Protein AF-0000000076748828 (afdb_homodimer)

Secondary structure (DSSP, 8-state):
-TTSHHHHHHHHHS-----HHHHHHHTTS----THHHHHHHHHHHH----B----TT--TT-TT-HHHHHHHH--B------PPEEHHHHHHHHHHHHTTT-S--GGG----EEEEEESSEETS-SEEEE--SSTTPPPEEEEE--TT--SS-TTS--TTGGGSSEEEEEEEEHHHHHHHHTTHHHHHHHHHHHHHHHHHHHHHHHTT-EEEEE-SS-HHHHHHHHT--TTTEEEEEEEEEE-/-TTSTTHHHHHHHS-----HHHHHHHTTS----THHHHHHHHHHHH----B----TT-----TT-HHHHHHHH--B------PPEEHHHHHHHHHHHHTTT-S--GGG----EEEEEESSEETS-SEEEE--SSTTPPPEEEEE--TT--SS-TTS--TTGGGSSEEEEEEEEHHHHHHHHTTHHHHHHHHHHHHHHHHHHHHHHHTT-EEEEE-SS-HHHHHHHHT--TTTEEEEEEEEEE-

Foldseek 3Di:
DPPVVVVVVVVVVVPPPPPPLVCVLVPVPPPPDPVVVVVVVVPVPPCPPPDDPDDPPPPVPPVPDPVVVLVVQFDADLAFPLAAAEPVVVVVLLQQQQVVPPFDAVVPLSQKFKKKQAQHYPPDAGAIWGFDNDPPTDIDGQGHDDPPPCLQVPVCVSVRLNSFRMKMWIKGWPCSQQVPSHSNSLVRSLVRVVRSVVVSRSVCSVVVKHKHKDQDDCFQVVCVSNVHDCNTMPTGIMMGIHD/DPPVVVVVVVVVVVPPPPPPLVCVQVPVPPPPDPVVVVVVVVPVPPCPPPDDDDDPPPPVPPVPDPVVVLVVQFDADLAFPLAAAEPVVVVVLLQQQQVVPPFDAVVPLSQKFKKKQAQHYPPDAGAIWGFDNDPPTDIDGQGHDDPPPCLQVVVCVSVRLNSFRMKMWIKGWPCSQQVPSHSNSLVRSLVRVVRSVVVSRSVCSVVVKHKHKDQDDCQQSVCVSNVHDCNTMPTGIMMGIHD

Nearest PDB structures (foldseek):
  7ly7-assembly1_B  TM=7.730E-01  e=7.773E-15  Thermoactinomyces vulgaris
  8pz5-assembly1_B  TM=8.237E-01  e=5.159E-13  Cyanothece sp. PCC 7425
  6grh-assembly1_C  TM=7.381E-01  e=1.498E-11  Escherichia coli str. K-12 substr. MG1655
  8cqs-assembly1_A  TM=7.966E-01  e=3.648E-11  Bacteroides thetaiotaomicron
  3hoi-assembly1_A-2  TM=7.630E-01  e=1.406E-11  Bacteroides fragilis NCTC 9343

Radius of gyration: 23.52 Å; Cα contacts (8 Å, |Δi|>4): 880; chains: 2; bounding box: 62×64×65 Å

Sequence (486 aa):
MPIIKQKNRFERKLTRSIPQWYIDTCLRSQFTNQESVNRFEAFYESASGQLFELPEALTLENDASPLLRLFSARNSHRSYSGSTLQLSELLFFHRSIFRTRSYPSAGGLYKLTPYYIVNRVEGLEPGVYHLPNHHESTPSRLYALTEHDESVDKTYSFDNLSDAAFILFLTAEHSAITEKYGDRGWRYAFLEAGHIGQNVSLLATERGWKHCCIGGGMEDALCQWLGTTIQHQAPLYSVAVGLMPIIKQKNRFERKLTRSIPQWYIDTCLRSQFTNQESVNRFEAFYESASGQLFELPEALTLENDASPLLRLFSARNSHRSYSGSTLQLSELLFFHRSIFRTRSYPSAGGLYKLTPYYIVNRVEGLEPGVYHLPNHHESTPSRLYALTEHDESVDKTYSFDNLSDAAFILFLTAEHSAITEKYGDRGWRYAFLEAGHIGQNVSLLATERGWKHCCIGGGMEDALCQWLGTTIQHQAPLYSVAVGL

pLDDT: mean 71.76, std 23.79, range [23.12, 98.38]

Solvent-accessible surface area (backbone atoms only — not comparable to full-atom values): 26428 Å² total; per-residue (Å²): 133,74,78,64,65,61,61,56,56,55,56,64,68,65,52,69,66,71,51,63,59,54,45,64,48,56,43,82,47,79,76,74,52,72,70,58,55,66,59,16,67,61,42,65,75,64,44,71,34,61,69,39,82,55,78,83,76,73,59,88,51,79,80,77,41,69,64,60,52,46,32,62,65,38,64,79,40,74,72,39,73,52,46,66,40,48,47,68,54,53,52,47,50,51,46,66,58,58,58,50,56,46,51,75,36,78,92,72,60,71,66,65,43,59,31,32,41,37,53,25,32,48,94,54,76,39,18,34,29,41,53,58,73,53,93,80,44,30,49,24,46,53,30,78,56,50,100,74,50,61,65,56,48,63,68,50,65,60,79,37,58,72,27,15,14,32,30,42,34,35,26,30,42,49,64,70,40,27,68,86,50,40,72,40,17,54,57,46,50,35,24,35,47,12,22,49,48,38,52,50,48,49,51,31,43,75,71,70,32,37,28,29,80,38,80,70,82,49,49,61,46,49,23,56,54,65,25,44,40,74,84,49,35,38,68,63,39,33,36,38,33,24,65,134,73,77,67,65,63,62,56,57,55,57,63,68,66,54,69,66,72,51,63,57,55,46,62,46,57,44,80,48,78,75,74,52,73,68,59,55,65,58,15,67,63,42,63,72,64,43,70,33,60,70,40,82,54,77,82,75,72,60,86,59,71,81,76,40,70,65,60,53,46,32,63,66,39,65,78,39,74,70,40,72,53,46,67,41,49,46,69,54,52,52,46,50,51,45,67,57,58,60,49,55,46,50,74,38,77,92,70,59,70,68,65,43,60,32,31,42,36,54,26,32,48,94,55,75,40,18,32,28,41,54,58,72,51,94,80,43,30,51,24,46,52,29,78,56,52,101,74,51,63,64,57,48,63,68,49,66,60,80,37,60,74,28,14,15,30,30,43,34,36,26,32,42,48,66,69,40,27,68,86,51,40,69,40,16,54,57,46,49,35,24,33,48,11,21,51,48,38,54,51,46,49,51,31,44,75,72,70,33,37,26,29,81,40,81,70,84,48,48,60,47,48,23,55,53,66,27,44,42,74,84,48,34,37,69,64,39,33,37,38,33,25,62

InterPro domains:
  IPR000415 Nitroreductase-like [G3DSA:3.40.109.10] (14-243)
  IPR000415 Nitroreductase-like [SSF55469] (67-242)
  IPR020051 SagB-type dehydrogenase domain [TIGR03605] (97-242)
  IPR029479 Nitroreductase [PF00881] (73-242)
  IPR052544 Bacteriocin Processing Enzyme [PTHR43745] (97-242)

Structure (mmCIF, N/CA/C/O backbone):
data_AF-0000000076748828-model_v1
#
loop_
_entity.id
_entity.type
_entity.pdbx_description
1 polymer Nitroreductase
#
loop_
_atom_site.group_PDB
_atom_site.id
_atom_site.type_symbol
_atom_site.label_atom_id
_atom_site.label_alt_id
_atom_site.label_comp_id
_atom_site.label_asym_id
_atom_site.label_entity_id
_atom_site.label_seq_id
_atom_site.pdbx_PDB_ins_code
_atom_site.Cartn_x
_atom_site.Cartn_y
_atom_site.Cartn_z
_atom_site.occupancy
_atom_site.B_iso_or_equiv
_atom_site.auth_seq_id
_atom_site.auth_comp_id
_atom_site.auth_asym_id
_atom_site.auth_atom_id
_atom_site.pdbx_PDB_model_num
ATOM 1 N N . MET A 1 1 ? 31.312 -33.938 22.141 1 23.12 1 MET A N 1
ATOM 2 C CA . MET A 1 1 ? 30.172 -33.531 22.938 1 23.12 1 MET A CA 1
ATOM 3 C C . MET A 1 1 ? 29.578 -32.219 22.453 1 23.12 1 MET A C 1
ATOM 5 O O . MET A 1 1 ? 28.578 -31.75 22.984 1 23.12 1 MET A O 1
ATOM 9 N N . PRO A 1 2 ? 30.25 -31.25 21.844 1 28 2 PRO A N 1
ATOM 10 C CA . PRO A 1 2 ? 29.984 -29.844 21.609 1 28 2 PRO A CA 1
ATOM 11 C C . PRO A 1 2 ? 28.953 -29.609 20.516 1 28 2 PRO A C 1
ATOM 13 O O . PRO A 1 2 ? 28.578 -28.469 20.234 1 28 2 PRO A O 1
ATOM 16 N N . ILE A 1 3 ? 28.672 -30.547 19.641 1 30.23 3 ILE A N 1
ATOM 17 C CA . ILE A 1 3 ? 27.891 -30.344 18.422 1 30.23 3 ILE A CA 1
ATOM 18 C C . ILE A 1 3 ? 26.422 -30.094 18.781 1 30.23 3 ILE A C 1
ATOM 20 O O . ILE A 1 3 ? 25.641 -29.656 17.938 1 30.23 3 ILE A O 1
ATOM 24 N N . ILE A 1 4 ? 25.938 -30.5 19.938 1 27.56 4 ILE A N 1
ATOM 25 C CA . ILE A 1 4 ? 24.531 -30.5 20.344 1 27.56 4 ILE A CA 1
ATOM 26 C C . ILE A 1 4 ? 24.109 -29.094 20.766 1 27.56 4 ILE A C 1
ATOM 28 O O . ILE A 1 4 ? 22.922 -28.781 20.797 1 27.56 4 ILE A O 1
ATOM 32 N N . LYS A 1 5 ? 24.984 -28.25 21.359 1 33.69 5 LYS A N 1
ATOM 33 C CA . LYS A 1 5 ? 24.594 -26.938 21.891 1 33.69 5 LYS A CA 1
ATOM 34 C C . LYS A 1 5 ? 24.219 -25.984 20.781 1 33.69 5 LYS A C 1
ATOM 36 O O . LYS A 1 5 ? 23.688 -24.891 21.031 1 33.69 5 LYS A O 1
ATOM 41 N N . GLN A 1 6 ? 24.812 -26.141 19.656 1 27.53 6 GLN A N 1
ATOM 42 C CA . GLN A 1 6 ? 24.625 -25.172 18.578 1 27.53 6 GLN A CA 1
ATOM 43 C C . GLN A 1 6 ? 23.219 -25.281 17.984 1 27.53 6 GLN A C 1
ATOM 45 O O . GLN A 1 6 ? 22.719 -24.328 17.391 1 27.53 6 GLN A O 1
ATOM 50 N N . LYS A 1 7 ? 22.641 -26.469 18 1 33.38 7 LYS A N 1
ATOM 51 C CA . LYS A 1 7 ? 21.297 -26.672 17.453 1 33.38 7 LYS A CA 1
ATOM 52 C C . LYS A 1 7 ? 20.234 -25.984 18.297 1 33.38 7 LYS A C 1
ATOM 54 O O . LYS A 1 7 ? 19.203 -25.562 17.781 1 33.38 7 LYS A O 1
ATOM 59 N N . ASN A 1 8 ? 20.422 -25.859 19.625 1 30.64 8 ASN A N 1
ATOM 60 C CA . ASN A 1 8 ? 19.406 -25.344 20.531 1 30.64 8 ASN A CA 1
ATOM 61 C C . ASN A 1 8 ? 19.344 -23.828 20.5 1 30.64 8 ASN A C 1
ATOM 63 O O . ASN A 1 8 ? 18.406 -23.219 21.031 1 30.64 8 ASN A O 1
ATOM 67 N N . ARG A 1 9 ? 20.469 -23.125 20.234 1 30.73 9 ARG A N 1
ATOM 68 C CA . ARG A 1 9 ? 20.484 -21.672 20.172 1 30.73 9 ARG A CA 1
ATOM 69 C C . ARG A 1 9 ? 19.75 -21.156 18.953 1 30.73 9 ARG A C 1
ATOM 71 O O . ARG A 1 9 ? 19.234 -20.047 18.953 1 30.73 9 ARG A O 1
ATOM 78 N N . PHE A 1 10 ? 19.875 -21.938 17.844 1 28.8 10 PHE A N 1
ATOM 79 C CA . PHE A 1 10 ? 19.094 -21.578 16.656 1 28.8 10 PHE A CA 1
ATOM 80 C C . PHE A 1 10 ? 17.609 -21.734 16.938 1 28.8 10 PHE A C 1
ATOM 82 O O . PHE A 1 10 ? 16.797 -20.969 16.406 1 28.8 10 PHE A O 1
ATOM 89 N N . GLU A 1 11 ? 17.172 -22.703 17.672 1 29.52 11 GLU A N 1
ATOM 90 C CA . GLU A 1 11 ? 15.773 -22.938 17.969 1 29.52 11 GLU A CA 1
ATOM 91 C C . GLU A 1 11 ? 15.203 -21.859 18.875 1 29.52 11 GLU A C 1
ATOM 93 O O . GLU A 1 11 ? 14.039 -21.484 18.75 1 29.52 11 GLU A O 1
ATOM 98 N N . ARG A 1 12 ? 15.891 -21.328 19.875 1 29.52 12 ARG A N 1
ATOM 99 C CA . ARG A 1 12 ? 15.359 -20.359 20.844 1 29.52 12 ARG A CA 1
ATOM 100 C C . ARG A 1 12 ? 15.164 -19 20.188 1 29.52 12 ARG A C 1
ATOM 102 O O . ARG A 1 12 ? 14.242 -18.25 20.547 1 29.52 12 ARG A O 1
ATOM 109 N N . LYS A 1 13 ? 16.172 -18.578 19.359 1 32.69 13 LYS A N 1
ATOM 110 C CA . LYS A 1 13 ? 16.109 -17.219 18.797 1 32.69 13 LYS A CA 1
ATOM 111 C C . LYS A 1 13 ? 15.109 -17.156 17.641 1 32.69 13 LYS A C 1
ATOM 113 O O . LYS A 1 13 ? 14.766 -16.062 17.188 1 32.69 13 LYS A O 1
ATOM 118 N N . LEU A 1 14 ? 14.984 -18.172 16.922 1 31.19 14 LEU A N 1
ATOM 119 C CA . LEU A 1 14 ? 14.047 -18.25 15.82 1 31.19 14 LEU A CA 1
ATOM 120 C C . LEU A 1 14 ? 12.609 -18.172 16.312 1 31.19 14 LEU A C 1
ATOM 122 O O . LEU A 1 14 ? 11.672 -18.109 15.516 1 31.19 14 LEU A O 1
ATOM 126 N N . THR A 1 15 ? 12.32 -18.516 17.531 1 32.28 15 THR A N 1
ATOM 127 C CA . THR A 1 15 ? 10.938 -18.656 17.969 1 32.28 15 THR A CA 1
ATOM 128 C C . THR A 1 15 ? 10.312 -17.281 18.219 1 32.28 15 THR A C 1
ATOM 130 O O . THR A 1 15 ? 9.555 -17.094 19.172 1 32.28 15 THR A O 1
ATOM 133 N N . ARG A 1 16 ? 11.07 -16.266 17.969 1 39.22 16 ARG A N 1
ATOM 134 C CA . ARG A 1 16 ? 10.242 -15.094 18.219 1 39.22 16 ARG A CA 1
ATOM 135 C C . ARG A 1 16 ? 8.875 -15.234 17.562 1 39.22 16 ARG A C 1
ATOM 137 O O . ARG A 1 16 ? 8.789 -15.523 16.359 1 39.22 16 ARG A O 1
ATOM 144 N N . SER A 1 17 ? 7.84 -15.445 18.391 1 42.25 17 SER A N 1
ATOM 145 C CA . SER A 1 17 ? 6.426 -15.797 18.312 1 42.25 17 SER A CA 1
ATOM 146 C C . SER A 1 17 ? 5.73 -15.031 17.188 1 42.25 17 SER A C 1
ATOM 148 O O . SER A 1 17 ? 5.969 -13.836 17 1 42.25 17 SER A O 1
ATOM 150 N N . ILE A 1 18 ? 5.562 -15.695 16.078 1 46.94 18 ILE A N 1
ATOM 151 C CA . ILE A 1 18 ? 4.508 -15.172 15.219 1 46.94 18 ILE A CA 1
ATOM 152 C C . ILE A 1 18 ? 3.465 -14.445 16.062 1 46.94 18 ILE A C 1
ATOM 154 O O . ILE A 1 18 ? 2.945 -14.992 17.031 1 46.94 18 ILE A O 1
ATOM 158 N N . PRO A 1 19 ? 3.508 -13.117 15.875 1 51.75 19 PRO A N 1
ATOM 159 C CA . PRO A 1 19 ? 2.471 -12.477 16.688 1 51.75 19 PRO A CA 1
ATOM 160 C C . PRO A 1 19 ? 1.133 -13.211 16.625 1 51.75 19 PRO A C 1
ATOM 162 O O . PRO A 1 19 ? 0.741 -13.695 15.555 1 51.75 19 PRO A O 1
ATOM 165 N N . GLN A 1 20 ? 0.743 -13.422 17.828 1 53.72 20 GLN A N 1
ATOM 166 C CA . GLN A 1 20 ? -0.541 -14.109 17.938 1 53.72 20 GLN A CA 1
ATOM 167 C C . GLN A 1 20 ? -1.585 -13.477 17.031 1 53.72 20 GLN A C 1
ATOM 169 O O . GLN A 1 20 ? -2.412 -14.18 16.438 1 53.72 20 GLN A O 1
ATOM 174 N N . TRP A 1 21 ? -1.365 -12.25 16.859 1 54.41 21 TRP A N 1
ATOM 175 C CA . TRP A 1 21 ? -2.373 -11.57 16.047 1 54.41 21 TRP A CA 1
ATOM 176 C C . TRP A 1 21 ? -2.295 -12.023 14.594 1 54.41 21 TRP A C 1
ATOM 178 O O . TRP A 1 21 ? -3.316 -12.117 13.914 1 54.41 21 TRP A O 1
ATOM 188 N N . TYR A 1 22 ? -1.117 -12.211 14.219 1 55.44 22 TYR A N 1
ATOM 189 C CA . TYR A 1 22 ? -0.961 -12.695 12.859 1 55.44 22 TYR A CA 1
ATOM 190 C C . TYR A 1 22 ? -1.506 -14.117 12.719 1 55.44 22 TYR A C 1
ATOM 192 O O . TYR A 1 22 ? -2.207 -14.422 11.75 1 55.44 22 TYR A O 1
ATOM 200 N N . ILE A 1 23 ? -1.161 -14.836 13.664 1 51.25 23 ILE A N 1
ATOM 201 C CA . ILE A 1 23 ? -1.68 -16.203 13.664 1 51.25 23 ILE A CA 1
ATOM 202 C C . ILE A 1 23 ? -3.207 -16.172 13.648 1 51.25 23 ILE A C 1
ATOM 204 O O . ILE A 1 23 ? -3.838 -16.922 12.906 1 51.25 23 ILE A O 1
ATOM 208 N N . ASP A 1 24 ? -3.711 -15.266 14.477 1 52.41 24 ASP A N 1
ATOM 209 C CA . ASP A 1 24 ? -5.164 -15.164 14.578 1 52.41 24 ASP A CA 1
ATOM 210 C C . ASP A 1 24 ? -5.773 -14.719 13.25 1 52.41 24 ASP A C 1
ATOM 212 O O . ASP A 1 24 ? -6.918 -15.055 12.938 1 52.41 24 ASP A O 1
ATOM 216 N N . THR A 1 25 ? -4.984 -14.008 12.68 1 50.19 25 THR A N 1
ATOM 217 C CA . THR A 1 25 ? -5.496 -13.484 11.422 1 50.19 25 THR A CA 1
ATOM 218 C C . THR A 1 25 ? -5.367 -14.523 10.312 1 50.19 25 THR A C 1
ATOM 220 O O . THR A 1 25 ? -6.121 -14.5 9.336 1 50.19 25 THR A O 1
ATOM 223 N N . CYS A 1 26 ? -4.281 -15.359 10.414 1 43.44 26 CYS A N 1
ATOM 224 C CA . CYS A 1 26 ? -4.062 -16.406 9.422 1 43.44 26 CYS A CA 1
ATOM 225 C C . CYS A 1 26 ? -4.949 -17.625 9.711 1 43.44 26 CYS A C 1
ATOM 227 O O . CYS A 1 26 ? -5.344 -18.344 8.789 1 43.44 26 CYS A O 1
ATOM 229 N N . LEU A 1 27 ? -5.039 -18.109 11.062 1 40.19 27 LEU A N 1
ATOM 230 C CA . LEU A 1 27 ? -5.555 -19.406 11.508 1 40.19 27 LEU A CA 1
ATOM 231 C C . LEU A 1 27 ? -7.047 -19.516 11.211 1 40.19 27 LEU A C 1
ATOM 233 O O . LEU A 1 27 ? -7.711 -20.422 11.711 1 40.19 27 LEU A O 1
ATOM 237 N N . ARG A 1 28 ? -7.695 -18.859 10.672 1 35.84 28 ARG A N 1
ATOM 238 C CA . ARG A 1 28 ? -8.75 -19.844 10.422 1 35.84 28 ARG A CA 1
ATOM 239 C C . ARG A 1 28 ? -8.156 -21.172 9.93 1 35.84 28 ARG A C 1
ATOM 241 O O . ARG A 1 28 ? -8.898 -22.109 9.633 1 35.84 28 ARG A O 1
ATOM 248 N N . SER A 1 29 ? -6.859 -21.109 9.555 1 33.84 29 SER A N 1
ATOM 249 C CA . SER A 1 29 ? -6.422 -22.344 8.906 1 33.84 29 SER A CA 1
ATOM 250 C C . SER A 1 29 ? -6.043 -23.406 9.938 1 33.84 29 SER A C 1
ATOM 252 O O . SER A 1 29 ? -5.418 -23.094 10.953 1 33.84 29 SER A O 1
ATOM 254 N N . GLN A 1 30 ? -6.746 -24.391 10.133 1 32.59 30 GLN A N 1
ATOM 255 C CA . GLN A 1 30 ? -6.633 -25.641 10.875 1 32.59 30 GLN A CA 1
ATOM 256 C C . GLN A 1 30 ? -5.207 -26.188 10.836 1 32.59 30 GLN A C 1
ATOM 258 O O . GLN A 1 30 ? -4.918 -27.234 11.398 1 32.59 30 GLN A O 1
ATOM 263 N N . PHE A 1 31 ? -4.332 -25.734 10.055 1 30.95 31 PHE A N 1
ATOM 264 C CA . PHE A 1 31 ? -3.154 -26.547 9.766 1 30.95 31 PHE A CA 1
ATOM 265 C C . PHE A 1 31 ? -2.09 -26.359 10.836 1 30.95 31 PHE A C 1
ATOM 267 O O . PHE A 1 31 ? -1.042 -25.766 10.586 1 30.95 31 PHE A O 1
ATOM 274 N N . THR A 1 32 ? -2.354 -26.031 11.922 1 31.78 32 THR A N 1
ATOM 275 C CA . THR A 1 32 ? -1.34 -25.906 12.961 1 31.78 32 THR A CA 1
ATOM 276 C C . THR A 1 32 ? -0.768 -27.281 13.32 1 31.78 32 THR A C 1
ATOM 278 O O . THR A 1 32 ? -0.042 -27.406 14.305 1 31.78 32 THR A O 1
ATOM 281 N N . ASN A 1 33 ? -1.188 -28.344 12.766 1 31.34 33 ASN A N 1
ATOM 282 C CA . ASN A 1 33 ? -0.688 -29.578 13.367 1 31.34 33 ASN A CA 1
ATOM 283 C C . ASN A 1 33 ? 0.769 -29.844 12.984 1 31.34 33 ASN A C 1
ATOM 285 O O . ASN A 1 33 ? 1.199 -29.484 11.883 1 31.34 33 ASN A O 1
ATOM 289 N N . GLN A 1 34 ? 1.618 -30.344 13.922 1 32.47 34 GLN A N 1
ATOM 290 C CA . GLN A 1 34 ? 2.99 -30.828 13.875 1 32.47 34 GLN A CA 1
ATOM 291 C C . GLN A 1 34 ? 3.25 -31.609 12.578 1 32.47 34 GLN A C 1
ATOM 293 O O . GLN A 1 34 ? 4.367 -31.594 12.055 1 32.47 34 GLN A O 1
ATOM 298 N N . GLU A 1 35 ? 2.385 -32.406 12.164 1 32.62 35 GLU A N 1
ATOM 299 C CA . GLU A 1 35 ? 2.547 -33.281 11.008 1 32.62 35 GLU A CA 1
ATOM 300 C C . GLU A 1 35 ? 2.762 -32.469 9.727 1 32.62 35 GLU A C 1
ATOM 302 O O . GLU A 1 35 ? 3.41 -32.938 8.789 1 32.62 35 GLU A O 1
ATOM 307 N N . SER A 1 36 ? 2.312 -31.328 9.727 1 32.94 36 SER A N 1
ATOM 308 C CA . SER A 1 36 ? 2.467 -30.516 8.516 1 32.94 36 SER A CA 1
ATOM 309 C C . SER A 1 36 ? 3.881 -29.969 8.406 1 32.94 36 SER A C 1
ATOM 311 O O . SER A 1 36 ? 4.352 -29.672 7.301 1 32.94 36 SER A O 1
ATOM 313 N N . VAL A 1 37 ? 4.586 -29.891 9.484 1 31.33 37 VAL A N 1
ATOM 314 C CA . VAL A 1 37 ? 5.984 -29.484 9.523 1 31.33 37 VAL A CA 1
ATOM 315 C C . VAL A 1 37 ? 6.852 -30.516 8.82 1 31.33 37 VAL A C 1
ATOM 317 O O . VAL A 1 37 ? 7.746 -30.172 8.047 1 31.33 37 VAL A O 1
ATOM 320 N N . ASN A 1 38 ? 6.715 -31.781 9.172 1 32 38 ASN A N 1
ATOM 321 C CA . ASN A 1 38 ? 7.531 -32.844 8.609 1 32 38 ASN A CA 1
ATOM 322 C C . ASN A 1 38 ? 7.367 -32.938 7.094 1 32 38 ASN A C 1
ATOM 324 O O . ASN A 1 38 ? 8.305 -33.312 6.387 1 32 38 ASN A O 1
ATOM 328 N N . ARG A 1 39 ? 6.238 -32.719 6.633 1 30.83 39 ARG A N 1
ATOM 329 C CA . ARG A 1 39 ? 6.023 -32.781 5.195 1 30.83 39 ARG A CA 1
ATOM 330 C C . ARG A 1 39 ? 6.672 -31.625 4.469 1 30.83 39 ARG A C 1
ATOM 332 O O . ARG A 1 39 ? 6.934 -31.703 3.266 1 30.83 39 ARG A O 1
ATOM 339 N N . PHE A 1 40 ? 7.004 -30.594 5.172 1 30.59 40 PHE A N 1
ATOM 340 C CA . PHE A 1 40 ? 7.609 -29.375 4.66 1 30.59 40 PHE A CA 1
ATOM 341 C C . PHE A 1 40 ? 9.078 -29.594 4.309 1 30.59 40 PHE A C 1
ATOM 343 O O . PHE A 1 40 ? 9.562 -29.109 3.287 1 30.59 40 PHE A O 1
ATOM 350 N N . GLU A 1 41 ? 9.859 -30.203 5.07 1 30.16 41 GLU A N 1
ATOM 351 C CA . GLU A 1 41 ? 11.266 -30.5 4.805 1 30.16 41 GLU A CA 1
ATOM 352 C C . GLU A 1 41 ? 11.422 -31.281 3.502 1 30.16 41 GLU A C 1
ATOM 354 O O . GLU A 1 41 ? 12.375 -31.047 2.752 1 30.16 41 GLU A O 1
ATOM 359 N N . ALA A 1 42 ? 10.586 -32.156 3.279 1 29.5 42 ALA A N 1
ATOM 360 C CA . ALA A 1 42 ? 10.758 -33.031 2.109 1 29.5 42 ALA A CA 1
ATOM 361 C C . ALA A 1 42 ? 10.492 -32.25 0.819 1 29.5 42 ALA A C 1
ATOM 363 O O . ALA A 1 42 ? 11.031 -32.594 -0.237 1 29.5 42 ALA A O 1
ATOM 364 N N . PHE A 1 43 ? 9.703 -31.219 0.883 1 29.56 43 PHE A N 1
ATOM 365 C CA . PHE A 1 43 ? 9.305 -30.594 -0.369 1 29.56 43 PHE A CA 1
ATOM 366 C C . PHE A 1 43 ? 10.406 -29.672 -0.88 1 29.56 43 PHE A C 1
ATOM 368 O O . PHE A 1 43 ? 10.516 -29.438 -2.086 1 29.56 43 PHE A O 1
ATOM 375 N N . TYR A 1 44 ? 11.234 -29 -0.127 1 31.08 44 TYR A N 1
ATOM 376 C CA . TYR A 1 44 ? 12.273 -28.125 -0.663 1 31.08 44 TYR A CA 1
ATOM 377 C C . TYR A 1 44 ? 13.18 -28.891 -1.622 1 31.08 44 TYR A C 1
ATOM 379 O O . TYR A 1 44 ? 13.711 -28.312 -2.576 1 31.08 44 TYR A O 1
ATOM 387 N N . GLU A 1 45 ? 13.586 -30.016 -1.307 1 31.16 45 GLU A N 1
ATOM 388 C CA . GLU A 1 45 ? 14.594 -30.719 -2.105 1 31.16 45 GLU A CA 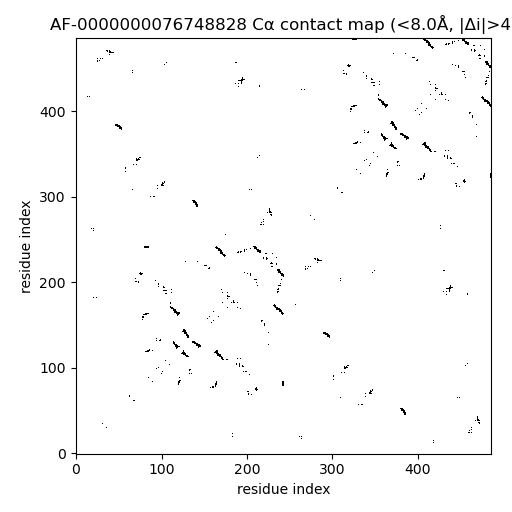1
ATOM 389 C C . GLU A 1 45 ? 14.07 -31 -3.51 1 31.16 45 GLU A C 1
ATOM 391 O O . GLU A 1 45 ? 14.852 -31.078 -4.465 1 31.16 45 GLU A O 1
ATOM 396 N N . SER A 1 46 ? 12.859 -31.406 -3.604 1 30.03 46 SER A N 1
ATOM 397 C CA . SER A 1 46 ? 12.508 -32.031 -4.879 1 30.03 46 SER A CA 1
ATOM 398 C C . SER A 1 46 ? 12.008 -30.969 -5.875 1 30.03 46 SER A C 1
ATOM 400 O O . SER A 1 46 ? 11.523 -31.328 -6.953 1 30.03 46 SER A O 1
ATOM 402 N N . ALA A 1 47 ? 11.727 -29.766 -5.473 1 34.09 47 ALA A N 1
ATOM 403 C CA . ALA A 1 47 ? 11.211 -28.938 -6.566 1 34.09 47 ALA A CA 1
ATOM 404 C C . ALA A 1 47 ? 12.273 -28.719 -7.637 1 34.09 47 ALA A C 1
ATOM 406 O O . ALA A 1 47 ? 13.172 -27.891 -7.469 1 34.09 47 ALA A O 1
ATOM 407 N N . SER A 1 48 ? 12.805 -29.609 -8.148 1 34.44 48 SER A N 1
ATOM 408 C CA . SER A 1 48 ? 13.523 -29.531 -9.414 1 34.44 48 SER A CA 1
ATOM 409 C C . SER A 1 48 ? 12.812 -28.609 -10.406 1 34.44 48 SER A C 1
ATOM 411 O O . SER A 1 48 ? 11.859 -29.031 -11.07 1 34.44 48 SER A O 1
ATOM 413 N N . GLY A 1 49 ? 12.516 -27.344 -9.93 1 39.22 49 GLY A N 1
ATOM 414 C CA . GLY A 1 49 ? 11.875 -26.406 -10.828 1 39.22 49 GLY A CA 1
ATOM 415 C C . GLY A 1 49 ? 12.547 -26.328 -12.188 1 39.22 49 GLY A C 1
ATOM 416 O O . GLY A 1 49 ? 13.758 -26.531 -12.305 1 39.22 49 GLY A O 1
ATOM 417 N N . GLN A 1 50 ? 12.016 -26.969 -13.109 1 40.84 50 GLN A N 1
ATOM 418 C CA . GLN A 1 50 ? 12.469 -26.797 -14.484 1 40.84 50 GLN A CA 1
ATOM 419 C C . GLN A 1 50 ? 12.672 -25.312 -14.805 1 40.84 50 GLN A C 1
ATOM 421 O O . GLN A 1 50 ? 11.766 -24.5 -14.586 1 40.84 50 GLN A O 1
ATOM 426 N N . LEU A 1 51 ? 13.844 -24.875 -14.773 1 43.81 51 LEU A N 1
ATOM 427 C CA . LEU A 1 51 ? 14.227 -23.531 -15.195 1 43.81 51 LEU A CA 1
ATOM 428 C C . LEU A 1 51 ? 13.773 -23.266 -16.625 1 43.81 51 LEU A C 1
ATOM 430 O O . LEU A 1 51 ? 13.945 -24.094 -17.5 1 43.81 51 LEU A O 1
ATOM 434 N N . PHE A 1 52 ? 12.844 -22.453 -16.766 1 45.16 52 PHE A N 1
ATOM 435 C CA . PHE A 1 52 ? 12.484 -22 -18.109 1 45.16 52 PHE A CA 1
ATOM 436 C C . PHE A 1 52 ? 13.352 -20.828 -18.531 1 45.16 52 PHE A C 1
ATOM 438 O O . PHE A 1 52 ? 13.656 -19.953 -17.734 1 45.16 52 PHE A O 1
ATOM 445 N N . GLU A 1 53 ? 14.219 -21.109 -19.469 1 44.03 53 GLU A N 1
ATOM 446 C CA . GLU A 1 53 ? 15.047 -20.047 -20.031 1 44.03 53 GLU A CA 1
ATOM 447 C C . GLU A 1 53 ? 14.188 -18.906 -20.547 1 44.03 53 GLU A C 1
ATOM 449 O O . GLU A 1 53 ? 13.227 -19.125 -21.281 1 44.03 53 GLU A O 1
ATOM 454 N N . LEU A 1 54 ? 14.266 -17.844 -19.844 1 45.31 54 LEU A N 1
ATOM 455 C CA . LEU A 1 54 ? 13.531 -16.656 -20.25 1 45.31 54 LEU A CA 1
ATOM 456 C C . LEU A 1 54 ? 14.086 -16.094 -21.562 1 45.31 54 LEU A C 1
ATOM 458 O O . LEU A 1 54 ? 15.281 -16.203 -21.828 1 45.31 54 LEU A O 1
ATOM 462 N N . PRO A 1 55 ? 13.25 -15.844 -22.469 1 41.62 55 PRO A N 1
ATOM 463 C CA . PRO A 1 55 ? 13.773 -15.117 -23.625 1 41.62 55 PRO A CA 1
ATOM 464 C C . PRO A 1 55 ? 14.453 -13.805 -23.234 1 41.62 55 PRO A C 1
ATOM 466 O O . PRO A 1 55 ? 14.07 -13.18 -22.234 1 41.62 55 PRO A O 1
ATOM 469 N N . GLU A 1 56 ? 15.734 -13.586 -23.375 1 40.53 56 GLU A N 1
ATOM 470 C CA . GLU A 1 56 ? 16.594 -12.43 -23.141 1 40.53 56 GLU A CA 1
ATOM 471 C C . GLU A 1 56 ? 15.805 -11.125 -23.25 1 40.53 56 GLU A C 1
ATOM 473 O O . GLU A 1 56 ? 16.062 -10.18 -22.516 1 40.53 56 GLU A O 1
ATOM 478 N N . ALA A 1 57 ? 15.125 -10.891 -24.328 1 39.91 57 ALA A N 1
ATOM 479 C CA . ALA A 1 57 ? 14.836 -9.586 -24.922 1 39.91 57 ALA A CA 1
ATOM 480 C C . ALA A 1 57 ? 13.75 -8.859 -24.125 1 39.91 57 ALA A C 1
ATOM 482 O O . ALA A 1 57 ? 13.203 -7.859 -24.594 1 39.91 57 ALA A O 1
ATOM 483 N N . LEU A 1 58 ? 13.258 -9.352 -23.031 1 46.12 58 LEU A N 1
ATOM 484 C CA . LEU A 1 58 ? 12.117 -8.5 -22.703 1 46.12 58 LEU A CA 1
ATOM 485 C C . LEU A 1 58 ? 12.578 -7.188 -22.078 1 46.12 58 LEU A C 1
ATOM 487 O O . LEU A 1 58 ? 12.875 -7.129 -20.891 1 46.12 58 LEU A O 1
ATOM 491 N N . THR A 1 59 ? 13.453 -6.492 -22.734 1 45.78 59 THR A N 1
ATOM 492 C CA . THR A 1 59 ? 13.727 -5.113 -22.344 1 45.78 59 THR A CA 1
ATOM 493 C C . THR A 1 59 ? 12.438 -4.402 -21.938 1 45.78 59 THR A C 1
ATOM 495 O O . THR A 1 59 ? 11.438 -4.453 -22.656 1 45.78 59 THR A O 1
ATOM 498 N N . LEU A 1 60 ? 12.133 -4.418 -20.703 1 52.75 60 LEU A N 1
ATOM 499 C CA . LEU A 1 60 ? 11.078 -3.502 -20.266 1 52.75 60 LEU A CA 1
ATOM 500 C C . LEU A 1 60 ? 11.062 -2.246 -21.125 1 52.75 60 LEU A C 1
ATOM 502 O O . LEU A 1 60 ? 11.539 -1.189 -20.703 1 52.75 60 LEU A O 1
ATOM 506 N N . GLU A 1 61 ? 11.523 -2.283 -22.422 1 43.56 61 GLU A N 1
ATOM 507 C CA . GLU A 1 61 ? 11.648 -1.108 -23.281 1 43.56 61 GLU A CA 1
ATOM 508 C C . GLU A 1 61 ? 10.344 -0.316 -23.312 1 43.56 61 GLU A C 1
ATOM 510 O O . GLU A 1 61 ? 10.297 0.783 -23.859 1 43.56 61 GLU A O 1
ATOM 515 N N . ASN A 1 62 ? 9.094 -0.917 -23.484 1 48.84 62 ASN A N 1
ATOM 516 C CA . ASN A 1 62 ? 8.281 0.066 -24.188 1 48.84 62 ASN A CA 1
ATOM 517 C C . ASN A 1 62 ? 8.086 1.333 -23.359 1 48.84 62 ASN A C 1
ATOM 519 O O . ASN A 1 62 ? 7.359 1.32 -22.359 1 48.84 62 ASN A O 1
ATOM 523 N N . ASP A 1 63 ? 9.008 2.355 -23.219 1 55.66 63 ASP A N 1
ATOM 524 C CA . ASP A 1 63 ? 9.141 3.789 -22.969 1 55.66 63 ASP A CA 1
ATOM 525 C C . ASP A 1 63 ? 7.797 4.496 -23.125 1 55.66 63 ASP A C 1
ATOM 527 O O . ASP A 1 63 ? 7.59 5.578 -22.578 1 55.66 63 ASP A O 1
ATOM 531 N N . ALA A 1 64 ? 6.836 3.834 -23.641 1 70.19 64 ALA A N 1
ATOM 532 C CA . ALA A 1 64 ? 5.684 4.68 -23.938 1 70.19 64 ALA A CA 1
ATOM 533 C C . ALA A 1 64 ? 4.688 4.676 -22.781 1 70.19 64 ALA A C 1
ATOM 535 O O . ALA A 1 64 ? 3.82 5.551 -22.703 1 70.19 64 ALA A O 1
ATOM 536 N N . SER A 1 65 ? 4.988 3.799 -21.703 1 86.75 65 SER A N 1
ATOM 537 C CA . SER A 1 65 ? 4.008 3.775 -20.625 1 86.75 65 SER A CA 1
ATOM 538 C C . SER A 1 65 ? 4.273 4.887 -19.609 1 86.75 65 SER A C 1
ATOM 540 O O . SER A 1 65 ? 5.32 4.902 -18.953 1 86.75 65 SER A O 1
ATOM 542 N N . PRO A 1 66 ? 3.371 5.797 -19.594 1 90.12 66 PRO A N 1
ATOM 543 C CA . PRO A 1 66 ? 3.531 6.855 -18.594 1 90.12 66 PRO A CA 1
ATOM 544 C C . PRO A 1 66 ? 3.646 6.312 -17.172 1 90.12 66 PRO A C 1
ATOM 546 O O . PRO A 1 66 ? 4.375 6.871 -16.344 1 90.12 66 PRO A O 1
ATOM 549 N N . LEU A 1 67 ? 3.021 5.203 -16.891 1 94.5 67 LEU A N 1
ATOM 550 C CA . LEU A 1 67 ? 3.076 4.625 -15.547 1 94.5 67 LEU A CA 1
ATOM 551 C C . LEU A 1 67 ? 4.465 4.062 -15.258 1 94.5 67 LEU A C 1
ATOM 553 O O . LEU A 1 67 ? 5 4.262 -14.164 1 94.5 67 LEU A O 1
ATOM 557 N N . LEU A 1 68 ? 5.078 3.389 -16.188 1 91.88 68 LEU A N 1
ATOM 558 C CA . LEU A 1 68 ? 6.398 2.801 -15.984 1 91.88 68 LEU A CA 1
ATOM 559 C C . LEU A 1 68 ? 7.453 3.885 -15.805 1 91.88 68 LEU A C 1
ATOM 561 O O . LEU A 1 68 ? 8.414 3.705 -15.047 1 91.88 68 LEU A O 1
ATOM 565 N N . ARG A 1 69 ? 7.238 4.992 -16.516 1 90.94 69 ARG A N 1
ATOM 566 C CA . ARG A 1 69 ? 8.133 6.125 -16.297 1 90.94 69 ARG A CA 1
ATOM 567 C C . ARG A 1 69 ? 8.016 6.648 -14.875 1 90.94 69 ARG A C 1
ATOM 569 O O . ARG A 1 69 ? 9.016 7.02 -14.258 1 90.94 69 ARG A O 1
ATOM 576 N N . LEU A 1 70 ? 6.82 6.668 -14.398 1 93.69 70 LEU A N 1
ATOM 577 C CA . LEU A 1 70 ? 6.617 7.102 -13.023 1 93.69 70 LEU A CA 1
ATOM 578 C C . LEU A 1 70 ? 7.242 6.117 -12.039 1 93.69 70 LEU A C 1
ATOM 580 O O . LEU A 1 70 ? 7.832 6.523 -11.039 1 93.69 70 LEU A O 1
ATOM 584 N N . PHE A 1 71 ? 7.074 4.797 -12.367 1 94 71 PHE A N 1
ATOM 585 C CA . PHE A 1 71 ? 7.707 3.785 -11.531 1 94 71 PHE A CA 1
ATOM 586 C C . PHE A 1 71 ? 9.211 4.023 -11.43 1 94 71 PHE A C 1
ATOM 588 O O . PHE A 1 71 ? 9.781 3.961 -10.344 1 94 71 PHE A O 1
ATOM 595 N N . SER A 1 72 ? 9.805 4.355 -12.484 1 90.19 72 SER A N 1
ATOM 596 C CA . SER A 1 72 ? 11.25 4.531 -12.547 1 90.19 72 SER A CA 1
ATOM 597 C C . SER A 1 72 ? 11.68 5.832 -11.875 1 90.19 72 SER A C 1
ATOM 599 O O . SER A 1 72 ? 12.766 5.918 -11.312 1 90.19 72 SER A O 1
ATOM 601 N N . ALA A 1 73 ? 10.859 6.805 -11.945 1 93.19 73 ALA A N 1
ATOM 602 C CA . ALA A 1 73 ? 11.211 8.133 -11.445 1 93.19 73 ALA A CA 1
ATOM 603 C C . ALA A 1 73 ? 10.922 8.258 -9.953 1 93.19 73 ALA A C 1
ATOM 605 O O . ALA A 1 73 ? 11.43 9.164 -9.289 1 93.19 73 ALA A O 1
ATOM 606 N N . ARG A 1 74 ? 10.094 7.359 -9.398 1 95.56 74 ARG A N 1
ATOM 607 C CA . ARG A 1 74 ? 9.672 7.461 -8.008 1 95.56 74 ARG A CA 1
ATOM 608 C C . ARG A 1 74 ? 10.836 7.168 -7.062 1 95.56 74 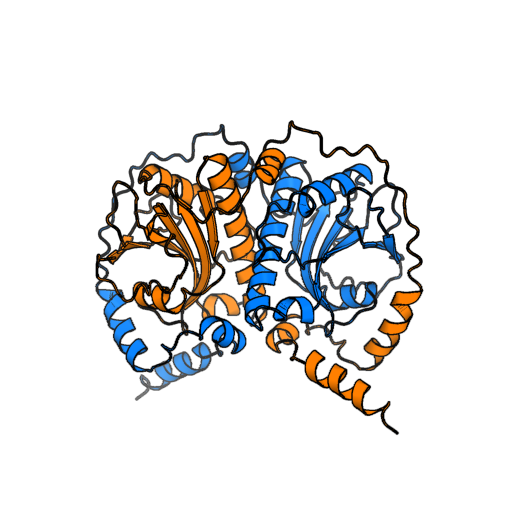ARG A C 1
ATOM 610 O O . ARG A 1 74 ? 11.43 6.086 -7.113 1 95.56 74 ARG A O 1
ATOM 617 N N . ASN A 1 75 ? 11.133 8.109 -6.191 1 93.81 75 ASN A N 1
ATOM 618 C CA . ASN A 1 75 ? 12.148 7.996 -5.152 1 93.81 75 ASN A CA 1
ATOM 619 C C . ASN A 1 75 ? 11.742 8.727 -3.879 1 93.81 75 ASN A C 1
ATOM 621 O O . ASN A 1 75 ? 11.094 9.773 -3.941 1 93.81 75 ASN A O 1
ATOM 625 N N . SER A 1 76 ? 12.203 8.156 -2.791 1 94.06 76 SER A N 1
ATOM 626 C CA . SER A 1 76 ? 11.992 8.867 -1.535 1 94.06 76 SER A CA 1
ATOM 627 C C . SER A 1 76 ? 12.984 10.008 -1.368 1 94.06 76 SER A C 1
ATOM 629 O O . SER A 1 76 ? 14.18 9.844 -1.645 1 94.06 76 SER A O 1
ATOM 631 N N . HIS A 1 77 ? 12.438 11.125 -0.996 1 92.19 77 HIS A N 1
ATOM 632 C CA . HIS A 1 77 ? 13.273 12.297 -0.727 1 92.19 77 HIS A CA 1
ATOM 633 C C . HIS A 1 77 ? 13.094 12.781 0.708 1 92.19 77 HIS A C 1
ATOM 635 O O . HIS A 1 77 ? 11.961 12.938 1.179 1 92.19 77 HIS A O 1
ATOM 641 N N . ARG A 1 78 ? 14.156 13.07 1.369 1 88.75 78 ARG A N 1
ATOM 642 C CA . ARG A 1 78 ? 14.062 13.453 2.773 1 88.75 78 ARG A CA 1
ATOM 643 C C . ARG A 1 78 ? 14.539 14.891 2.98 1 88.75 78 ARG A C 1
ATOM 645 O O . ARG A 1 78 ? 14.719 15.328 4.117 1 88.75 78 ARG A O 1
ATOM 652 N N . SER A 1 79 ? 14.844 15.516 1.869 1 90 79 SER A N 1
ATOM 653 C CA . SER A 1 79 ? 15.188 16.938 1.89 1 90 79 SER A CA 1
ATOM 654 C C . SER A 1 79 ? 14.227 17.75 1.033 1 90 79 SER A C 1
ATOM 656 O O . SER A 1 79 ? 13.914 17.359 -0.096 1 90 79 SER A O 1
ATOM 658 N N . TYR A 1 80 ? 13.805 18.828 1.567 1 92.38 80 TYR A N 1
ATOM 659 C CA . TYR A 1 80 ? 12.836 19.688 0.9 1 92.38 80 TYR A CA 1
ATOM 660 C C . TYR A 1 80 ? 13.359 21.109 0.776 1 92.38 80 TYR A C 1
ATOM 662 O O . TYR A 1 80 ? 14.18 21.547 1.582 1 92.38 80 TYR A O 1
ATOM 670 N N . SER A 1 81 ? 12.945 21.859 -0.155 1 91.31 81 SER A N 1
ATOM 671 C CA . SER A 1 81 ? 13.445 23.188 -0.439 1 91.31 81 SER A CA 1
ATOM 672 C C . SER A 1 81 ? 12.93 24.203 0.581 1 91.31 81 SER A C 1
ATOM 674 O O . SER A 1 81 ? 13.492 25.297 0.725 1 91.31 81 SER A O 1
ATOM 676 N N . GLY A 1 82 ? 11.875 23.891 1.196 1 89.19 82 GLY A N 1
ATOM 677 C CA . GLY A 1 82 ? 11.234 24.859 2.066 1 89.19 82 GLY A CA 1
ATOM 678 C C . GLY A 1 82 ? 10.289 25.797 1.328 1 89.19 82 GLY A C 1
ATOM 679 O O . GLY A 1 82 ? 9.664 26.656 1.937 1 89.19 82 GLY A O 1
ATOM 680 N N . SER A 1 83 ? 10.133 25.562 0.052 1 93.69 83 SER A N 1
ATOM 681 C CA . SER A 1 83 ? 9.188 26.344 -0.727 1 93.69 83 SER A CA 1
ATOM 682 C C . SER A 1 83 ? 7.746 25.953 -0.42 1 93.69 83 SER A C 1
ATOM 684 O O . SER A 1 83 ? 7.496 24.875 0.132 1 93.69 83 SER A O 1
ATOM 686 N N . THR A 1 84 ? 6.828 26.891 -0.786 1 96.12 84 THR A N 1
ATOM 687 C CA . THR A 1 84 ? 5.43 26.688 -0.429 1 96.12 84 THR A CA 1
ATOM 688 C C . THR A 1 84 ? 4.656 26.078 -1.592 1 96.12 84 THR A C 1
ATOM 690 O O . THR A 1 84 ? 4.98 26.312 -2.756 1 96.12 84 THR A O 1
ATOM 693 N N . LEU A 1 85 ? 3.713 25.25 -1.249 1 96.38 85 LEU A N 1
ATOM 694 C CA . LEU A 1 85 ? 2.658 24.859 -2.178 1 96.38 85 LEU A CA 1
ATOM 695 C C . LEU A 1 85 ? 1.43 25.75 -2.006 1 96.38 85 LEU A C 1
ATOM 697 O O . LEU A 1 85 ? 1.244 26.359 -0.951 1 96.38 85 LEU A O 1
ATOM 701 N N . GLN A 1 86 ? 0.635 25.844 -3.072 1 92.62 86 GLN A N 1
ATOM 702 C CA . GLN A 1 86 ? -0.621 26.578 -2.973 1 92.62 86 GLN A CA 1
ATOM 703 C C . GLN A 1 86 ? -1.719 25.719 -2.359 1 92.62 86 GLN A C 1
ATOM 705 O O . GLN A 1 86 ? -1.712 24.5 -2.514 1 92.62 86 GLN A O 1
ATOM 710 N N . LEU A 1 87 ? -2.611 26.406 -1.702 1 89.75 87 LEU A N 1
ATOM 711 C CA . LEU A 1 87 ? -3.758 25.688 -1.142 1 89.75 87 LEU A CA 1
ATOM 712 C C . LEU A 1 87 ? -4.488 24.906 -2.221 1 89.75 87 LEU A C 1
ATOM 714 O O . LEU A 1 87 ? -4.934 23.781 -1.979 1 89.75 87 LEU A O 1
ATOM 718 N N . SER A 1 88 ? -4.605 25.469 -3.389 1 86 88 SER A N 1
ATOM 719 C CA . SER A 1 88 ? -5.281 24.781 -4.488 1 86 88 SER A CA 1
ATOM 720 C C . SER A 1 88 ? -4.574 23.484 -4.848 1 86 88 SER A C 1
ATOM 722 O O . SER A 1 88 ? -5.219 22.516 -5.246 1 86 88 SER A O 1
ATOM 724 N N . GLU A 1 89 ? -3.26 23.438 -4.711 1 90.81 89 GLU A N 1
ATOM 725 C CA . GLU A 1 89 ? -2.482 22.25 -5.004 1 90.81 89 GLU A CA 1
ATOM 726 C C . GLU A 1 89 ? -2.713 21.172 -3.947 1 90.81 89 GLU A C 1
ATOM 728 O O . GLU A 1 89 ? -2.818 19.984 -4.273 1 90.81 89 GLU A O 1
ATOM 733 N N . LEU A 1 90 ? -2.809 21.594 -2.695 1 92.12 90 LEU A N 1
ATOM 734 C CA . LEU A 1 90 ? -3.119 20.656 -1.631 1 92.12 90 LEU A CA 1
ATOM 735 C C . LEU A 1 90 ? -4.512 20.062 -1.817 1 92.12 90 LEU A C 1
ATOM 737 O O . LEU A 1 90 ? -4.703 18.844 -1.656 1 92.12 90 LEU A O 1
ATOM 741 N N . LEU A 1 91 ? -5.426 20.875 -2.146 1 85.62 91 LEU A N 1
ATOM 742 C CA . LEU A 1 91 ? -6.793 20.406 -2.344 1 85.62 91 LEU A CA 1
ATOM 743 C C . LEU A 1 91 ? -6.879 19.469 -3.537 1 85.62 91 LEU A C 1
ATOM 745 O O . LEU A 1 91 ? -7.578 18.453 -3.479 1 85.62 91 LEU A O 1
ATOM 749 N N . PHE A 1 92 ? -6.219 19.828 -4.555 1 85.06 92 PHE A N 1
ATOM 750 C CA . PHE A 1 92 ? -6.148 18.953 -5.719 1 85.06 92 PHE A CA 1
ATOM 751 C C . PHE A 1 92 ? -5.566 17.594 -5.34 1 85.06 92 PHE A C 1
ATOM 753 O O . PHE A 1 92 ? -6.113 16.562 -5.703 1 85.06 92 PHE A O 1
ATOM 760 N N . PHE A 1 93 ? -4.52 17.688 -4.699 1 91.19 93 PHE A N 1
ATOM 761 C CA . PHE A 1 93 ? -3.844 16.5 -4.215 1 91.19 93 PHE A CA 1
ATOM 762 C C . PHE A 1 93 ? -4.797 15.625 -3.4 1 91.19 93 PHE A C 1
ATOM 764 O O . PHE A 1 93 ? -4.941 14.438 -3.672 1 91.19 93 PHE A O 1
ATOM 771 N N . HIS A 1 94 ? -5.434 16.172 -2.457 1 90.5 94 HIS A N 1
ATOM 772 C CA . HIS A 1 94 ? -6.352 15.469 -1.567 1 90.5 94 HIS A CA 1
ATOM 773 C C . HIS A 1 94 ? -7.48 14.805 -2.35 1 90.5 94 HIS A C 1
ATOM 775 O O . HIS A 1 94 ? -7.766 13.617 -2.15 1 90.5 94 HIS A O 1
ATOM 781 N N . ARG A 1 95 ? -8.07 15.492 -3.205 1 84.88 95 ARG A N 1
ATOM 782 C CA . ARG A 1 95 ? -9.203 14.977 -3.975 1 84.88 95 ARG A CA 1
ATOM 783 C C . ARG A 1 95 ? -8.758 13.852 -4.906 1 84.88 95 ARG A C 1
ATOM 785 O O . ARG A 1 95 ? -9.484 12.867 -5.09 1 84.88 95 ARG A O 1
ATOM 792 N N . SER A 1 96 ? -7.609 14.055 -5.512 1 88.38 96 SER A N 1
ATOM 793 C CA . SER A 1 96 ? -7.09 13.055 -6.438 1 88.38 96 SER A CA 1
ATOM 794 C C . SER A 1 96 ? -6.875 11.711 -5.746 1 88.38 96 SER A C 1
ATOM 796 O O . SER A 1 96 ? -7.051 10.656 -6.359 1 88.38 96 SER A O 1
ATOM 798 N N . ILE A 1 97 ? -6.531 11.805 -4.484 1 92.12 97 ILE A N 1
ATOM 799 C CA . ILE A 1 97 ? -6.203 10.586 -3.76 1 92.12 97 ILE A CA 1
ATOM 800 C C . ILE A 1 97 ? -7.477 9.969 -3.184 1 92.12 97 ILE A C 1
ATOM 802 O O . ILE A 1 97 ? -7.699 8.766 -3.311 1 92.12 97 ILE A O 1
ATOM 806 N N . PHE A 1 98 ? -8.383 10.703 -2.623 1 88.38 98 PHE A N 1
ATOM 807 C CA . PHE A 1 98 ? -9.391 10.125 -1.744 1 88.38 98 PHE A CA 1
ATOM 808 C C . PHE A 1 98 ? -10.773 10.164 -2.398 1 88.38 98 PHE A C 1
ATOM 810 O O . PHE A 1 98 ? -11.664 9.398 -2.031 1 88.38 98 PHE A O 1
ATOM 817 N N . ARG A 1 99 ? -11.031 10.945 -3.303 1 74.81 99 ARG A N 1
ATOM 818 C CA . ARG A 1 99 ? -12.352 11 -3.926 1 74.81 99 ARG A CA 1
ATOM 819 C C . ARG A 1 99 ? -12.516 9.898 -4.965 1 74.81 99 ARG A C 1
ATOM 821 O O . ARG A 1 99 ? -13.609 9.375 -5.156 1 74.81 99 ARG A O 1
ATOM 828 N N . THR A 1 100 ? -11.461 9.531 -5.602 1 67.31 100 THR A N 1
ATOM 829 C CA . THR A 1 100 ? -11.508 8.578 -6.707 1 67.31 100 THR A CA 1
ATOM 830 C C . THR A 1 100 ? -11.617 7.148 -6.188 1 67.31 100 THR A C 1
ATOM 832 O O . THR A 1 100 ? -11.953 6.234 -6.941 1 67.31 100 THR A O 1
ATOM 835 N N . ARG A 1 101 ? -11.422 6.945 -4.875 1 75.44 101 ARG A N 1
ATOM 836 C CA . ARG A 1 101 ? -11.391 5.594 -4.32 1 75.44 101 ARG A CA 1
ATOM 837 C C . ARG A 1 101 ? -10.586 4.656 -5.215 1 75.44 101 ARG A C 1
ATOM 839 O O . ARG A 1 101 ? -11.039 3.557 -5.539 1 75.44 101 ARG A O 1
ATOM 846 N N . SER A 1 102 ? -9.438 5.203 -5.645 1 87.56 102 SER A N 1
ATOM 847 C CA . SER A 1 102 ? -8.586 4.531 -6.617 1 87.56 102 SER A CA 1
ATOM 848 C C . SER A 1 102 ? -7.75 3.434 -5.957 1 87.56 102 SER A C 1
ATOM 850 O O . SER A 1 102 ? -6.727 3.016 -6.496 1 87.56 102 SER A O 1
ATOM 852 N N . TYR A 1 103 ? -8.031 3.082 -4.797 1 95.94 103 TYR A N 1
ATOM 853 C CA . TYR A 1 103 ? -7.355 2.033 -4.043 1 95.94 103 TYR A CA 1
ATOM 854 C C . TYR A 1 103 ? -8.359 1.068 -3.426 1 95.94 103 TYR A C 1
ATOM 856 O O . TYR A 1 103 ? -9.508 1.438 -3.172 1 95.94 103 TYR A O 1
ATOM 864 N N . PRO A 1 104 ? -7.965 -0.142 -3.26 1 95.94 104 PRO A N 1
ATOM 865 C CA . PRO A 1 104 ? -8.891 -1.104 -2.65 1 95.94 104 PRO A CA 1
ATOM 866 C C . PRO A 1 104 ? -9.078 -0.87 -1.154 1 95.94 104 PRO A C 1
ATOM 868 O O . PRO A 1 104 ? -8.203 -0.304 -0.496 1 95.94 104 PRO A O 1
ATOM 871 N N . SER A 1 105 ? -10.18 -1.229 -0.759 1 93.62 105 SER A N 1
ATOM 872 C CA . SER A 1 105 ? -10.539 -1.267 0.655 1 93.62 105 SER A CA 1
ATOM 873 C C . SER A 1 105 ? -11.383 -2.494 0.981 1 93.62 105 SER A C 1
ATOM 875 O O . SER A 1 105 ? -12.391 -2.752 0.322 1 93.62 105 SER A O 1
ATOM 877 N N . ALA A 1 106 ? -10.852 -3.252 1.925 1 89.44 106 ALA A N 1
ATOM 878 C CA . ALA A 1 106 ? -11.578 -4.461 2.293 1 89.44 106 ALA A CA 1
ATOM 879 C C . ALA A 1 106 ? -13.047 -4.152 2.588 1 89.44 106 ALA A C 1
ATOM 881 O O . ALA A 1 106 ? -13.344 -3.27 3.395 1 89.44 106 ALA A O 1
ATOM 882 N N . GLY A 1 107 ? -13.898 -4.852 1.801 1 86.69 107 GLY A N 1
ATOM 883 C CA . GLY A 1 107 ? -15.328 -4.676 1.998 1 86.69 107 GLY A CA 1
ATOM 884 C C . GLY A 1 107 ? -15.836 -3.33 1.515 1 86.69 107 GLY A C 1
ATOM 885 O O . GLY A 1 107 ? -17.016 -3.014 1.667 1 86.69 107 GLY A O 1
ATOM 886 N N . GLY A 1 108 ? -15 -2.566 0.927 1 89.44 108 GLY A N 1
ATOM 887 C CA . GLY A 1 108 ? -15.391 -1.23 0.505 1 89.44 108 GLY A CA 1
ATOM 888 C C . GLY A 1 108 ? -15.68 -0.298 1.667 1 89.44 108 GLY A C 1
ATOM 889 O O . GLY A 1 108 ? -16.547 0.572 1.572 1 89.44 108 GLY A O 1
ATOM 890 N N . LEU A 1 109 ? -14.93 -0.438 2.758 1 85.31 109 LEU A N 1
ATOM 891 C CA . LEU A 1 109 ? -15.266 0.291 3.979 1 85.31 109 LEU A CA 1
ATOM 892 C C . LEU A 1 109 ? -14.609 1.669 3.98 1 85.31 109 LEU A C 1
ATOM 894 O O . LEU A 1 109 ? -15.156 2.617 4.555 1 85.31 109 L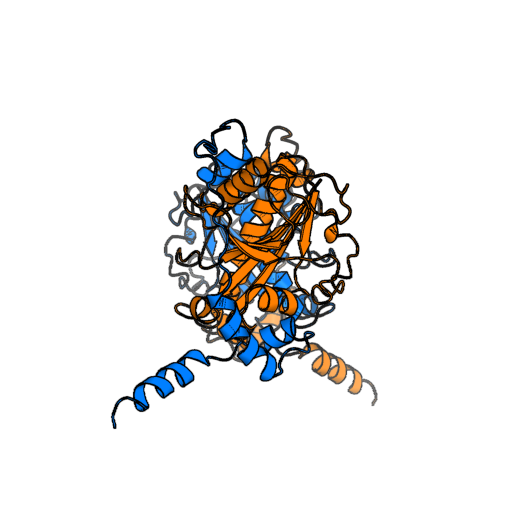EU A O 1
ATOM 898 N N . TYR A 1 110 ? -13.477 1.832 3.393 1 89.62 110 TYR A N 1
ATOM 899 C CA . TYR A 1 110 ? -12.758 3.094 3.301 1 89.62 110 TYR A CA 1
ATOM 900 C C . TYR A 1 110 ? -12.758 3.824 4.637 1 89.62 110 TYR A C 1
ATOM 902 O O . TYR A 1 110 ? -13.141 4.992 4.711 1 89.62 110 TYR A O 1
ATOM 910 N N . LYS A 1 111 ? -12.148 3.156 5.652 1 85 111 LYS A N 1
ATOM 911 C CA . LYS A 1 111 ? -12.273 3.654 7.016 1 85 111 LYS A CA 1
ATOM 912 C C . LYS A 1 111 ? -11.078 4.516 7.402 1 85 111 LYS A C 1
ATOM 914 O O . LYS A 1 111 ? -11.031 5.062 8.508 1 85 111 LYS A O 1
ATOM 919 N N . LEU A 1 112 ? -10.141 4.645 6.535 1 92.06 112 LEU A N 1
ATOM 920 C CA . LEU A 1 112 ? -8.984 5.469 6.871 1 92.06 112 LEU A CA 1
ATOM 921 C C . LEU A 1 112 ? -9.305 6.949 6.711 1 92.06 112 LEU A C 1
ATOM 923 O O . LEU A 1 112 ? -9.938 7.348 5.73 1 92.06 112 LEU A O 1
ATOM 927 N N . THR A 1 113 ? -8.914 7.715 7.684 1 89.5 113 THR A N 1
ATOM 928 C CA . THR A 1 113 ? -9.133 9.156 7.684 1 89.5 113 THR A CA 1
ATOM 929 C C . THR A 1 113 ? -7.809 9.898 7.492 1 89.5 113 THR A C 1
ATOM 931 O O . THR A 1 113 ? -6.859 9.695 8.25 1 89.5 113 THR A O 1
ATOM 934 N N . PRO A 1 114 ? -7.805 10.75 6.508 1 92.19 114 PRO A N 1
ATOM 935 C CA . PRO A 1 114 ? -6.598 11.555 6.309 1 92.19 114 PRO A CA 1
ATOM 936 C C . PRO A 1 114 ? -6.594 12.828 7.152 1 92.19 114 PRO A C 1
ATOM 938 O O . PRO A 1 114 ? -7.633 13.484 7.297 1 92.19 114 PRO A O 1
ATOM 941 N N . TYR A 1 115 ? -5.461 13.125 7.738 1 90.12 115 TYR A N 1
ATOM 942 C CA . TYR A 1 115 ? -5.129 14.406 8.359 1 90.12 115 TYR A CA 1
ATOM 943 C C . TYR A 1 115 ? -3.832 14.969 7.789 1 90.12 115 TYR A C 1
ATOM 945 O O . TYR A 1 115 ? -3.059 14.242 7.156 1 90.12 115 TYR A O 1
ATOM 953 N N . TYR A 1 116 ? -3.707 16.266 8.016 1 92 116 TYR A N 1
ATOM 954 C CA . TYR A 1 116 ? -2.523 16.906 7.453 1 92 116 TYR A CA 1
ATOM 955 C C . TYR A 1 116 ? -1.812 17.75 8.508 1 92 116 TYR A C 1
ATOM 957 O O . TYR A 1 116 ? -2.453 18.516 9.234 1 92 116 TYR A O 1
ATOM 965 N N . ILE A 1 117 ? -0.571 17.5 8.625 1 89.88 117 ILE A N 1
ATOM 966 C CA . ILE A 1 117 ? 0.283 18.547 9.195 1 89.88 117 ILE A CA 1
ATOM 967 C C . ILE A 1 117 ? 0.726 19.5 8.102 1 89.88 117 ILE A C 1
ATOM 969 O O . ILE A 1 117 ? 1.458 19.125 7.188 1 89.88 117 ILE A O 1
ATOM 973 N N . VAL A 1 118 ? 0.305 20.688 8.211 1 91.69 118 VAL A N 1
ATOM 974 C CA . VAL A 1 118 ? 0.64 21.703 7.215 1 91.69 118 VAL A CA 1
ATOM 975 C C . VAL A 1 118 ? 1.789 22.562 7.727 1 91.69 118 VAL A C 1
ATOM 977 O O . VAL A 1 118 ? 1.707 23.141 8.82 1 91.69 118 VAL A O 1
ATOM 980 N N . ASN A 1 119 ? 2.803 22.609 6.898 1 91.12 119 ASN A N 1
ATOM 981 C CA . ASN A 1 119 ? 3.963 23.422 7.246 1 91.12 119 ASN A CA 1
ATOM 982 C C . ASN A 1 119 ? 4.09 24.641 6.336 1 91.12 119 ASN A C 1
ATOM 984 O O . ASN A 1 119 ? 4.301 25.75 6.812 1 91.12 119 ASN A O 1
ATOM 988 N N . ARG A 1 120 ? 4.004 24.406 5.035 1 93.19 120 ARG A N 1
ATOM 989 C CA . ARG A 1 120 ? 4.324 25.422 4.039 1 93.19 120 ARG A CA 1
ATOM 990 C C . ARG A 1 120 ? 3.326 25.406 2.885 1 93.19 120 ARG A C 1
ATOM 992 O O . ARG A 1 120 ? 3.703 25.156 1.735 1 93.19 120 ARG A O 1
ATOM 999 N N . VAL A 1 121 ? 2.09 25.703 3.193 1 93.94 121 VAL A N 1
ATOM 1000 C CA . VAL A 1 121 ? 1.039 25.828 2.189 1 93.94 121 VAL A CA 1
ATOM 1001 C C . VAL A 1 121 ? 0.457 27.234 2.223 1 93.94 121 VAL A C 1
ATOM 1003 O O . VAL A 1 121 ? -0.109 27.656 3.234 1 93.94 121 VAL A O 1
ATOM 1006 N N . GLU A 1 122 ? 0.712 27.891 1.126 1 93.81 122 GLU A N 1
ATOM 1007 C CA . GLU A 1 122 ? 0.168 29.25 1.047 1 93.81 122 GLU A CA 1
ATOM 1008 C C . GLU A 1 122 ? -1.351 29.234 1.194 1 93.81 122 GLU A C 1
ATOM 1010 O O . GLU A 1 122 ? -2.041 28.469 0.531 1 93.81 122 GLU A O 1
ATOM 1015 N N . GLY A 1 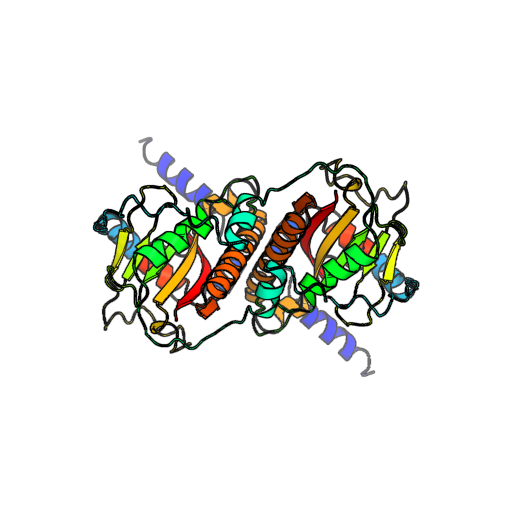123 ? -1.863 30.031 2.09 1 88.06 123 GLY A N 1
ATOM 1016 C CA . GLY A 1 123 ? -3.297 30.094 2.324 1 88.06 123 GLY A CA 1
ATOM 1017 C C . GLY A 1 123 ? -3.723 29.391 3.604 1 88.06 123 GLY A C 1
ATOM 1018 O O . GLY A 1 123 ? -4.863 29.547 4.047 1 88.06 123 GLY A O 1
ATOM 1019 N N . LEU A 1 124 ? -2.834 28.625 4.172 1 88.94 124 LEU A N 1
ATOM 1020 C CA . LEU A 1 124 ? -3.096 27.969 5.453 1 88.94 124 LEU A CA 1
ATOM 1021 C C . LEU A 1 124 ? -1.981 28.281 6.453 1 88.94 124 LEU A C 1
ATOM 1023 O O . LEU A 1 124 ? -0.801 28.25 6.094 1 88.94 124 LEU A O 1
ATOM 1027 N N . GLU A 1 125 ? -2.326 28.578 7.691 1 89 125 GLU A N 1
ATOM 1028 C CA . GLU A 1 125 ? -1.331 28.672 8.75 1 89 125 GLU A CA 1
ATOM 1029 C C . GLU A 1 125 ? -0.795 27.297 9.133 1 89 125 GLU A C 1
ATOM 1031 O O . GLU A 1 125 ? -1.515 26.297 9.055 1 89 125 GLU A O 1
ATOM 1036 N N . PRO A 1 126 ? 0.443 27.234 9.516 1 89.19 126 PRO A N 1
ATOM 1037 C CA . PRO A 1 126 ? 0.97 25.953 9.969 1 89.19 126 PRO A CA 1
ATOM 1038 C C . PRO A 1 126 ? 0.123 25.328 11.078 1 89.19 126 PRO A C 1
ATOM 1040 O O . PRO A 1 126 ? -0.31 26.016 12 1 89.19 126 PRO A O 1
ATOM 1043 N N . GLY A 1 127 ? -0.179 24.078 10.969 1 88.12 127 GLY A N 1
ATOM 1044 C CA . GLY A 1 127 ? -1.05 23.406 11.914 1 88.12 127 GLY A CA 1
ATOM 1045 C C . GLY A 1 127 ? -1.503 22.031 11.438 1 88.12 127 GLY A C 1
ATOM 1046 O O . GLY A 1 127 ? -1.04 21.547 10.406 1 88.12 127 GLY A O 1
ATOM 1047 N N . VAL A 1 128 ? -2.291 21.391 12.273 1 87.62 128 VAL A N 1
ATOM 1048 C CA . VAL A 1 128 ? -2.885 20.094 11.953 1 87.62 128 VAL A CA 1
ATOM 1049 C C . VAL A 1 128 ? -4.309 20.281 11.438 1 87.62 128 VAL A C 1
ATOM 1051 O O . VAL A 1 128 ? -5.113 20.984 12.07 1 87.62 128 VAL A O 1
ATOM 1054 N N . TYR A 1 129 ? -4.555 19.719 10.25 1 88.25 129 TYR A N 1
ATOM 1055 C CA . TYR A 1 129 ? -5.824 19.984 9.578 1 88.25 129 TYR A CA 1
ATOM 1056 C C . TYR A 1 129 ? -6.551 18.672 9.266 1 88.25 129 TYR A C 1
ATOM 1058 O O . TYR A 1 129 ? -5.918 17.656 8.977 1 88.25 129 TYR A O 1
ATOM 1066 N N . HIS A 1 130 ? -7.832 18.703 9.375 1 84.56 130 HIS A N 1
ATOM 1067 C CA . HIS A 1 130 ? -8.711 17.719 8.766 1 84.56 130 HIS A CA 1
ATOM 1068 C C . HIS A 1 130 ? -9.258 18.203 7.434 1 84.56 130 HIS A C 1
ATOM 1070 O O . HIS A 1 130 ? -9.633 19.375 7.301 1 84.56 130 HIS A O 1
ATOM 1076 N N . LEU A 1 131 ? -9.164 17.359 6.426 1 81.06 131 LEU A N 1
ATOM 1077 C CA . LEU A 1 131 ? -9.75 17.625 5.117 1 81.06 131 LEU A CA 1
ATOM 1078 C C . LEU A 1 131 ? -10.758 16.531 4.746 1 81.06 131 LEU A C 1
ATOM 1080 O O . LEU A 1 131 ? -10.367 15.422 4.391 1 81.06 131 LEU A O 1
ATOM 1084 N N . PRO A 1 132 ? -12.055 16.828 4.863 1 71.19 132 PRO A N 1
ATOM 1085 C CA . PRO A 1 132 ? -13.039 15.805 4.484 1 71.19 132 PRO A CA 1
ATOM 1086 C C . PRO A 1 132 ? -13.023 15.5 2.986 1 71.19 132 PRO A C 1
ATOM 1088 O O . PRO A 1 132 ? -12.602 16.344 2.186 1 71.19 132 PRO A O 1
ATOM 1091 N N . ASN A 1 133 ? -13.32 14.25 2.602 1 64.81 133 ASN A N 1
ATOM 1092 C CA . ASN A 1 133 ? -13.305 13.805 1.211 1 64.81 133 ASN A CA 1
ATOM 1093 C C . ASN A 1 133 ? -14.508 14.352 0.437 1 64.81 133 ASN A C 1
ATOM 1095 O O . ASN A 1 133 ? -14.602 14.164 -0.778 1 64.81 133 ASN A O 1
ATOM 1099 N N . HIS A 1 134 ? -15.336 15.055 1.032 1 55.47 134 HIS A N 1
ATOM 1100 C CA . HIS A 1 134 ? -16.5 15.523 0.272 1 55.47 134 HIS A CA 1
ATOM 1101 C C . HIS A 1 134 ? -16.156 16.797 -0.513 1 55.47 134 HIS A C 1
ATOM 1103 O O . HIS A 1 134 ? -15.211 17.5 -0.177 1 55.47 134 HIS A O 1
ATOM 1109 N N . HIS A 1 135 ? -16.703 16.812 -1.81 1 50.88 135 HIS A N 1
ATOM 1110 C CA . HIS A 1 135 ? -16.469 17.844 -2.818 1 50.88 135 HIS A CA 1
ATOM 1111 C C . HIS A 1 135 ? -16.375 19.219 -2.184 1 50.88 135 HIS A C 1
ATOM 1113 O O . HIS A 1 135 ? -15.594 20.062 -2.633 1 50.88 135 HIS A O 1
ATOM 1119 N N . GLU A 1 136 ? -17.141 19.328 -1.243 1 52.53 136 GLU A N 1
ATOM 1120 C CA . GLU A 1 136 ? -17.25 20.703 -0.741 1 52.53 136 GLU A CA 1
ATOM 1121 C C . GLU A 1 136 ? -16.453 20.891 0.545 1 52.53 136 GLU A C 1
ATOM 1123 O O . GLU A 1 136 ? -16.641 21.875 1.254 1 52.53 136 GLU A O 1
ATOM 1128 N N . SER A 1 137 ? -15.445 20.062 0.617 1 58.41 137 SER A N 1
ATOM 1129 C CA . SER A 1 137 ? -14.93 20.094 1.982 1 58.41 137 SER A CA 1
ATOM 1130 C C . SER A 1 137 ? -13.781 21.094 2.121 1 58.41 137 SER A C 1
ATOM 1132 O O . SER A 1 137 ? -12.922 21.172 1.246 1 58.41 137 SER A O 1
ATOM 1134 N N . THR A 1 138 ? -13.906 22.047 3.002 1 66.62 138 THR A N 1
ATOM 1135 C CA . THR A 1 138 ? -12.906 23 3.457 1 66.62 138 THR A CA 1
ATOM 1136 C C . THR A 1 138 ? -12.055 22.391 4.57 1 66.62 138 THR A C 1
ATOM 1138 O O . THR A 1 138 ? -12.562 21.672 5.422 1 66.62 138 THR A O 1
ATOM 1141 N N . PRO A 1 139 ? -10.688 22.766 4.434 1 79 139 PRO A N 1
ATOM 1142 C CA . PRO A 1 139 ? -9.836 22.281 5.527 1 79 139 PRO A CA 1
ATOM 1143 C C . PRO A 1 139 ? -10.227 22.875 6.879 1 79 139 PRO A C 1
ATOM 1145 O O . PRO A 1 139 ? -10.602 24.047 6.957 1 79 139 PRO A O 1
ATOM 1148 N N . SER A 1 140 ? -10.227 22.078 7.859 1 78.75 140 SER A N 1
ATOM 1149 C CA . SER A 1 140 ? -10.445 22.516 9.234 1 78.75 140 SER A CA 1
ATOM 1150 C C . SER A 1 140 ? -9.18 22.312 10.078 1 78.75 140 SER A C 1
ATOM 1152 O O . SER A 1 140 ? -8.648 21.203 10.164 1 78.75 140 SER A O 1
ATOM 1154 N N . ARG A 1 141 ? -8.766 23.484 10.68 1 80.62 141 ARG A N 1
ATOM 1155 C CA . ARG A 1 141 ? -7.578 23.375 11.531 1 80.62 141 ARG A CA 1
ATOM 1156 C C . ARG A 1 141 ? -7.934 22.812 12.898 1 80.62 141 ARG A C 1
ATOM 1158 O O . ARG A 1 141 ? -8.805 23.328 13.594 1 80.62 141 ARG A O 1
ATOM 1165 N N . LEU A 1 142 ? -7.277 21.797 13.242 1 76.94 142 LEU A N 1
ATOM 1166 C CA . LEU A 1 142 ? -7.535 21.109 14.508 1 76.94 142 LEU A CA 1
ATOM 1167 C C . LEU A 1 142 ? -6.547 21.562 15.578 1 76.94 142 LEU A C 1
ATOM 1169 O O . LEU A 1 142 ? -6.863 21.547 16.766 1 76.94 142 LEU A O 1
ATOM 1173 N N . TYR A 1 143 ? -5.383 21.891 15.148 1 76.62 143 TYR A N 1
ATOM 1174 C CA . TYR A 1 143 ? -4.305 22.281 16.047 1 76.62 143 TYR A CA 1
ATOM 1175 C C . TYR A 1 143 ? -3.355 23.266 15.367 1 76.62 143 TYR A C 1
ATOM 1177 O O . TYR A 1 143 ? -3.002 23.078 14.203 1 76.62 143 TYR A O 1
ATOM 1185 N N . ALA A 1 144 ? -3.062 24.312 16.109 1 77.5 144 ALA A N 1
ATOM 1186 C CA . ALA A 1 144 ? -2.096 25.297 15.609 1 77.5 144 ALA A CA 1
ATOM 1187 C C . ALA A 1 144 ? -0.671 24.891 15.992 1 77.5 144 ALA A C 1
ATOM 1189 O O . ALA A 1 144 ? -0.392 24.594 17.156 1 77.5 144 ALA A O 1
ATOM 1190 N N . LEU A 1 145 ? 0.05 24.703 14.898 1 72.25 145 LEU A N 1
ATOM 1191 C CA . LEU A 1 145 ? 1.46 24.453 15.164 1 72.25 145 LEU A CA 1
ATOM 1192 C C . LEU A 1 145 ? 2.221 25.766 15.359 1 72.25 145 LEU A C 1
ATOM 1194 O O . LEU A 1 145 ? 2.096 26.688 14.547 1 72.25 145 LEU A O 1
ATOM 1198 N N . THR A 1 146 ? 2.619 26 16.672 1 64.31 146 THR A N 1
ATOM 1199 C CA . THR A 1 146 ? 3.381 27.219 16.969 1 64.31 146 THR A CA 1
ATOM 1200 C C . THR A 1 146 ? 4.867 26.891 17.109 1 64.31 146 THR A C 1
ATOM 1202 O O . THR A 1 146 ? 5.254 25.719 17.188 1 64.31 146 THR A O 1
ATOM 1205 N N . GLU A 1 147 ? 5.734 27.938 16.844 1 56.97 147 GLU A N 1
ATOM 1206 C CA . GLU A 1 147 ? 7.184 27.812 16.938 1 56.97 147 GLU A CA 1
ATOM 1207 C C . GLU A 1 147 ? 7.594 27.031 18.188 1 56.97 147 GLU A C 1
ATOM 1209 O O . GLU A 1 147 ? 8.625 26.359 18.188 1 56.97 147 GLU A O 1
ATOM 1214 N N . HIS A 1 148 ? 6.844 27.047 19.234 1 49.69 148 HIS A N 1
ATOM 1215 C CA . HIS A 1 148 ? 7.223 26.469 20.516 1 49.69 148 HIS A CA 1
ATOM 1216 C C . HIS A 1 148 ? 6.527 25.125 20.734 1 49.69 148 HIS A C 1
ATOM 1218 O O . HIS A 1 148 ? 6.598 24.562 21.828 1 49.69 148 HIS A O 1
ATOM 1224 N N . ASP A 1 149 ? 5.867 24.719 19.781 1 55.16 149 ASP A N 1
ATOM 1225 C CA . ASP A 1 149 ? 5.18 23.453 20.031 1 55.16 149 ASP A CA 1
ATOM 1226 C C . ASP A 1 149 ? 6.176 22.312 20.141 1 55.16 149 ASP A C 1
ATOM 1228 O O . ASP A 1 149 ? 6.738 21.875 19.125 1 55.16 149 ASP A O 1
ATOM 1232 N N . GLU A 1 150 ? 6.719 22.141 21.391 1 51.69 150 GLU A N 1
ATOM 1233 C CA . GLU A 1 150 ? 7.695 21.125 21.75 1 51.69 150 GLU A CA 1
ATOM 1234 C C . GLU A 1 150 ? 7.125 19.719 21.562 1 51.69 150 GLU A C 1
ATOM 1236 O O . GLU A 1 150 ? 7.867 18.734 21.594 1 51.69 150 GLU A O 1
ATOM 1241 N N . SER A 1 151 ? 5.887 19.766 21.656 1 50.91 151 SER A N 1
ATOM 1242 C CA . SER A 1 151 ? 5.266 18.453 21.609 1 50.91 151 SER A CA 1
ATOM 1243 C C . SER A 1 151 ? 5.492 17.781 20.266 1 50.91 151 SER A C 1
ATOM 1245 O O . SER A 1 151 ? 5.328 16.578 20.125 1 50.91 151 SER A O 1
ATOM 1247 N N . VAL A 1 152 ? 5.461 18.688 19.391 1 48.53 152 VAL A N 1
ATOM 1248 C CA . VAL A 1 152 ? 5.918 18.047 18.156 1 48.53 152 VAL A CA 1
ATOM 1249 C C . VAL A 1 152 ? 7.352 17.547 18.344 1 48.53 152 VAL A C 1
ATOM 1251 O O . VAL A 1 152 ? 8.281 18.359 18.422 1 48.53 152 VAL A O 1
ATOM 1254 N N . ASP A 1 153 ? 7.453 16.797 19.453 1 43.97 153 ASP A N 1
ATOM 1255 C CA . ASP A 1 153 ? 8.797 16.234 19.453 1 43.97 153 ASP A CA 1
ATOM 1256 C C . ASP A 1 153 ? 9.383 16.172 18.047 1 43.97 153 ASP A C 1
ATOM 1258 O O . ASP A 1 153 ? 8.797 15.57 17.156 1 43.97 153 ASP A O 1
ATOM 1262 N N . LYS A 1 154 ? 10.133 17.188 17.781 1 45.34 154 LYS A N 1
ATOM 1263 C CA . LYS A 1 154 ? 11.141 17.016 16.734 1 45.34 154 LYS A CA 1
ATOM 1264 C C . LYS A 1 154 ? 11.602 15.562 16.656 1 45.34 154 LYS A C 1
ATOM 1266 O O . LYS A 1 154 ? 12.648 15.273 16.078 1 45.34 154 LYS A O 1
ATOM 1271 N N . THR A 1 155 ? 11.211 14.914 17.531 1 40.56 155 THR A N 1
ATOM 1272 C CA . THR A 1 155 ? 11.602 13.516 17.5 1 40.56 155 THR A CA 1
ATOM 1273 C C . THR A 1 155 ? 11.602 12.977 16.078 1 40.56 155 THR A C 1
ATOM 1275 O O . THR A 1 155 ? 11.953 11.82 15.844 1 40.56 155 THR A O 1
ATOM 1278 N N . TYR A 1 156 ? 10.602 13.477 15.344 1 43.25 156 TYR A N 1
ATOM 1279 C CA . TYR A 1 156 ? 10.938 13.07 13.984 1 43.25 156 TYR A CA 1
ATOM 1280 C C . TYR A 1 156 ? 12.375 13.453 13.641 1 43.25 156 TYR A C 1
ATOM 1282 O O . TYR A 1 156 ? 12.711 14.641 13.57 1 43.25 156 TYR A O 1
ATOM 1290 N N . SER A 1 157 ? 13.055 12.852 14.367 1 42.12 157 SER A N 1
ATOM 1291 C CA . SER A 1 157 ? 14.477 13.055 14.125 1 42.12 157 SER A CA 1
ATOM 1292 C C . SER A 1 157 ? 14.734 13.539 12.703 1 42.12 157 SER A C 1
ATOM 1294 O O . SER A 1 157 ? 15.875 13.789 12.32 1 42.12 157 SER A O 1
ATOM 1296 N N . PHE A 1 158 ? 13.766 13.156 11.789 1 46.12 158 PHE A N 1
ATOM 1297 C CA . PHE A 1 158 ? 14.367 13.625 10.547 1 46.12 158 PHE A CA 1
ATOM 1298 C C . PHE A 1 158 ? 14.18 15.125 10.383 1 46.12 158 PHE A C 1
ATOM 1300 O O . PHE A 1 158 ? 13.055 15.594 10.172 1 46.12 158 PHE A O 1
ATOM 1307 N N . ASP A 1 159 ? 14.961 15.898 11.086 1 51.03 159 ASP A N 1
ATOM 1308 C CA . ASP A 1 159 ? 15.211 17.328 11.039 1 51.03 159 ASP A CA 1
ATOM 1309 C C . ASP A 1 159 ? 14.633 17.953 9.773 1 51.03 159 ASP A C 1
ATOM 1311 O O . ASP A 1 159 ? 14.219 19.125 9.781 1 51.03 159 ASP A O 1
ATOM 1315 N N . ASN A 1 160 ? 14.289 17.109 8.734 1 63.78 160 ASN A N 1
ATOM 1316 C CA . ASN A 1 160 ? 14.008 17.75 7.457 1 63.78 160 ASN A CA 1
ATOM 1317 C C . ASN A 1 160 ? 12.539 17.625 7.082 1 63.78 160 ASN A C 1
ATOM 1319 O O . ASN A 1 160 ? 12.133 18.078 6.004 1 63.78 160 ASN A O 1
ATOM 1323 N N . LEU A 1 161 ? 11.633 17.25 8.086 1 75.38 161 LEU A N 1
ATOM 1324 C CA . LEU A 1 161 ? 10.227 17.109 7.738 1 75.38 161 LEU A CA 1
ATOM 1325 C C . LEU A 1 161 ? 9.492 18.438 7.848 1 75.38 161 LEU A C 1
ATOM 1327 O O . LEU A 1 161 ? 8.484 18.656 7.176 1 75.38 161 LEU A O 1
ATOM 1331 N N . SER A 1 162 ? 10.078 19.359 8.648 1 81.25 162 SER A N 1
ATOM 1332 C CA . SER A 1 162 ? 9.477 20.672 8.797 1 81.25 162 SER A CA 1
ATOM 1333 C C . SER A 1 162 ? 9.57 21.469 7.5 1 81.25 162 SER A C 1
ATOM 1335 O O . SER A 1 162 ? 8.844 22.453 7.309 1 81.25 162 SER A O 1
ATOM 1337 N N . ASP A 1 163 ? 10.477 21.047 6.637 1 88.81 163 ASP A N 1
ATOM 1338 C CA . ASP A 1 163 ? 10.648 21.75 5.367 1 88.81 163 ASP A CA 1
ATOM 1339 C C . ASP A 1 163 ? 9.703 21.203 4.305 1 88.81 163 ASP A C 1
ATOM 1341 O O . ASP A 1 163 ? 9.547 21.797 3.236 1 88.81 163 ASP A O 1
ATOM 1345 N N . ALA A 1 164 ? 9.039 20.094 4.625 1 93.25 164 ALA A N 1
ATOM 1346 C CA . ALA A 1 164 ? 8.008 19.609 3.713 1 93.25 164 ALA A CA 1
ATOM 1347 C C . ALA A 1 164 ? 6.797 20.547 3.713 1 93.25 164 ALA A C 1
ATOM 1349 O O . ALA A 1 164 ? 6.527 21.219 4.707 1 93.25 164 ALA A O 1
ATOM 1350 N N . ALA A 1 165 ? 6.172 20.656 2.613 1 95.88 165 ALA A N 1
ATOM 1351 C CA . ALA A 1 165 ? 4.973 21.5 2.559 1 95.88 165 ALA A CA 1
ATOM 1352 C C . ALA A 1 165 ? 3.9 20.969 3.514 1 95.88 165 ALA A C 1
ATOM 1354 O O . ALA A 1 165 ? 3.312 21.75 4.273 1 95.88 165 ALA A O 1
ATOM 1355 N N . PHE A 1 166 ? 3.668 19.688 3.484 1 94.12 166 PHE A N 1
ATOM 1356 C CA . PHE A 1 166 ? 2.727 19.062 4.41 1 94.12 166 PHE A CA 1
ATOM 1357 C C . PHE A 1 166 ? 3.072 17.594 4.625 1 94.12 166 PHE A C 1
ATOM 1359 O O . PHE A 1 166 ? 3.875 17.031 3.885 1 94.12 166 PHE A O 1
ATOM 1366 N N . ILE A 1 167 ? 2.516 17.031 5.656 1 93.06 167 ILE A N 1
ATOM 1367 C CA . ILE A 1 167 ? 2.582 15.602 5.949 1 93.06 167 ILE A CA 1
ATOM 1368 C C . ILE A 1 167 ? 1.169 15.023 6.055 1 93.06 167 ILE A C 1
ATOM 1370 O O . ILE A 1 167 ? 0.362 15.492 6.863 1 93.06 167 ILE A O 1
ATOM 1374 N N . LEU A 1 168 ? 0.907 14.094 5.176 1 95.19 168 LEU A N 1
ATOM 1375 C CA . LEU A 1 168 ? -0.332 13.328 5.266 1 95.19 168 LEU A CA 1
ATOM 1376 C C . LEU A 1 168 ? -0.226 12.25 6.336 1 95.19 168 LEU A C 1
ATOM 1378 O O . LEU A 1 168 ? 0.769 11.523 6.395 1 95.19 168 LEU A O 1
ATOM 1382 N N . PHE A 1 169 ? -1.234 12.188 7.16 1 91.88 169 PHE A N 1
ATOM 1383 C CA . PHE A 1 169 ? -1.352 11.109 8.141 1 91.88 169 PHE A CA 1
ATOM 1384 C C . PHE A 1 169 ? -2.646 10.328 7.934 1 91.88 169 PHE A C 1
ATOM 1386 O O . PHE A 1 169 ? -3.73 10.922 7.895 1 91.88 169 PHE A O 1
ATOM 1393 N N . LEU A 1 170 ? -2.447 9.055 7.832 1 94.38 170 LEU A N 1
ATOM 1394 C CA . LEU A 1 170 ? -3.6 8.172 7.73 1 94.38 170 LEU A CA 1
ATOM 1395 C C . LEU A 1 170 ? -3.904 7.52 9.078 1 94.38 170 LEU A C 1
ATOM 1397 O O . LEU A 1 170 ? -3.02 6.934 9.703 1 94.38 170 LEU A O 1
ATOM 1401 N N . THR A 1 171 ? -5.137 7.656 9.5 1 90.25 171 THR A N 1
ATOM 1402 C CA . THR A 1 171 ? -5.562 7.098 10.781 1 90.25 171 THR A CA 1
ATOM 1403 C C . THR A 1 171 ? -6.871 6.332 10.633 1 90.25 171 THR A C 1
ATOM 1405 O O . THR A 1 171 ? -7.547 6.445 9.609 1 90.25 171 THR A O 1
ATOM 1408 N N . ALA A 1 172 ? -7.121 5.52 11.586 1 88.44 172 ALA A N 1
ATOM 1409 C CA . ALA A 1 172 ? -8.422 4.852 11.688 1 88.44 172 ALA A CA 1
ATOM 1410 C C . ALA A 1 172 ? -8.781 4.566 13.141 1 88.44 172 ALA A C 1
ATOM 1412 O O . ALA A 1 172 ? -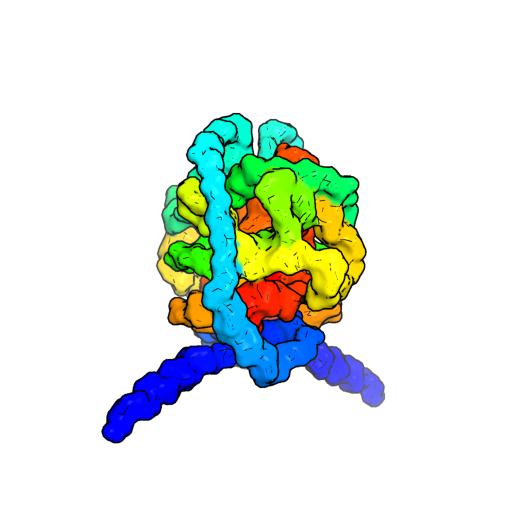7.898 4.324 13.969 1 88.44 172 ALA A O 1
ATOM 1413 N N . GLU A 1 173 ? -10.078 4.648 13.422 1 83.62 173 GLU A N 1
ATOM 1414 C CA . GLU A 1 173 ? -10.523 4.195 14.742 1 83.62 173 GLU A CA 1
ATOM 1415 C C . GLU A 1 173 ? -10.32 2.691 14.906 1 83.62 173 GLU A C 1
ATOM 1417 O O . GLU A 1 173 ? -10.625 1.916 13.992 1 83.62 173 GLU A O 1
ATOM 1422 N N . HIS A 1 174 ? -9.906 2.342 16.078 1 80.19 174 HIS A N 1
ATOM 1423 C CA . HIS A 1 174 ? -9.688 0.926 16.359 1 80.19 174 HIS A CA 1
ATOM 1424 C C . HIS A 1 174 ? -10.961 0.12 16.141 1 80.19 174 HIS A C 1
ATOM 1426 O O . HIS A 1 174 ? -10.922 -0.961 15.547 1 80.19 174 HIS A O 1
ATOM 1432 N N . SER A 1 175 ? -12.008 0.674 16.641 1 80.56 175 SER A N 1
ATOM 1433 C CA . SER A 1 175 ? -13.281 -0.023 16.516 1 80.56 175 SER A CA 1
ATOM 1434 C C . SER A 1 175 ? -13.688 -0.185 15.062 1 80.56 175 SER A C 1
ATOM 1436 O O . SER A 1 175 ? -14.258 -1.212 14.68 1 80.56 175 SER A O 1
ATOM 1438 N N . ALA A 1 176 ? -13.406 0.77 14.266 1 83.56 176 ALA A N 1
ATOM 1439 C CA . ALA A 1 176 ? -13.727 0.702 12.844 1 83.56 176 ALA A CA 1
ATOM 1440 C C . ALA A 1 176 ? -12.883 -0.354 12.141 1 83.56 176 ALA A C 1
ATOM 1442 O O . ALA A 1 176 ? -13.367 -1.046 11.242 1 83.56 176 ALA A O 1
ATOM 1443 N N . ILE A 1 177 ? -11.688 -0.482 12.539 1 82.94 177 ILE A N 1
ATOM 1444 C CA . ILE A 1 177 ? -10.758 -1.434 11.938 1 82.94 177 ILE A CA 1
ATOM 1445 C C . ILE A 1 177 ? -11.227 -2.859 12.219 1 82.94 177 ILE A C 1
ATOM 1447 O O . ILE A 1 177 ? -11.203 -3.715 11.328 1 82.94 177 ILE A O 1
ATOM 1451 N N . THR A 1 178 ? -11.766 -3.117 13.383 1 81.12 178 THR A N 1
ATOM 1452 C CA . THR A 1 178 ? -11.953 -4.5 13.797 1 81.12 178 THR A CA 1
ATOM 1453 C C . THR A 1 178 ? -13.43 -4.895 13.719 1 81.12 178 THR A C 1
ATOM 1455 O O . THR A 1 178 ? -13.773 -6.066 13.859 1 81.12 178 THR A O 1
ATOM 1458 N N . GLU A 1 179 ? -14.227 -3.928 13.539 1 81.81 179 GLU A N 1
ATOM 1459 C CA . GLU A 1 179 ? -15.672 -4.152 13.617 1 81.81 179 GLU A CA 1
ATOM 1460 C C . GLU A 1 179 ? -16.094 -5.32 12.727 1 81.81 179 GLU A C 1
ATOM 1462 O O . GLU A 1 179 ? -16.781 -6.234 13.172 1 81.81 179 GLU A O 1
ATOM 1467 N N . LYS A 1 180 ? -15.68 -5.383 11.531 1 83.88 180 LYS A N 1
ATOM 1468 C CA . LYS A 1 180 ? -16.141 -6.375 10.562 1 83.88 180 LYS A CA 1
ATOM 1469 C C . LYS A 1 180 ? -15.203 -7.578 10.516 1 83.88 180 LYS A C 1
ATOM 1471 O O . LYS A 1 180 ? -15.656 -8.719 10.375 1 83.88 180 LYS A O 1
ATOM 1476 N N . TYR A 1 181 ? -13.898 -7.336 10.734 1 81.56 181 TYR A N 1
ATOM 1477 C CA . TYR A 1 181 ? -12.945 -8.383 10.398 1 81.56 181 TYR A CA 1
ATOM 1478 C C . TYR A 1 181 ? -12.133 -8.805 11.625 1 81.56 181 TYR A C 1
ATOM 1480 O O . TYR A 1 181 ? -11.234 -9.633 11.523 1 81.56 181 TYR A O 1
ATOM 1488 N N . GLY A 1 182 ? -12.523 -8.266 12.742 1 78.19 182 GLY A N 1
ATOM 1489 C CA . GLY A 1 182 ? -11.703 -8.547 13.914 1 78.19 182 GLY A CA 1
ATOM 1490 C C . GLY A 1 182 ? -10.242 -8.164 13.727 1 78.19 182 GLY A C 1
ATOM 1491 O O . GLY A 1 182 ? -9.945 -7.105 13.164 1 78.19 182 GLY A O 1
ATOM 1492 N N . ASP A 1 183 ? -9.359 -9.016 14.164 1 73.69 183 ASP A N 1
ATOM 1493 C CA . ASP A 1 183 ? -7.938 -8.695 14.148 1 73.69 183 ASP A CA 1
ATOM 1494 C C . ASP A 1 183 ? -7.41 -8.633 12.711 1 73.69 183 ASP A C 1
ATOM 1496 O O . ASP A 1 183 ? -6.441 -7.926 12.438 1 73.69 183 ASP A O 1
ATOM 1500 N N . ARG A 1 184 ? -8.07 -9.273 11.766 1 80.69 184 ARG A N 1
ATOM 1501 C CA . ARG A 1 184 ? -7.668 -9.203 10.367 1 80.69 184 ARG A CA 1
ATOM 1502 C C . ARG A 1 184 ? -7.824 -7.789 9.82 1 80.69 184 ARG A C 1
ATOM 1504 O O . ARG A 1 184 ? -7.203 -7.43 8.82 1 80.69 184 ARG A O 1
ATOM 1511 N N . GLY A 1 185 ? -8.664 -7.102 10.531 1 85.56 185 GLY A N 1
ATOM 1512 C CA . GLY A 1 185 ? -8.898 -5.727 10.125 1 85.56 185 GLY A CA 1
ATOM 1513 C C . GLY A 1 185 ? -7.633 -4.887 10.125 1 85.56 185 GLY A C 1
ATOM 1514 O O . GLY A 1 185 ? -7.496 -3.953 9.336 1 85.56 185 GLY A O 1
ATOM 1515 N N . TRP A 1 186 ? -6.672 -5.246 10.984 1 84.94 186 TRP A N 1
ATOM 1516 C CA . TRP A 1 186 ? -5.41 -4.516 11.047 1 84.94 186 TRP A CA 1
ATOM 1517 C C . TRP A 1 186 ? -4.574 -4.762 9.797 1 84.94 186 TRP A C 1
ATOM 1519 O O . TRP A 1 186 ? -3.973 -3.83 9.25 1 84.94 186 TRP A O 1
ATOM 1529 N N . ARG A 1 187 ? -4.586 -5.949 9.383 1 86.56 187 ARG A N 1
ATOM 1530 C CA . ARG A 1 187 ? -3.926 -6.277 8.125 1 86.56 187 ARG A CA 1
ATOM 1531 C C . ARG A 1 187 ? -4.484 -5.438 6.98 1 86.56 187 ARG A C 1
ATOM 1533 O O . ARG A 1 187 ? -3.727 -4.824 6.227 1 86.56 187 ARG A O 1
ATOM 1540 N N . TYR A 1 188 ? -5.754 -5.379 6.965 1 91.31 188 TYR A N 1
ATOM 1541 C CA . TYR A 1 188 ? -6.418 -4.672 5.879 1 91.31 188 TYR A CA 1
ATOM 1542 C C . TYR A 1 188 ? -6.164 -3.172 5.965 1 91.31 188 TYR A C 1
ATOM 1544 O O . TYR A 1 188 ? -6.008 -2.5 4.941 1 91.31 188 TYR A O 1
ATOM 1552 N N . ALA A 1 189 ? -6.125 -2.686 7.145 1 91.69 189 ALA A N 1
ATOM 1553 C CA . ALA A 1 189 ? -5.883 -1.256 7.328 1 91.69 189 ALA A CA 1
ATOM 1554 C C . ALA A 1 189 ? -4.488 -0.868 6.848 1 91.69 189 ALA A C 1
ATOM 1556 O O . ALA A 1 189 ? -4.32 0.136 6.152 1 91.69 189 ALA A O 1
ATOM 1557 N N . PHE A 1 190 ? -3.514 -1.666 7.188 1 93.12 190 PHE A N 1
ATOM 1558 C CA . PHE A 1 190 ? -2.15 -1.361 6.77 1 93.12 190 PHE A CA 1
ATOM 1559 C C . PHE A 1 190 ? -1.992 -1.529 5.266 1 93.12 190 PHE A C 1
ATOM 1561 O O . PHE A 1 190 ? -1.331 -0.72 4.609 1 93.12 190 PHE A O 1
ATOM 1568 N N . LEU A 1 191 ? -2.57 -2.549 4.746 1 96 191 LEU A N 1
ATOM 1569 C CA . LEU A 1 191 ? -2.531 -2.727 3.299 1 96 191 LEU A CA 1
ATOM 1570 C C . LEU A 1 191 ? -3.158 -1.533 2.588 1 96 191 LEU A C 1
ATOM 1572 O O . LEU A 1 191 ? -2.574 -0.989 1.647 1 96 191 LEU A O 1
ATOM 1576 N N . GLU A 1 192 ? -4.312 -1.158 3.051 1 96.69 192 GLU A N 1
ATOM 1577 C CA . GLU A 1 192 ? -4.996 -0.006 2.473 1 96.69 192 GLU A CA 1
ATOM 1578 C C . GLU A 1 192 ? -4.137 1.251 2.562 1 96.69 192 GLU A C 1
ATOM 1580 O O . GLU A 1 192 ? -4.023 2.002 1.593 1 96.69 192 GLU A O 1
ATOM 1585 N N . ALA A 1 193 ? -3.543 1.435 3.693 1 96.94 193 ALA A N 1
ATOM 1586 C CA . ALA A 1 193 ? -2.656 2.582 3.875 1 96.94 193 ALA A CA 1
ATOM 1587 C C . ALA A 1 193 ? -1.492 2.535 2.891 1 96.94 193 ALA A C 1
ATOM 1589 O O . ALA A 1 193 ? -1.066 3.57 2.373 1 96.94 193 ALA A O 1
ATOM 1590 N N . GLY A 1 194 ? -0.959 1.358 2.662 1 98.12 194 GLY A N 1
ATOM 1591 C CA . GLY A 1 194 ? 0.095 1.207 1.671 1 98.12 194 GLY A CA 1
ATOM 1592 C C . GLY A 1 194 ? -0.349 1.573 0.267 1 98.12 194 GLY A C 1
ATOM 1593 O O . GLY A 1 194 ? 0.381 2.244 -0.465 1 98.12 194 GLY A O 1
ATOM 1594 N N . HIS A 1 195 ? -1.53 1.115 -0.099 1 98.38 195 HIS A N 1
ATOM 1595 C CA . HIS A 1 195 ? -2.084 1.49 -1.395 1 98.38 195 HIS A CA 1
ATOM 1596 C C . HIS A 1 195 ? -2.189 3.006 -1.531 1 98.38 195 HIS A C 1
ATOM 1598 O O . HIS A 1 195 ? -1.792 3.57 -2.553 1 98.38 195 HIS A O 1
ATOM 1604 N N . ILE A 1 196 ? -2.697 3.641 -0.518 1 97.56 196 ILE A N 1
ATOM 1605 C CA . ILE A 1 196 ? -2.836 5.094 -0.528 1 97.56 196 ILE A CA 1
ATOM 1606 C C . ILE A 1 196 ? -1.457 5.742 -0.622 1 97.56 196 ILE A C 1
ATOM 1608 O O . ILE A 1 196 ? -1.258 6.68 -1.396 1 97.56 196 ILE A O 1
ATOM 1612 N N . GLY A 1 197 ? -0.526 5.219 0.145 1 98.19 197 GLY A N 1
ATOM 1613 C CA . GLY A 1 197 ? 0.833 5.73 0.103 1 98.19 197 GLY A CA 1
ATOM 1614 C C . GLY A 1 197 ? 1.444 5.691 -1.285 1 98.19 197 GLY A C 1
ATOM 1615 O O . GLY A 1 197 ? 2.156 6.613 -1.683 1 98.19 197 GLY A O 1
ATOM 1616 N N . GLN A 1 198 ? 1.166 4.625 -1.965 1 98.31 198 GLN A N 1
ATOM 1617 C CA . GLN A 1 198 ? 1.729 4.523 -3.307 1 98.31 198 GLN A CA 1
ATOM 1618 C C . GLN A 1 198 ? 1.076 5.527 -4.254 1 98.31 198 GLN A C 1
ATOM 1620 O O . GLN A 1 198 ? 1.747 6.105 -5.109 1 98.31 198 GLN A O 1
ATOM 1625 N N . ASN A 1 199 ? -0.245 5.723 -4.16 1 97.31 199 ASN A N 1
ATOM 1626 C CA . ASN A 1 199 ? -0.908 6.77 -4.934 1 97.31 199 ASN A CA 1
ATOM 1627 C C . ASN A 1 199 ? -0.284 8.133 -4.672 1 97.31 199 ASN A C 1
ATOM 1629 O O . ASN A 1 199 ? -0.029 8.898 -5.609 1 97.31 199 ASN A O 1
ATOM 1633 N N . VAL A 1 200 ? -0.032 8.391 -3.414 1 97.62 200 VAL A N 1
ATOM 1634 C CA . VAL A 1 200 ? 0.568 9.664 -3.021 1 97.62 200 VAL A CA 1
ATOM 1635 C C . VAL A 1 200 ? 1.96 9.789 -3.639 1 97.62 200 VAL A C 1
ATOM 1637 O O . VAL A 1 200 ? 2.299 10.828 -4.211 1 97.62 200 VAL A O 1
ATOM 1640 N N . SER A 1 201 ? 2.721 8.75 -3.529 1 97.94 201 SER A N 1
ATOM 1641 C CA . SER A 1 201 ? 4.086 8.742 -4.051 1 97.94 201 SER A CA 1
ATOM 1642 C C . SER A 1 201 ? 4.105 8.992 -5.555 1 97.94 201 SER A C 1
ATOM 1644 O O . SER A 1 201 ? 4.891 9.805 -6.043 1 97.94 201 SER A O 1
ATOM 1646 N N . LEU A 1 202 ? 3.234 8.336 -6.23 1 97 202 LEU A N 1
ATOM 1647 C CA . LEU A 1 202 ? 3.207 8.445 -7.684 1 97 202 LEU A CA 1
ATOM 1648 C C . LEU A 1 202 ? 2.668 9.812 -8.117 1 97 202 LEU A C 1
ATOM 1650 O O . LEU A 1 202 ? 3.178 10.414 -9.062 1 97 202 LEU A O 1
ATOM 1654 N N . LEU A 1 203 ? 1.651 10.305 -7.461 1 96.19 203 LEU A N 1
ATOM 1655 C CA . LEU A 1 203 ? 1.104 11.609 -7.797 1 96.19 203 LEU A CA 1
ATOM 1656 C C . LEU A 1 203 ? 2.123 12.711 -7.531 1 96.19 203 LEU A C 1
ATOM 1658 O O . LEU A 1 203 ? 2.293 13.617 -8.352 1 96.19 203 LEU A O 1
ATOM 1662 N N . ALA A 1 204 ? 2.77 12.625 -6.352 1 96.94 204 ALA A N 1
ATOM 1663 C CA . ALA A 1 204 ? 3.828 13.594 -6.066 1 96.94 204 ALA A CA 1
ATOM 1664 C C . ALA A 1 204 ? 4.906 13.562 -7.145 1 96.94 204 ALA A C 1
ATOM 1666 O O . ALA A 1 204 ? 5.352 14.609 -7.617 1 96.94 204 ALA A O 1
ATOM 1667 N N . THR A 1 205 ? 5.316 12.367 -7.535 1 96.62 205 THR A N 1
ATOM 1668 C CA . THR A 1 205 ? 6.336 12.195 -8.562 1 96.62 205 THR A CA 1
ATOM 1669 C C . THR A 1 205 ? 5.875 12.805 -9.891 1 96.62 205 THR A C 1
ATOM 1671 O O . THR A 1 205 ? 6.633 13.508 -10.555 1 96.62 205 THR A O 1
ATOM 1674 N N . GLU A 1 206 ? 4.641 12.547 -10.25 1 95.62 206 GLU A N 1
ATOM 1675 C CA . GLU A 1 206 ? 4.105 13.078 -11.5 1 95.62 206 GLU A CA 1
ATOM 1676 C C . GLU A 1 206 ? 4.102 14.609 -11.492 1 95.62 206 GLU A C 1
ATOM 1678 O O . GLU A 1 206 ? 4.316 15.242 -12.531 1 95.62 206 GLU A O 1
ATOM 1683 N N . ARG A 1 207 ? 3.916 15.195 -10.344 1 95 207 ARG A N 1
ATOM 1684 C CA . ARG A 1 207 ? 3.814 16.641 -10.219 1 95 207 ARG A CA 1
ATOM 1685 C C . ARG A 1 207 ? 5.188 17.266 -10.016 1 95 207 ARG A C 1
ATOM 1687 O O . ARG A 1 207 ? 5.305 18.5 -9.891 1 95 207 ARG A O 1
ATOM 1694 N N . GLY A 1 208 ? 6.188 16.453 -9.922 1 96.25 208 GLY A N 1
ATOM 1695 C CA . GLY A 1 208 ? 7.531 16.938 -9.672 1 96.25 208 GLY A CA 1
ATOM 1696 C C . GLY A 1 208 ? 7.77 17.312 -8.219 1 96.25 208 GLY A C 1
ATOM 1697 O O . GLY A 1 208 ? 8.648 18.125 -7.922 1 96.25 208 GLY A O 1
ATOM 1698 N N . TRP A 1 209 ? 6.918 16.875 -7.32 1 97.5 209 TRP A N 1
ATOM 1699 C CA . TRP A 1 209 ? 7.094 17.094 -5.887 1 97.5 209 TRP A CA 1
ATOM 1700 C C . TRP A 1 209 ? 7.945 15.992 -5.27 1 97.5 209 TRP A C 1
ATOM 1702 O O . TRP A 1 209 ? 8.078 14.906 -5.844 1 97.5 209 TRP A O 1
ATOM 1712 N N . LYS A 1 210 ? 8.531 16.328 -4.191 1 96.62 210 LYS A N 1
ATOM 1713 C CA . LYS A 1 210 ? 9.258 15.344 -3.387 1 96.62 210 LYS A CA 1
ATOM 1714 C C . LYS A 1 210 ? 8.344 14.703 -2.348 1 96.62 210 LYS A C 1
ATOM 1716 O O . LYS A 1 210 ? 7.391 15.328 -1.878 1 96.62 210 LYS A O 1
ATOM 1721 N N . HIS A 1 211 ? 8.664 13.438 -2.004 1 96.5 211 HIS A N 1
ATOM 1722 C CA . HIS A 1 211 ? 7.879 12.742 -0.994 1 96.5 211 HIS A CA 1
ATOM 1723 C C . HIS A 1 211 ? 8.734 11.734 -0.23 1 96.5 211 HIS A C 1
ATOM 1725 O O . HIS A 1 211 ? 9.789 11.32 -0.71 1 96.5 211 HIS A O 1
ATOM 1731 N N . CYS A 1 212 ? 8.258 11.398 0.925 1 95 212 CYS A N 1
ATOM 1732 C CA . CYS A 1 212 ? 8.875 10.352 1.734 1 95 212 CYS A CA 1
ATOM 1733 C C . CYS A 1 212 ? 7.84 9.688 2.643 1 95 212 CYS A C 1
ATOM 1735 O O . CYS A 1 212 ? 7.191 10.359 3.443 1 95 212 CYS A O 1
ATOM 1737 N N . CYS A 1 213 ? 7.738 8.398 2.506 1 95.25 213 CYS A N 1
ATOM 1738 C CA . CYS A 1 213 ? 6.867 7.617 3.379 1 95.25 213 CYS A CA 1
ATOM 1739 C C . CYS A 1 213 ? 7.512 7.406 4.742 1 95.25 213 CYS A C 1
ATOM 1741 O O . CYS A 1 213 ? 8.711 7.141 4.832 1 95.25 213 CYS A O 1
ATOM 1743 N N . ILE A 1 214 ? 6.691 7.578 5.73 1 90.5 214 ILE A N 1
ATOM 1744 C CA . ILE A 1 214 ? 7.129 7.465 7.117 1 90.5 214 ILE A CA 1
ATOM 1745 C C . ILE A 1 214 ? 6.262 6.449 7.855 1 90.5 214 ILE A C 1
ATOM 1747 O O . ILE A 1 214 ? 5.066 6.672 8.055 1 90.5 214 ILE A O 1
ATOM 1751 N N . GLY A 1 215 ? 6.848 5.359 8.305 1 85.12 215 GLY A N 1
ATOM 1752 C CA . GLY A 1 215 ? 6.098 4.234 8.836 1 85.12 215 GLY A CA 1
ATOM 1753 C C . GLY A 1 215 ? 5.824 4.344 10.32 1 85.12 215 GLY A C 1
ATOM 1754 O O . GLY A 1 215 ? 5.105 3.516 10.891 1 85.12 215 GLY A O 1
ATOM 1755 N N . GLY A 1 216 ? 6.359 5.359 10.969 1 75.94 216 GLY A N 1
ATOM 1756 C CA . GLY A 1 216 ? 6.117 5.426 12.398 1 75.94 216 GLY A CA 1
ATOM 1757 C C . GLY A 1 216 ? 6.898 6.531 13.086 1 75.94 216 GLY A C 1
ATOM 1758 O O . GLY A 1 216 ? 7.586 7.316 12.43 1 75.94 216 GLY A O 1
ATOM 1759 N N . GLY A 1 217 ? 6.516 6.621 14.383 1 71.5 217 GLY A N 1
ATOM 1760 C CA . GLY A 1 217 ? 7.277 7.531 15.219 1 71.5 217 GLY A CA 1
ATOM 1761 C C . GLY A 1 217 ? 6.52 8.805 15.562 1 71.5 217 GLY A C 1
ATOM 1762 O O . GLY A 1 217 ? 6.98 9.602 16.375 1 71.5 217 GLY A O 1
ATOM 1763 N N . MET A 1 218 ? 5.375 8.906 14.969 1 72.06 218 MET A N 1
ATOM 1764 C CA . MET A 1 218 ? 4.645 10.148 15.188 1 72.06 218 MET A CA 1
ATOM 1765 C C . MET A 1 218 ? 3.307 9.883 15.867 1 72.06 218 MET A C 1
ATOM 1767 O O . MET A 1 218 ? 2.494 10.797 16.031 1 72.06 218 MET A O 1
ATOM 1771 N N . GLU A 1 219 ? 3.088 8.695 16.266 1 75.88 219 GLU A N 1
ATOM 1772 C CA . GLU A 1 219 ? 1.747 8.297 16.672 1 75.88 219 GLU A CA 1
ATOM 1773 C C . GLU A 1 219 ? 1.283 9.078 17.906 1 75.88 219 GLU A C 1
ATOM 1775 O O . GLU A 1 219 ? 0.159 9.586 17.938 1 75.88 219 GLU A O 1
ATOM 1780 N N . ASP A 1 220 ? 2.172 9.25 18.812 1 70.56 220 ASP A N 1
ATOM 1781 C CA . ASP A 1 220 ? 1.79 9.938 20.031 1 70.56 220 ASP A CA 1
ATOM 1782 C C . ASP A 1 220 ? 1.504 11.414 19.781 1 70.56 220 ASP A C 1
ATOM 1784 O O . ASP A 1 220 ? 0.505 11.953 20.25 1 70.56 220 ASP A O 1
ATOM 1788 N N . ALA A 1 221 ? 2.367 12.047 19.094 1 73.56 221 ALA A N 1
ATOM 1789 C CA . ALA A 1 221 ? 2.186 13.461 18.766 1 73.56 221 ALA A CA 1
ATOM 1790 C C . ALA A 1 221 ? 0.901 13.68 17.969 1 73.56 221 ALA A C 1
ATOM 1792 O O . ALA A 1 221 ? 0.131 14.602 18.266 1 73.56 221 ALA A O 1
ATOM 1793 N N . LEU A 1 222 ? 0.679 12.812 17.047 1 77.56 222 LEU A N 1
ATOM 1794 C CA . LEU A 1 222 ? -0.508 12.938 16.203 1 77.56 222 LEU A CA 1
ATOM 1795 C C . LEU A 1 222 ? -1.778 12.797 17.031 1 77.56 222 LEU A C 1
ATOM 1797 O O . LEU A 1 222 ? -2.719 13.578 16.891 1 77.56 222 LEU A O 1
ATOM 1801 N N . CYS A 1 223 ? -1.746 11.844 17.844 1 76.69 223 CYS A N 1
ATOM 1802 C CA . CYS A 1 223 ? -2.924 11.641 18.688 1 76.69 223 CYS A CA 1
ATOM 1803 C C . CYS A 1 223 ? -3.16 12.836 19.594 1 76.69 223 CYS A C 1
ATOM 1805 O O . CYS A 1 223 ? -4.301 13.242 19.812 1 76.69 223 CYS A O 1
ATOM 1807 N N . GLN A 1 224 ? -2.09 13.383 20.062 1 73.62 224 GLN A N 1
ATOM 1808 C CA . GLN A 1 224 ? -2.203 14.578 20.891 1 73.62 224 GLN A CA 1
ATOM 1809 C C . GLN A 1 224 ? -2.811 15.734 20.109 1 73.62 224 GLN A C 1
ATOM 1811 O O . GLN A 1 224 ? -3.727 16.406 20.594 1 73.62 224 GLN A O 1
ATOM 1816 N N . TRP A 1 225 ? -2.334 15.93 18.922 1 77.19 225 TRP A N 1
ATOM 1817 C CA . TRP A 1 225 ? -2.795 17.031 18.094 1 77.19 225 TRP A CA 1
ATOM 1818 C C . TRP A 1 225 ? -4.25 16.844 17.672 1 77.19 225 TRP A C 1
ATOM 1820 O O . TRP A 1 225 ? -4.988 17.812 17.5 1 77.19 225 TRP A O 1
ATOM 1830 N N . LEU A 1 226 ? -4.625 15.562 17.625 1 78.62 226 LEU A N 1
ATOM 1831 C CA . LEU A 1 226 ? -5.988 15.242 17.219 1 78.62 226 LEU A CA 1
ATOM 1832 C C . LEU A 1 226 ? -6.918 15.195 18.422 1 78.62 226 LEU A C 1
ATOM 1834 O O . LEU A 1 226 ? -8.133 15.047 18.281 1 78.62 226 LEU A O 1
ATOM 1838 N N . GLY A 1 227 ? -6.363 15.352 19.594 1 75.19 227 GLY A N 1
ATOM 1839 C CA . GLY A 1 227 ? -7.168 15.273 20.797 1 75.19 227 GLY A CA 1
ATOM 1840 C C . GLY A 1 227 ? -7.711 13.883 21.062 1 75.19 227 GLY A C 1
ATOM 1841 O O . GLY A 1 227 ? -8.852 13.727 21.5 1 75.19 227 GLY A O 1
ATOM 1842 N N . THR A 1 228 ? -7.039 12.914 20.609 1 77.06 228 THR A N 1
ATOM 1843 C CA . THR A 1 228 ? -7.414 11.516 20.797 1 77.06 228 THR A CA 1
ATOM 1844 C C . THR A 1 228 ? -6.262 10.727 21.391 1 77.06 228 THR A C 1
ATOM 1846 O O . THR A 1 228 ? -5.301 11.305 21.906 1 77.06 228 THR A O 1
ATOM 1849 N N . THR A 1 229 ? -6.492 9.477 21.641 1 70 229 THR A N 1
ATOM 1850 C CA . THR A 1 229 ? -5.445 8.602 22.156 1 70 229 THR A CA 1
ATOM 1851 C C . THR A 1 229 ? -5.195 7.426 21.234 1 70 229 THR A C 1
ATOM 1853 O O . THR A 1 229 ? -6.023 7.121 20.375 1 70 229 THR A O 1
ATOM 1856 N N . ILE A 1 230 ? -4.082 6.863 21.422 1 71.94 230 ILE A N 1
ATOM 1857 C CA . ILE A 1 230 ? -3.691 5.695 20.641 1 71.94 230 ILE A CA 1
ATOM 1858 C C . ILE A 1 230 ? -4.641 4.535 20.938 1 71.94 230 ILE A C 1
ATOM 1860 O O . ILE A 1 230 ? -4.723 3.582 20.156 1 71.94 230 ILE A O 1
ATOM 1864 N N . GLN A 1 231 ? -5.41 4.648 22.016 1 68.62 231 GLN A N 1
ATOM 1865 C CA . GLN A 1 231 ? -6.383 3.619 22.375 1 68.62 231 GLN A CA 1
ATOM 1866 C C . GLN A 1 231 ? -7.645 3.736 21.516 1 68.62 231 GLN A C 1
ATOM 1868 O O . GLN A 1 231 ? -8.406 2.773 21.391 1 68.62 231 GLN A O 1
ATOM 1873 N N . HIS A 1 232 ? -7.793 4.887 21.047 1 74.94 232 HIS A N 1
ATOM 1874 C CA . HIS A 1 232 ? -9.016 5.109 20.281 1 74.94 232 HIS A CA 1
ATOM 1875 C C . HIS A 1 232 ? -8.719 5.176 18.781 1 74.94 232 HIS A C 1
ATOM 1877 O O . HIS A 1 232 ? -9.477 4.625 17.969 1 74.94 232 HIS A O 1
ATOM 1883 N N . GLN A 1 233 ? -7.684 5.934 18.562 1 80 233 GLN A N 1
ATOM 1884 C CA . GLN A 1 233 ? -7.301 6.176 17.172 1 80 233 GLN A CA 1
ATOM 1885 C C . GLN A 1 233 ? -5.934 5.57 16.875 1 80 233 GLN A C 1
ATOM 1887 O O . GLN A 1 233 ? -4.996 5.711 17.656 1 80 233 GLN A O 1
ATOM 1892 N N . ALA A 1 234 ? -5.879 4.965 15.742 1 82.81 234 ALA A N 1
ATOM 1893 C CA . ALA A 1 234 ? -4.629 4.34 15.312 1 82.81 234 ALA A CA 1
ATOM 1894 C C . ALA A 1 234 ? -4.004 5.113 14.148 1 82.81 234 ALA A C 1
ATOM 1896 O O . ALA A 1 234 ? -4.453 5.008 13.008 1 82.81 234 ALA A O 1
ATOM 1897 N N . PRO A 1 235 ? -2.992 5.965 14.445 1 87.62 235 PRO A N 1
ATOM 1898 C CA . PRO A 1 235 ? -2.178 6.406 13.312 1 87.62 235 PRO A CA 1
ATOM 1899 C C . PRO A 1 235 ? -1.509 5.242 12.578 1 87.62 235 PRO A C 1
ATOM 1901 O O . PRO A 1 235 ? -0.897 4.379 13.219 1 87.62 235 PRO A O 1
ATOM 1904 N N . LEU A 1 236 ? -1.595 5.16 11.312 1 91.5 236 LEU A N 1
ATOM 1905 C CA . LEU A 1 236 ? -1.183 3.975 10.57 1 91.5 236 LEU A CA 1
ATOM 1906 C C . LEU A 1 236 ? 0.019 4.281 9.688 1 91.5 236 LEU A C 1
ATOM 1908 O O . LEU A 1 236 ? 0.915 3.445 9.539 1 91.5 236 LEU A O 1
ATOM 1912 N N . TYR A 1 237 ? 0.005 5.406 9.109 1 93.56 237 TYR A N 1
ATOM 1913 C CA . TYR A 1 237 ? 0.984 5.688 8.062 1 93.56 237 TYR A CA 1
ATOM 1914 C C . TYR A 1 237 ? 1.075 7.184 7.789 1 93.56 237 TYR A C 1
ATOM 1916 O O . TYR A 1 237 ? 0.093 7.914 7.953 1 93.56 237 TYR A O 1
ATOM 1924 N N . SER A 1 238 ? 2.232 7.648 7.398 1 93.31 238 SER A N 1
ATOM 1925 C CA . SER A 1 238 ? 2.418 9.055 7.051 1 93.31 238 SER A CA 1
ATOM 1926 C C . SER A 1 238 ? 3.256 9.203 5.785 1 93.31 238 SER A C 1
ATOM 1928 O O . SER A 1 238 ? 4.086 8.344 5.477 1 93.31 238 SER A O 1
ATOM 1930 N N . VAL A 1 239 ? 2.998 10.266 5.059 1 95.69 239 VAL A N 1
ATOM 1931 C CA . VAL A 1 239 ? 3.799 10.625 3.893 1 95.69 239 VAL A CA 1
ATOM 1932 C C . VAL A 1 239 ? 4.082 12.125 3.896 1 95.69 239 VAL A C 1
ATOM 1934 O O . VAL A 1 239 ? 3.158 12.938 3.896 1 95.69 239 VAL A O 1
ATOM 1937 N N . ALA A 1 240 ? 5.352 12.461 3.93 1 94.94 240 ALA A N 1
ATOM 1938 C CA . ALA A 1 240 ? 5.75 13.859 3.783 1 94.94 240 ALA A CA 1
ATOM 1939 C C . ALA A 1 240 ? 5.809 14.258 2.311 1 94.94 240 ALA A C 1
ATOM 1941 O O . ALA A 1 240 ? 6.285 13.492 1.471 1 94.94 240 ALA A O 1
ATOM 1942 N N . VAL A 1 241 ? 5.285 15.43 1.978 1 96.94 241 VAL A N 1
ATOM 1943 C CA . VAL A 1 241 ? 5.277 15.93 0.606 1 96.94 241 VAL A CA 1
ATOM 1944 C C . VAL A 1 241 ? 5.727 17.391 0.584 1 96.94 241 VAL A C 1
ATOM 1946 O O . VAL A 1 241 ? 5.32 18.172 1.438 1 96.94 241 VAL A O 1
ATOM 1949 N N . GLY A 1 242 ? 6.492 17.672 -0.344 1 96.94 242 GLY A N 1
ATOM 1950 C CA . GLY A 1 242 ? 6.965 19.031 -0.521 1 96.94 242 GLY A CA 1
ATOM 1951 C C . GLY A 1 242 ? 7.738 19.234 -1.812 1 96.94 242 GLY A C 1
ATOM 1952 O O . GLY A 1 242 ? 7.562 18.469 -2.77 1 96.94 242 GLY A O 1
ATOM 1953 N N . LEU A 1 243 ? 8.438 20.359 -1.851 1 96.5 243 LEU A N 1
ATOM 1954 C CA . LEU A 1 243 ? 9.195 20.703 -3.049 1 96.5 243 LEU A CA 1
ATOM 1955 C C . LEU A 1 243 ? 10.688 20.5 -2.82 1 96.5 243 LEU A C 1
ATOM 1957 O O . LEU A 1 243 ? 11.172 20.656 -1.698 1 96.5 243 LEU A O 1
ATOM 1961 N N . MET B 1 1 ? -32.719 3.588 39.469 1 23.33 1 MET B N 1
ATOM 1962 C CA . MET B 1 1 ? -31.547 2.768 39.719 1 23.33 1 MET B CA 1
ATOM 1963 C C . MET B 1 1 ? -30.906 2.348 38.406 1 23.33 1 MET B C 1
ATOM 1965 O O . MET B 1 1 ? -29.859 1.693 38.375 1 23.33 1 MET B O 1
ATOM 1969 N N . PRO B 1 2 ? -31.516 2.193 37.25 1 27.91 2 PRO B N 1
ATOM 1970 C CA . PRO B 1 2 ? -31.219 1.492 36 1 27.91 2 PRO B CA 1
ATOM 1971 C C . PRO B 1 2 ? -30.172 2.211 35.156 1 27.91 2 PRO B C 1
ATOM 1973 O O . PRO B 1 2 ? -29.828 1.738 34.062 1 27.91 2 PRO B O 1
ATOM 1976 N N . ILE B 1 3 ? -29.875 3.457 35.344 1 30.02 3 ILE B N 1
ATOM 1977 C CA . ILE B 1 3 ? -29.094 4.293 34.438 1 30.02 3 ILE B CA 1
ATOM 1978 C C . ILE B 1 3 ? -27.641 3.842 34.469 1 30.02 3 ILE B C 1
ATOM 1980 O O . ILE B 1 3 ? -26.859 4.223 33.594 1 30.02 3 ILE B O 1
ATOM 1984 N N . ILE B 1 4 ? -27.141 3.16 35.469 1 27.48 4 ILE B N 1
ATOM 1985 C CA . ILE B 1 4 ? -25.75 2.836 35.719 1 27.48 4 ILE B CA 1
ATOM 1986 C C . ILE B 1 4 ? -25.328 1.648 34.844 1 27.48 4 ILE B C 1
ATOM 1988 O O . ILE B 1 4 ? -24.141 1.415 34.625 1 27.48 4 ILE B O 1
ATOM 1992 N N . LYS B 1 5 ? -26.203 0.682 34.5 1 34.53 5 LYS B N 1
ATOM 1993 C CA . LYS B 1 5 ? -25.812 -0.533 33.781 1 34.53 5 LYS B CA 1
ATOM 1994 C C . LYS B 1 5 ? -25.391 -0.222 32.344 1 34.53 5 LYS B C 1
ATOM 1996 O O . LYS B 1 5 ? -24.906 -1.099 31.641 1 34.53 5 LYS B O 1
ATOM 2001 N N . GLN B 1 6 ? -25.969 0.788 31.812 1 27.33 6 GLN B N 1
ATOM 2002 C CA . GLN B 1 6 ? -25.766 1.046 30.391 1 27.33 6 GLN B CA 1
ATOM 2003 C C . GLN B 1 6 ? -24.344 1.549 30.125 1 27.33 6 GLN B C 1
ATOM 2005 O O . GLN B 1 6 ? -23.859 1.461 29 1 27.33 6 GLN B O 1
ATOM 2010 N N . LYS B 1 7 ? -23.75 2.232 31.078 1 33.94 7 LYS B N 1
ATOM 2011 C CA . LYS B 1 7 ? -22.406 2.787 30.922 1 33.94 7 LYS B CA 1
ATOM 2012 C C . LYS B 1 7 ? -21.359 1.681 30.875 1 33.94 7 LYS B C 1
ATOM 2014 O O . LYS B 1 7 ? -20.297 1.851 30.281 1 33.94 7 LYS B O 1
ATOM 2019 N N . ASN B 1 8 ? -21.562 0.548 31.547 1 30.61 8 ASN B N 1
ATOM 2020 C CA . ASN B 1 8 ? -20.562 -0.502 31.703 1 30.61 8 ASN B CA 1
ATOM 2021 C C . ASN B 1 8 ? -20.5 -1.39 30.453 1 30.61 8 ASN B C 1
ATOM 2023 O O . ASN B 1 8 ? -19.594 -2.215 30.328 1 30.61 8 ASN B O 1
ATOM 2027 N N . ARG B 1 9 ? -21.594 -1.545 29.703 1 30.83 9 ARG B N 1
ATOM 2028 C CA . ARG B 1 9 ? -21.625 -2.377 28.5 1 30.83 9 ARG B CA 1
ATOM 2029 C C . ARG B 1 9 ? -20.828 -1.723 27.359 1 30.83 9 ARG B C 1
ATOM 2031 O O . ARG B 1 9 ? -20.328 -2.41 26.484 1 30.83 9 ARG B O 1
ATOM 2038 N N . PHE B 1 10 ? -20.922 -0.349 27.312 1 28.66 10 PHE B N 1
ATOM 2039 C CA . PHE B 1 10 ? -20.109 0.36 26.344 1 28.66 10 PHE B CA 1
ATOM 2040 C C . PHE B 1 10 ? -18.625 0.192 26.656 1 28.66 10 PHE B C 1
ATOM 2042 O O . PHE B 1 10 ? -17.797 0.119 25.75 1 28.66 10 PHE B O 1
ATOM 2049 N N . GLU B 1 11 ? -18.234 0.209 27.875 1 28.73 11 GLU B N 1
ATOM 2050 C CA . GLU B 1 11 ? -16.828 0.081 28.281 1 28.73 11 GLU B CA 1
ATOM 2051 C C . GLU B 1 11 ? -16.297 -1.312 27.969 1 28.73 11 GLU B C 1
ATOM 2053 O O . GLU B 1 11 ? -15.117 -1.471 27.641 1 28.73 11 GLU B O 1
ATOM 2058 N N . ARG B 1 12 ? -17.016 -2.41 28.125 1 29.97 12 ARG B N 1
ATOM 2059 C CA . ARG B 1 12 ? -16.5 -3.766 27.938 1 29.97 12 ARG B CA 1
ATOM 2060 C C . ARG B 1 12 ? -16.266 -4.07 26.469 1 29.97 12 ARG B C 1
ATOM 2062 O O . ARG B 1 12 ? -15.367 -4.84 26.125 1 29.97 12 ARG B O 1
ATOM 2069 N N . LYS B 1 13 ? -17.219 -3.621 25.609 1 32.72 13 LYS B N 1
ATOM 2070 C CA . LYS B 1 13 ? -17.125 -3.984 24.203 1 32.72 13 LYS B CA 1
ATOM 2071 C C . LYS B 1 13 ? -16.094 -3.141 23.469 1 32.72 13 LYS B C 1
ATOM 2073 O O . LYS B 1 13 ? -15.727 -3.436 22.328 1 32.72 13 LYS B O 1
ATOM 2078 N N . LEU B 1 14 ? -15.93 -1.964 23.844 1 30.89 14 LEU B N 1
ATOM 2079 C CA . LEU B 1 14 ? -14.938 -1.056 23.281 1 30.89 14 LEU B CA 1
ATOM 2080 C C . LEU B 1 14 ? -13.523 -1.542 23.594 1 30.89 14 LEU B C 1
ATOM 2082 O O . LEU B 1 14 ? -12.547 -0.957 23.125 1 30.89 14 LEU B O 1
ATOM 2086 N N . THR B 1 15 ? -13.297 -2.334 24.594 1 31.59 15 THR B N 1
ATOM 2087 C CA . THR B 1 15 ? -11.945 -2.646 25.062 1 31.59 15 THR B CA 1
ATOM 2088 C C . THR B 1 15 ? -11.305 -3.699 24.156 1 31.59 15 THR B C 1
ATOM 2090 O O . THR B 1 15 ? -10.547 -4.555 24.641 1 31.59 15 THR B O 1
ATOM 2093 N N . ARG B 1 16 ? -12.016 -4.109 23.172 1 38.88 16 ARG B N 1
ATOM 2094 C CA . ARG B 1 16 ? -11.164 -5.043 22.438 1 38.88 16 ARG B CA 1
ATOM 2095 C C . ARG B 1 16 ? -9.781 -4.449 22.203 1 38.88 16 ARG B C 1
ATOM 2097 O O . ARG B 1 16 ? -9.656 -3.35 21.656 1 38.88 16 ARG B O 1
ATOM 2104 N N . SER B 1 17 ? -8.75 -4.957 22.922 1 41.81 17 SER B N 1
ATOM 2105 C CA . SER B 1 17 ? -7.348 -4.664 23.219 1 41.81 17 SER B CA 1
ATOM 2106 C C . SER B 1 17 ? -6.59 -4.27 21.953 1 41.81 17 SER B C 1
ATOM 2108 O O . SER B 1 17 ? -6.785 -4.867 20.906 1 41.81 17 SER B O 1
ATOM 2110 N N . ILE B 1 18 ? -6.387 -2.986 21.797 1 46.16 18 ILE B N 1
ATOM 2111 C CA . ILE B 1 18 ? -5.285 -2.65 20.906 1 46.16 18 ILE B CA 1
ATOM 2112 C C . ILE B 1 18 ? -4.258 -3.779 20.906 1 46.16 18 ILE B C 1
ATOM 2114 O O . ILE B 1 18 ? -3.793 -4.203 21.969 1 46.16 18 ILE B O 1
ATOM 2118 N N . PRO B 1 19 ? -4.254 -4.453 19.734 1 51.38 19 PRO B N 1
ATOM 2119 C CA . PRO B 1 19 ? -3.225 -5.496 19.797 1 51.38 19 PRO B CA 1
ATOM 2120 C C . PRO B 1 19 ? -1.914 -5.004 20.406 1 51.38 19 PRO B C 1
ATOM 2122 O O . PRO B 1 19 ? -1.491 -3.875 20.141 1 51.38 19 PRO B O 1
ATOM 2125 N N . GLN B 1 20 ? -1.587 -5.82 21.344 1 53.75 20 GLN B N 1
ATOM 2126 C CA . GLN B 1 20 ? -0.336 -5.496 22.016 1 53.75 20 GLN B CA 1
ATOM 2127 C C . GLN B 1 20 ? 0.769 -5.188 21 1 53.75 20 GLN B C 1
ATOM 2129 O O . GLN B 1 20 ? 1.592 -4.297 21.234 1 53.75 20 GLN B O 1
ATOM 2134 N N . TRP B 1 21 ? 0.61 -5.828 19.938 1 53.94 21 TRP B N 1
ATOM 2135 C CA . TRP B 1 21 ? 1.673 -5.625 18.969 1 53.94 21 TRP B CA 1
ATOM 2136 C C . TRP B 1 21 ? 1.633 -4.211 18.406 1 53.94 21 TRP B C 1
ATOM 2138 O O . TRP B 1 21 ? 2.678 -3.623 18.094 1 53.94 21 TRP B O 1
ATOM 2148 N N . TYR B 1 22 ? 0.467 -3.803 18.234 1 54.69 22 TYR B N 1
ATOM 2149 C CA . TYR B 1 22 ? 0.351 -2.43 17.75 1 54.69 22 TYR B CA 1
ATOM 2150 C C . TYR B 1 22 ? 0.848 -1.442 18.812 1 54.69 22 TYR B C 1
ATOM 2152 O O . TYR B 1 22 ? 1.575 -0.499 18.484 1 54.69 22 TYR B O 1
ATOM 2160 N N . ILE B 1 23 ? 0.422 -1.719 19.938 1 51.38 23 ILE B N 1
ATOM 2161 C CA . ILE B 1 23 ? 0.893 -0.873 21.031 1 51.38 23 ILE B CA 1
ATOM 2162 C C . ILE B 1 23 ? 2.42 -0.894 21.078 1 51.38 23 ILE B C 1
ATOM 2164 O O . ILE B 1 23 ? 3.057 0.15 21.234 1 51.38 23 ILE B O 1
ATOM 2168 N N . ASP B 1 24 ? 2.912 -2.127 20.922 1 52.16 24 ASP B N 1
ATOM 2169 C CA . ASP B 1 24 ? 4.363 -2.285 20.984 1 52.16 24 ASP B CA 1
ATOM 2170 C C . ASP B 1 24 ? 5.043 -1.54 19.828 1 52.16 24 ASP B C 1
ATOM 2172 O O . ASP B 1 24 ? 6.188 -1.094 19.969 1 52.16 24 ASP B O 1
ATOM 2176 N N . THR B 1 25 ? 4.312 -1.537 18.891 1 49.38 25 THR B N 1
ATOM 2177 C CA . THR B 1 25 ? 4.895 -0.888 17.719 1 49.38 25 THR B CA 1
ATOM 2178 C C . THR B 1 25 ? 4.785 0.63 17.828 1 49.38 25 THR B C 1
ATOM 2180 O O . THR B 1 25 ? 5.586 1.362 17.25 1 49.38 25 THR B O 1
ATOM 2183 N N . CYS B 1 26 ? 3.664 1.089 18.469 1 43.06 26 CYS B N 1
ATOM 2184 C CA . CYS B 1 26 ? 3.459 2.52 18.656 1 43.06 26 CYS B CA 1
ATOM 2185 C C . CYS B 1 26 ? 4.301 3.041 19.812 1 43.06 26 CYS B C 1
ATOM 2187 O O . CYS B 1 26 ? 4.707 4.203 19.812 1 43.06 26 CYS B O 1
ATOM 2189 N N . LEU B 1 27 ? 4.332 2.281 21.031 1 39.56 27 LEU B N 1
ATOM 2190 C CA . LEU B 1 27 ? 4.809 2.73 22.344 1 39.56 27 LEU B CA 1
ATOM 2191 C C . LEU B 1 27 ? 6.312 2.98 22.312 1 39.56 27 LEU B C 1
ATOM 2193 O O . LEU B 1 27 ? 6.938 3.135 23.375 1 39.56 27 LEU B O 1
ATOM 2197 N N . ARG B 1 28 ? 6.98 2.992 21.484 1 35.47 28 ARG B N 1
ATOM 2198 C CA . ARG B 1 28 ? 8.031 3.752 22.156 1 35.47 28 ARG B CA 1
ATOM 2199 C C . ARG B 1 28 ? 7.457 4.961 22.891 1 35.47 28 ARG B C 1
ATOM 2201 O O . ARG B 1 28 ? 8.195 5.742 23.484 1 35.47 28 ARG B O 1
ATOM 2208 N N . SER B 1 29 ? 6.191 5.289 22.531 1 33.69 29 SER B N 1
ATOM 2209 C CA . SER B 1 29 ? 5.781 6.566 23.109 1 33.69 29 SER B CA 1
ATOM 2210 C C . SER B 1 29 ? 5.336 6.402 24.562 1 33.69 29 SER B C 1
ATOM 2212 O O . SER B 1 29 ? 4.672 5.422 24.906 1 33.69 29 SER B O 1
ATOM 2214 N N . GLN B 1 30 ? 6.02 6.816 25.516 1 32.34 30 GLN B N 1
ATOM 2215 C CA . GLN B 1 30 ? 5.832 7.008 26.938 1 32.34 30 GLN B CA 1
ATOM 2216 C C . GLN B 1 30 ? 4.398 7.418 27.266 1 32.34 30 GLN B C 1
ATOM 2218 O O . GLN B 1 30 ? 4.047 7.625 28.422 1 32.34 30 GLN B O 1
ATOM 2223 N N . PHE B 1 31 ? 3.584 7.762 26.391 1 30.5 31 PHE B N 1
ATOM 2224 C CA . PHE B 1 31 ? 2.396 8.516 26.781 1 30.5 31 PHE B CA 1
ATOM 2225 C C . PHE B 1 31 ? 1.291 7.574 27.25 1 30.5 31 PHE B C 1
ATOM 2227 O O . PHE B 1 31 ? 0.272 7.422 26.578 1 30.5 31 PHE B O 1
ATOM 2234 N N . THR B 1 32 ? 1.501 6.527 27.656 1 31.47 32 THR B N 1
ATOM 2235 C CA . THR B 1 32 ? 0.444 5.664 28.172 1 31.47 32 THR B CA 1
ATOM 2236 C C . THR B 1 32 ? -0.195 6.273 29.422 1 31.47 32 THR B C 1
ATOM 2238 O O . THR B 1 32 ? -0.981 5.617 30.109 1 31.47 32 THR B O 1
ATOM 2241 N N . ASN B 1 33 ? 0.241 7.371 29.922 1 31.34 33 ASN B N 1
ATOM 2242 C CA . ASN B 1 33 ? -0.325 7.707 31.219 1 31.34 33 ASN B CA 1
ATOM 2243 C C . ASN B 1 33 ? -1.766 8.195 31.094 1 31.34 33 ASN B C 1
ATOM 2245 O O . ASN B 1 33 ? -2.119 8.859 30.125 1 31.34 33 ASN B O 1
ATOM 2249 N N . GLN B 1 34 ? -2.676 7.797 32.031 1 32.16 34 GLN B N 1
ATOM 2250 C CA . GLN B 1 34 ? -4.059 8.172 32.312 1 32.16 34 GLN B CA 1
ATOM 2251 C C . GLN B 1 34 ? -4.273 9.672 32.094 1 32.16 34 GLN B C 1
ATOM 2253 O O . GLN B 1 34 ? -5.359 10.094 31.688 1 32.16 34 GLN B O 1
ATOM 2258 N N . GLU B 1 35 ? -3.395 10.461 32.469 1 32.28 35 GLU B N 1
ATOM 2259 C CA . GLU B 1 35 ? -3.523 11.922 32.438 1 32.28 35 GLU B CA 1
ATOM 2260 C C . GLU B 1 35 ? -3.648 12.414 31 1 32.28 35 GLU B C 1
ATOM 2262 O O . GLU B 1 35 ? -4.27 13.445 30.734 1 32.28 35 GLU B O 1
ATOM 2267 N N . SER B 1 36 ? -3.176 11.719 30.125 1 32.69 36 SER B N 1
ATOM 2268 C CA . SER B 1 36 ? -3.238 12.164 28.734 1 32.69 36 SER B CA 1
ATOM 2269 C C . SER B 1 36 ? -4.621 11.922 28.141 1 32.69 36 SER B C 1
ATOM 2271 O O . SER B 1 36 ? -5.016 12.594 27.188 1 32.69 36 SER B O 1
ATOM 2273 N N . VAL B 1 37 ? -5.367 11.039 28.734 1 31.27 37 VAL B N 1
ATOM 2274 C CA . VAL B 1 37 ? -6.754 10.773 28.344 1 31.27 37 VAL B CA 1
ATOM 2275 C C . VAL B 1 37 ? -7.617 11.992 28.672 1 31.27 37 VAL B C 1
ATOM 2277 O O . VAL B 1 37 ? -8.461 12.391 27.875 1 31.27 37 VAL B O 1
ATOM 2280 N N . ASN B 1 38 ? -7.543 12.492 29.891 1 31.42 38 ASN B N 1
ATOM 2281 C CA . ASN B 1 38 ? -8.359 13.617 30.328 1 31.42 38 ASN B CA 1
ATOM 2282 C C . ASN B 1 38 ? -8.125 14.852 29.453 1 31.42 38 ASN B C 1
ATOM 2284 O O . ASN B 1 38 ? -9.031 15.664 29.25 1 31.42 38 ASN B O 1
ATOM 2288 N N . ARG B 1 39 ? -6.949 15.047 29.047 1 30.67 39 ARG B N 1
ATOM 2289 C CA . ARG B 1 39 ? -6.668 16.234 28.234 1 30.67 39 ARG B CA 1
ATOM 2290 C C . ARG B 1 39 ? -7.246 16.078 26.828 1 30.67 39 ARG B C 1
ATOM 2292 O O . ARG B 1 39 ? -7.469 17.062 26.141 1 30.67 39 ARG B O 1
ATOM 2299 N N . PHE B 1 40 ? -7.582 14.898 26.438 1 30.48 40 PHE B N 1
ATOM 2300 C CA . PHE B 1 40 ? -8.141 14.547 25.141 1 30.48 40 PHE B CA 1
ATOM 2301 C C . PHE B 1 40 ? -9.594 14.992 25.047 1 30.48 40 PHE B C 1
ATOM 2303 O O . PHE B 1 40 ? -10.023 15.484 24 1 30.48 40 PHE B O 1
ATOM 2310 N N . GLU B 1 41 ? -10.422 14.797 25.953 1 29.78 41 GLU B N 1
ATOM 2311 C CA . GLU B 1 41 ? -11.82 15.219 25.953 1 29.78 41 GLU B CA 1
ATOM 2312 C C . GLU B 1 41 ? -11.938 16.719 25.734 1 29.78 41 GLU B C 1
ATOM 2314 O O . GLU B 1 41 ? -12.852 17.188 25.047 1 29.78 41 GLU B O 1
ATOM 2319 N N . ALA B 1 42 ? -11.109 17.422 26.328 1 29.52 42 ALA B N 1
ATOM 2320 C CA . ALA B 1 42 ? -11.25 18.875 26.266 1 29.52 42 ALA B CA 1
ATOM 2321 C C . ALA B 1 42 ? -10.906 19.391 24.875 1 29.52 42 ALA B C 1
ATOM 2323 O O . ALA B 1 42 ? -11.383 20.453 24.453 1 29.52 42 ALA B O 1
ATOM 2324 N N . PHE B 1 43 ? -10.078 18.688 24.141 1 29.11 43 PHE B N 1
ATOM 2325 C CA . PHE B 1 43 ? -9.617 19.25 22.891 1 29.11 43 PHE B CA 1
ATOM 2326 C C . PHE B 1 43 ? -10.664 19.094 21.797 1 29.11 43 PHE B C 1
ATOM 2328 O O . PHE B 1 43 ? -10.672 19.844 20.812 1 29.11 43 PHE B O 1
ATOM 2335 N N . TYR B 1 44 ? -11.523 18.094 21.719 1 31.09 44 TYR B N 1
ATOM 2336 C CA . TYR B 1 44 ? -12.516 17.984 20.672 1 31.09 44 TYR B CA 1
ATOM 2337 C C . TYR B 1 44 ? -13.391 19.219 20.594 1 31.09 44 TYR B C 1
ATOM 2339 O O . TYR B 1 44 ? -13.859 19.594 19.516 1 31.09 44 TYR B O 1
ATOM 2347 N N . GLU B 1 45 ? -13.82 19.719 21.641 1 31.19 45 GLU B N 1
ATOM 2348 C CA . GLU B 1 45 ? -14.805 20.797 21.609 1 31.19 45 GLU B CA 1
ATOM 2349 C C . GLU B 1 45 ? -14.234 22.047 20.969 1 31.19 45 GLU B C 1
ATOM 2351 O O . GLU B 1 45 ? -14.969 22.844 20.391 1 31.19 45 GLU B O 1
ATOM 2356 N N . SER B 1 46 ? -13.031 22.344 21.25 1 30.16 46 SER B N 1
ATOM 2357 C CA . SER B 1 46 ? -12.633 23.703 20.938 1 30.16 46 SER B CA 1
ATOM 2358 C C . SER B 1 46 ? -12.086 23.797 19.516 1 30.16 46 SER B C 1
ATOM 2360 O O . SER B 1 46 ? -11.562 24.844 19.109 1 30.16 46 SER B O 1
ATOM 2362 N N . ALA B 1 47 ? -11.812 22.719 18.844 1 34.16 47 ALA B N 1
ATOM 2363 C CA . ALA B 1 47 ? -11.258 23.016 17.531 1 34.16 47 ALA B CA 1
ATOM 2364 C C . ALA B 1 47 ? -12.266 23.75 16.656 1 34.16 47 ALA B C 1
ATOM 2366 O O . ALA B 1 47 ? -13.164 23.141 16.094 1 34.16 47 ALA B O 1
ATOM 2367 N N . SER B 1 48 ? -12.805 24.703 17.047 1 34.72 48 SER B N 1
ATOM 2368 C CA . SER B 1 48 ? -13.461 25.672 16.172 1 34.72 48 SER B CA 1
ATOM 2369 C C . SER B 1 48 ? -12.68 25.859 14.875 1 34.72 48 SER B C 1
ATOM 2371 O O . SER B 1 48 ? -11.727 26.641 14.836 1 34.72 48 SER B O 1
ATOM 2373 N N . GLY B 1 49 ? -12.383 24.703 14.188 1 39.5 49 GLY B N 1
ATOM 2374 C CA . GLY B 1 49 ? -11.688 24.812 12.922 1 39.5 49 GLY B CA 1
ATOM 2375 C C . GLY B 1 49 ? -12.305 25.844 11.992 1 39.5 49 GLY B C 1
ATOM 2376 O O . GLY B 1 49 ? -13.516 26.078 12.031 1 39.5 49 GLY B O 1
ATOM 2377 N N . GLN B 1 50 ? -11.742 26.953 11.945 1 41.28 50 GLN B N 1
ATOM 2378 C CA . GLN B 1 50 ? -12.141 27.906 10.922 1 41.28 50 GLN B CA 1
ATOM 2379 C C . GLN B 1 50 ? -12.297 27.234 9.562 1 41.28 50 GLN B C 1
ATOM 2381 O O . GLN B 1 50 ? -11.391 26.531 9.102 1 41.28 50 GLN B O 1
ATOM 2386 N N . LEU B 1 51 ? -13.461 26.969 9.18 1 43.75 51 LEU B N 1
ATOM 2387 C CA . LEU B 1 51 ? -13.797 26.453 7.859 1 43.75 51 LEU B CA 1
ATOM 2388 C C . LEU B 1 51 ? -13.273 27.391 6.766 1 43.75 51 LEU B C 1
ATOM 2390 O O . LEU B 1 51 ? -13.414 28.609 6.859 1 43.75 51 LEU B O 1
ATOM 2394 N N . PHE B 1 52 ? -12.32 26.969 6.098 1 45.31 52 PHE B N 1
ATOM 2395 C CA . PHE B 1 52 ? -11.891 27.719 4.922 1 45.31 52 PHE B CA 1
ATOM 2396 C C . PHE B 1 52 ? -12.711 27.328 3.701 1 45.31 52 PHE B C 1
ATOM 2398 O O . PHE B 1 52 ? -13.031 26.156 3.51 1 45.31 52 PHE B O 1
ATOM 2405 N N . GLU B 1 53 ? -13.547 28.234 3.287 1 44.5 53 GLU B N 1
ATOM 2406 C CA . GLU B 1 53 ? -14.328 28.016 2.074 1 44.5 53 GLU B CA 1
ATOM 2407 C C . GLU B 1 53 ? -13.422 27.688 0.888 1 44.5 53 GLU B C 1
ATOM 2409 O O . GLU B 1 53 ? -12.43 28.375 0.648 1 44.5 53 GLU B O 1
ATOM 2414 N N . LEU B 1 54 ? -13.5 26.469 0.499 1 45.72 54 LEU B N 1
ATOM 2415 C CA . LEU B 1 54 ? -12.727 26.031 -0.654 1 45.72 54 LEU B CA 1
ATOM 2416 C C . LEU B 1 54 ? -13.211 26.703 -1.931 1 45.72 54 LEU B C 1
ATOM 2418 O O . LEU B 1 54 ? -14.398 27 -2.072 1 45.72 54 LEU B O 1
ATOM 2422 N N . PRO B 1 55 ? -12.312 27.219 -2.676 1 42.34 55 PRO B N 1
ATOM 2423 C CA . PRO B 1 55 ? -12.766 27.672 -3.99 1 42.34 55 PRO B CA 1
ATOM 2424 C C . PRO B 1 55 ? -13.43 26.562 -4.805 1 42.34 55 PRO B C 1
ATOM 2426 O O . PRO B 1 55 ? -13.078 25.391 -4.656 1 42.34 55 PRO B O 1
ATOM 2429 N N . GLU B 1 56 ? -14.68 26.562 -5.117 1 41.12 56 GLU B N 1
ATOM 2430 C CA . GLU B 1 56 ? -15.508 25.672 -5.926 1 41.12 56 GLU B CA 1
ATOM 2431 C C . GLU B 1 56 ? -14.688 24.969 -7 1 41.12 56 GLU B C 1
ATOM 2433 O O . GLU B 1 56 ? -14.938 23.812 -7.316 1 41.12 56 GLU B O 1
ATOM 2438 N N . ALA B 1 57 ? -13.906 25.641 -7.758 1 40.56 57 ALA B N 1
ATOM 2439 C CA . ALA B 1 57 ? -13.508 25.312 -9.117 1 40.56 57 ALA B CA 1
ATOM 2440 C C . ALA B 1 57 ? -12.477 24.188 -9.125 1 40.56 57 ALA B C 1
ATOM 2442 O O . ALA B 1 57 ? -11.883 23.891 -10.164 1 40.56 57 ALA B O 1
ATOM 2443 N N . LEU B 1 58 ? -12.094 23.578 -8.047 1 47.22 58 LEU B N 1
ATOM 2444 C CA . LEU B 1 58 ? -10.961 22.734 -8.391 1 47.22 58 LEU B CA 1
ATOM 2445 C C . LEU B 1 58 ? -11.43 21.438 -9.039 1 47.22 58 LEU B C 1
ATOM 2447 O O . LEU B 1 58 ? -11.844 20.5 -8.352 1 47.22 58 LEU B O 1
ATOM 2451 N N . THR B 1 59 ? -12.211 21.531 -10.078 1 46.28 59 THR B N 1
ATOM 2452 C CA . THR B 1 59 ? -12.5 20.359 -10.906 1 46.28 59 THR B CA 1
ATOM 2453 C C . THR B 1 59 ? -11.227 19.547 -11.148 1 46.28 59 THR B C 1
ATOM 2455 O O . THR B 1 59 ? -10.195 20.094 -11.539 1 46.28 59 THR B O 1
ATOM 2458 N N . LEU B 1 60 ? -10.977 18.578 -10.367 1 53.88 60 LEU B N 1
ATOM 2459 C CA . LEU B 1 60 ? -9.945 17.625 -10.734 1 53.88 60 LEU B CA 1
ATOM 2460 C C . LEU B 1 60 ? -9.883 17.438 -12.242 1 53.88 60 LEU B C 1
ATOM 2462 O O . LEU B 1 60 ? -9.852 16.312 -12.742 1 53.88 60 LEU B O 1
ATOM 2466 N N . GLU B 1 61 ? -10.367 18.438 -13.031 1 45.56 61 GLU B N 1
ATOM 2467 C CA . GLU B 1 61 ? -10.484 18.328 -14.484 1 45.56 61 GLU B CA 1
ATOM 2468 C C . GLU B 1 61 ? -9.133 18.047 -15.125 1 45.56 61 GLU B C 1
ATOM 2470 O O . GLU B 1 61 ? -9.031 17.969 -16.359 1 45.56 61 GLU B O 1
ATOM 2475 N N . ASN B 1 62 ? -8 18.25 -14.453 1 51.06 62 ASN B N 1
ATOM 2476 C CA . ASN B 1 62 ? -7.039 18.188 -15.539 1 51.06 62 ASN B CA 1
ATOM 2477 C C . ASN B 1 62 ? -6.938 16.766 -16.109 1 51.06 62 ASN B C 1
ATOM 2479 O O . ASN B 1 62 ? -6.238 15.922 -15.547 1 51.06 62 ASN B O 1
ATOM 2483 N N . ASP B 1 63 ? -7.902 16.266 -17 1 57.31 63 ASP B N 1
ATOM 2484 C CA . ASP B 1 63 ? -8.016 15.141 -17.922 1 57.31 63 ASP B CA 1
ATOM 2485 C C . ASP B 1 63 ? -6.664 14.812 -18.562 1 57.31 63 ASP B C 1
ATOM 2487 O O . ASP B 1 63 ? -6.477 13.727 -19.094 1 57.31 63 ASP B O 1
ATOM 2491 N N . ALA B 1 64 ? -5.656 15.633 -18.234 1 72.19 64 ALA B N 1
ATOM 2492 C CA . ALA B 1 64 ? -4.465 15.352 -19.031 1 72.19 64 ALA B CA 1
ATOM 2493 C C . ALA B 1 64 ? -3.492 14.461 -18.266 1 72.19 64 ALA B C 1
ATOM 2495 O O . ALA B 1 64 ? -2.588 13.867 -18.859 1 72.19 64 ALA B O 1
ATOM 2496 N N . SER B 1 65 ? -3.814 14.18 -16.953 1 86.94 65 SER B N 1
ATOM 2497 C CA . SER B 1 65 ? -2.871 13.344 -16.219 1 86.94 65 SER B CA 1
ATOM 2498 C C . SER B 1 65 ? -3.141 11.859 -16.453 1 86.94 65 SER B C 1
ATOM 2500 O O . SER B 1 65 ? -4.207 11.352 -16.094 1 86.94 65 SER B O 1
ATOM 2502 N N . PRO B 1 66 ? -2.195 11.25 -17.125 1 90.12 66 PRO B N 1
ATOM 2503 C CA . PRO B 1 66 ? -2.373 9.812 -17.328 1 90.12 66 PRO B CA 1
ATOM 2504 C C . PRO B 1 66 ? -2.557 9.055 -16.016 1 90.12 66 PRO B C 1
ATOM 2506 O O . PRO B 1 66 ? -3.305 8.078 -15.969 1 90.12 66 PRO B O 1
ATOM 2509 N N . LEU B 1 67 ? -1.953 9.516 -14.977 1 94.5 67 LEU B N 1
ATOM 2510 C CA . LEU B 1 67 ? -2.076 8.844 -13.688 1 94.5 67 LEU B CA 1
ATOM 2511 C C . LEU B 1 67 ? -3.484 9 -13.125 1 94.5 67 LEU B C 1
ATOM 2513 O O . LEU B 1 67 ? -4.066 8.039 -12.617 1 94.5 67 LEU B O 1
ATOM 2517 N N . LEU B 1 68 ? -4.066 10.172 -13.211 1 91.88 68 LEU B N 1
ATOM 2518 C CA . LEU B 1 68 ? -5.402 10.398 -12.68 1 91.88 68 LEU B CA 1
ATOM 2519 C C . LEU B 1 68 ? -6.445 9.602 -13.453 1 91.88 68 LEU B C 1
ATOM 2521 O O . LEU B 1 68 ? -7.438 9.148 -12.883 1 91.88 68 LEU B O 1
ATOM 2525 N N . ARG B 1 69 ? -6.176 9.461 -14.758 1 90.94 69 ARG B N 1
ATOM 2526 C CA . ARG B 1 69 ? -7.059 8.602 -15.539 1 90.94 69 ARG B CA 1
ATOM 2527 C C . ARG B 1 69 ? -6.992 7.156 -15.047 1 90.94 69 ARG B C 1
ATOM 2529 O O . ARG B 1 69 ? -8.016 6.465 -15 1 90.94 69 ARG B O 1
ATOM 2536 N N . LEU B 1 70 ? -5.824 6.746 -14.711 1 93.62 70 LEU B N 1
ATOM 2537 C CA . LEU B 1 70 ? -5.672 5.398 -14.18 1 93.62 70 LEU B CA 1
ATOM 2538 C C . LEU B 1 70 ? -6.359 5.27 -12.82 1 93.62 70 LEU B C 1
ATOM 2540 O O . LEU B 1 70 ? -6.984 4.246 -12.531 1 93.62 70 LEU B O 1
ATOM 2544 N N . PHE B 1 71 ? -6.203 6.348 -12 1 94 71 PHE B N 1
ATOM 2545 C CA . PHE B 1 71 ? -6.891 6.344 -10.711 1 94 71 PHE B CA 1
ATOM 2546 C C . PHE B 1 71 ? -8.391 6.152 -10.898 1 94 71 PHE B C 1
ATOM 2548 O O . PHE B 1 71 ? -9.008 5.352 -10.203 1 94 71 PHE B O 1
ATOM 2555 N N . SER B 1 72 ? -8.93 6.781 -11.836 1 90.12 72 SER B N 1
ATOM 2556 C CA . SER B 1 72 ? -10.375 6.746 -12.078 1 90.12 72 SER B CA 1
ATOM 2557 C C . SER B 1 72 ? -10.797 5.418 -12.688 1 90.12 72 SER B C 1
ATOM 2559 O O . SER B 1 72 ? -11.914 4.945 -12.445 1 90.12 72 SER B O 1
ATOM 2561 N N . ALA B 1 73 ? -9.961 4.836 -13.461 1 93.06 73 ALA B N 1
ATOM 2562 C CA . ALA B 1 73 ? -10.305 3.623 -14.195 1 93.06 73 ALA B CA 1
ATOM 2563 C C . ALA B 1 73 ? -10.086 2.379 -13.336 1 93.06 73 ALA B C 1
ATOM 2565 O O . ALA B 1 73 ? -10.609 1.305 -13.648 1 93.06 73 ALA B O 1
ATOM 2566 N N . ARG B 1 74 ? -9.297 2.498 -12.258 1 95.56 74 ARG B N 1
ATOM 2567 C CA . ARG B 1 74 ? -8.938 1.342 -11.445 1 95.56 74 ARG B CA 1
ATOM 2568 C C . ARG B 1 74 ? -10.148 0.817 -10.68 1 95.56 74 ARG B C 1
ATOM 2570 O O . ARG B 1 74 ? -10.758 1.549 -9.898 1 95.56 74 ARG B O 1
ATOM 2577 N N . ASN B 1 75 ? -10.461 -0.442 -10.867 1 93.69 75 ASN B N 1
ATOM 2578 C CA . ASN B 1 75 ? -11.523 -1.153 -10.164 1 93.69 75 ASN B CA 1
ATOM 2579 C C . ASN B 1 75 ? -11.156 -2.615 -9.922 1 93.69 75 ASN B C 1
ATOM 2581 O O . ASN B 1 75 ? -10.484 -3.236 -10.75 1 93.69 75 ASN B O 1
ATOM 2585 N N . SER B 1 76 ? -11.68 -3.1 -8.82 1 93.88 76 SER B N 1
ATOM 2586 C CA . SER B 1 76 ? -11.5 -4.527 -8.578 1 93.88 76 SER B CA 1
ATOM 2587 C C . SER B 1 76 ? -12.484 -5.352 -9.406 1 93.88 76 SER B C 1
ATOM 2589 O O . SER B 1 76 ? -13.664 -5.012 -9.508 1 93.88 76 SER B O 1
ATOM 2591 N N . HIS B 1 77 ? -11.938 -6.355 -10.016 1 92.06 77 HIS B N 1
ATOM 2592 C CA . HIS B 1 77 ? -12.742 -7.281 -10.789 1 92.06 77 HIS B CA 1
ATOM 2593 C C . HIS B 1 77 ? -12.617 -8.703 -10.258 1 92.06 77 HIS B C 1
ATOM 2595 O O . HIS B 1 77 ? -11.508 -9.195 -10.039 1 92.06 77 HIS B O 1
ATOM 2601 N N . ARG B 1 78 ? -13.711 -9.375 -10.117 1 88.62 78 ARG B N 1
ATOM 2602 C CA . ARG B 1 78 ? -13.672 -10.711 -9.539 1 88.62 78 ARG B CA 1
ATOM 2603 C C . ARG B 1 78 ? -14.125 -11.766 -10.539 1 88.62 78 ARG B C 1
ATOM 2605 O O . ARG B 1 78 ? -14.344 -12.922 -10.18 1 88.62 78 ARG B O 1
ATOM 2612 N N . SER B 1 79 ? -14.367 -11.297 -11.734 1 89.75 79 SER B N 1
ATOM 2613 C CA . SER B 1 79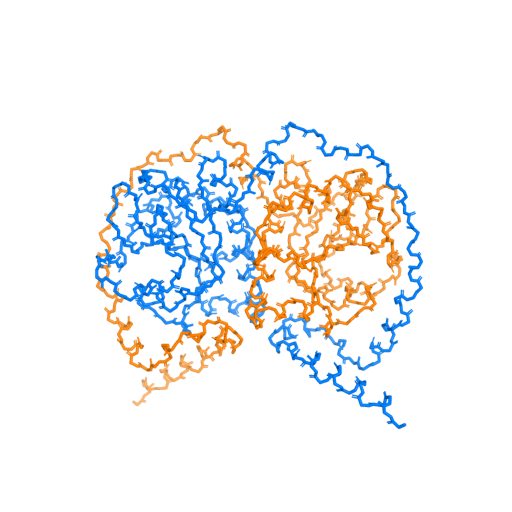 ? -14.688 -12.195 -12.844 1 89.75 79 SER B CA 1
ATOM 2614 C C . SER B 1 79 ? -13.672 -12.062 -13.977 1 89.75 79 SER B C 1
ATOM 2616 O O . SER B 1 79 ? -13.32 -10.953 -14.367 1 89.75 79 SER B O 1
ATOM 2618 N N . TYR B 1 80 ? -13.25 -13.172 -14.453 1 92.31 80 TYR B N 1
ATOM 2619 C CA . TYR B 1 80 ? -12.227 -13.211 -15.492 1 92.31 80 TYR B CA 1
ATOM 2620 C C . TYR B 1 80 ? -12.719 -14 -16.703 1 92.31 80 TYR B C 1
ATOM 2622 O O . TYR B 1 80 ? -13.562 -14.883 -16.578 1 92.31 80 TYR B O 1
ATOM 2630 N N . SER B 1 81 ? -12.258 -13.742 -17.844 1 91.19 81 SER B N 1
ATOM 2631 C CA . SER B 1 81 ? -12.719 -14.359 -19.094 1 91.19 81 SER B CA 1
ATOM 2632 C C . SER B 1 81 ? -12.227 -15.797 -19.219 1 91.19 81 SER B C 1
ATOM 2634 O O . SER B 1 81 ? -12.773 -16.578 -20 1 91.19 81 SER B O 1
ATOM 2636 N N . GLY B 1 82 ? -11.203 -16.109 -18.547 1 89.19 82 GLY B N 1
ATOM 2637 C CA . GLY B 1 82 ? -10.57 -17.406 -18.719 1 89.19 82 GLY B CA 1
ATOM 2638 C C . GLY B 1 82 ? -9.57 -17.438 -19.859 1 89.19 82 GLY B C 1
ATOM 2639 O O . GLY B 1 82 ? -8.961 -18.469 -20.125 1 89.19 82 GLY B O 1
ATOM 2640 N N . SER B 1 83 ? -9.359 -16.281 -20.469 1 93.69 83 SER B N 1
ATOM 2641 C CA . SER B 1 83 ? -8.367 -16.203 -21.531 1 93.69 83 SER B CA 1
ATOM 2642 C C . SER B 1 83 ? -6.949 -16.219 -20.953 1 93.69 83 SER B C 1
ATOM 2644 O O . SER B 1 83 ? -6.746 -15.969 -19.766 1 93.69 83 SER B O 1
ATOM 2646 N N . THR B 1 84 ? -6.008 -16.547 -21.875 1 96.12 84 THR B N 1
ATOM 2647 C CA . THR B 1 84 ? -4.629 -16.734 -21.438 1 96.12 84 THR B CA 1
ATOM 2648 C C . THR B 1 84 ? -3.818 -15.453 -21.656 1 96.12 84 THR B C 1
ATOM 2650 O O . THR B 1 84 ? -4.09 -14.688 -22.594 1 96.12 84 THR B O 1
ATOM 2653 N N . LEU B 1 85 ? -2.908 -15.227 -20.75 1 96.44 85 LEU B N 1
ATOM 2654 C CA . LEU B 1 85 ? -1.821 -14.281 -20.984 1 96.44 85 LEU B CA 1
ATOM 2655 C C . LEU B 1 85 ? -0.582 -15 -21.516 1 96.44 85 LEU B C 1
ATOM 2657 O O . LEU B 1 85 ? -0.427 -16.203 -21.312 1 96.44 85 LEU B O 1
ATOM 2661 N N . GLN B 1 86 ? 0.249 -14.242 -22.234 1 93 86 GLN B N 1
ATOM 2662 C CA . GLN B 1 86 ? 1.514 -14.812 -22.688 1 93 86 GLN B CA 1
ATOM 2663 C C . GLN B 1 86 ? 2.564 -14.773 -21.578 1 93 86 GLN B C 1
ATOM 2665 O O . GLN B 1 86 ? 2.541 -13.883 -20.719 1 93 86 GLN B O 1
ATOM 2670 N N . LEU B 1 87 ? 3.438 -15.75 -21.656 1 90 87 LEU B N 1
ATOM 2671 C CA . LEU B 1 87 ? 4.543 -15.758 -20.703 1 90 87 LEU B CA 1
ATOM 2672 C C . LEU B 1 87 ? 5.305 -14.438 -20.734 1 90 87 LEU B C 1
ATOM 2674 O O . LEU B 1 87 ? 5.715 -13.93 -19.688 1 90 87 LEU B O 1
ATOM 2678 N N . SER B 1 88 ? 5.488 -13.891 -21.906 1 86.31 88 SER B N 1
ATOM 2679 C CA . SER B 1 88 ? 6.199 -12.625 -22.031 1 86.31 88 SER B CA 1
ATOM 2680 C C . SER B 1 88 ? 5.48 -11.508 -21.281 1 86.31 88 SER B C 1
ATOM 2682 O O . SER B 1 88 ? 6.121 -10.602 -20.734 1 86.31 88 SER B O 1
ATOM 2684 N N . GLU B 1 89 ? 4.164 -11.555 -21.219 1 90.94 89 GLU B N 1
ATOM 2685 C CA . GLU B 1 89 ? 3.377 -10.555 -20.5 1 90.94 89 GLU B CA 1
ATOM 2686 C C . GLU B 1 89 ? 3.537 -10.703 -19 1 90.94 89 GLU B C 1
ATOM 2688 O O . GLU B 1 89 ? 3.639 -9.703 -18.281 1 90.94 89 GLU B O 1
ATOM 2693 N N . LEU B 1 90 ? 3.588 -11.953 -18.547 1 92.12 90 LEU B N 1
ATOM 2694 C CA . LEU B 1 90 ? 3.83 -12.188 -17.125 1 92.12 90 LEU B CA 1
ATOM 2695 C C . LEU B 1 90 ? 5.215 -11.703 -16.719 1 92.12 90 LEU B C 1
ATOM 2697 O O . LEU B 1 90 ? 5.375 -11.07 -15.672 1 92.12 90 LEU B O 1
ATOM 2701 N N . LEU B 1 91 ? 6.156 -11.984 -17.516 1 85.88 91 LEU B N 1
ATOM 2702 C CA . LEU B 1 91 ? 7.523 -11.57 -17.219 1 85.88 91 LEU B CA 1
ATOM 2703 C C . LEU B 1 91 ? 7.641 -10.047 -17.234 1 85.88 91 LEU B C 1
ATOM 2705 O O . LEU B 1 91 ? 8.312 -9.469 -16.375 1 85.88 91 LEU B O 1
ATOM 2709 N N . PHE B 1 92 ? 7.031 -9.477 -18.172 1 85.06 92 PHE B N 1
ATOM 2710 C CA . PHE B 1 92 ? 7 -8.016 -18.219 1 85.06 92 PHE B CA 1
ATOM 2711 C C . PHE B 1 9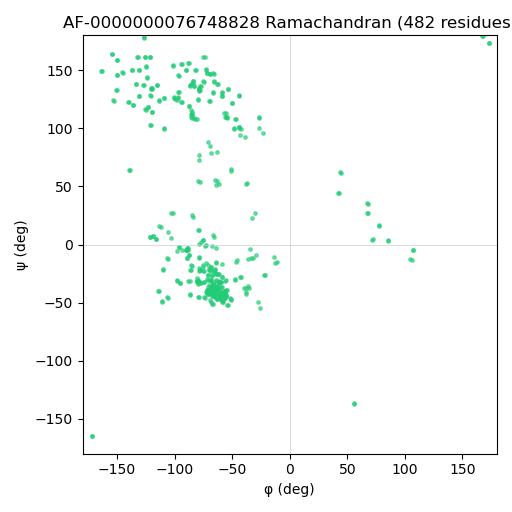2 ? 6.371 -7.445 -16.953 1 85.06 92 PHE B C 1
ATOM 2713 O O . PHE B 1 92 ? 6.91 -6.516 -16.359 1 85.06 92 PHE B O 1
ATOM 2720 N N . PHE B 1 93 ? 5.312 -7.98 -16.672 1 91.06 93 PHE B N 1
ATOM 2721 C CA . PHE B 1 93 ? 4.59 -7.582 -15.477 1 91.06 93 PHE B CA 1
ATOM 2722 C C . PHE B 1 93 ? 5.484 -7.695 -14.25 1 91.06 93 PHE B C 1
ATOM 2724 O O . PHE B 1 93 ? 5.617 -6.734 -13.484 1 91.06 93 PHE B O 1
ATOM 2731 N N . HIS B 1 94 ? 6.082 -8.781 -14.055 1 90.62 94 HIS B N 1
ATOM 2732 C CA . HIS B 1 94 ? 6.941 -9.047 -12.906 1 90.62 94 HIS B CA 1
ATOM 2733 C C . HIS B 1 94 ? 8.094 -8.047 -12.836 1 90.62 94 HIS B C 1
ATOM 2735 O O . HIS B 1 94 ? 8.344 -7.465 -11.781 1 90.62 94 HIS B O 1
ATOM 2741 N N . ARG B 1 95 ? 8.734 -7.836 -13.883 1 84.94 95 ARG B N 1
ATOM 2742 C CA . ARG B 1 95 ? 9.883 -6.938 -13.922 1 84.94 95 ARG B CA 1
ATOM 2743 C C . ARG B 1 95 ? 9.461 -5.496 -13.648 1 84.94 95 ARG B C 1
ATOM 2745 O O . ARG B 1 95 ? 10.172 -4.754 -12.969 1 84.94 95 ARG B O 1
ATOM 2752 N N . SER B 1 96 ? 8.352 -5.121 -14.234 1 88.44 96 SER B N 1
ATOM 2753 C CA . SER B 1 96 ? 7.852 -3.762 -14.055 1 88.44 96 SER B CA 1
ATOM 2754 C C . SER B 1 96 ? 7.582 -3.453 -12.586 1 88.44 96 SER B C 1
ATOM 2756 O O . SER B 1 96 ? 7.762 -2.318 -12.148 1 88.44 96 SER B O 1
ATOM 2758 N N . ILE B 1 97 ? 7.191 -4.484 -11.891 1 92.12 97 ILE B N 1
ATOM 2759 C CA . ILE B 1 97 ? 6.809 -4.277 -10.5 1 92.12 97 ILE B CA 1
ATOM 2760 C C . ILE B 1 97 ? 8.039 -4.367 -9.602 1 92.12 97 ILE B C 1
ATOM 2762 O O . ILE B 1 97 ? 8.242 -3.518 -8.734 1 92.12 97 ILE B O 1
ATOM 2766 N N . PHE B 1 98 ? 8.93 -5.285 -9.773 1 88.56 98 PHE B N 1
ATOM 2767 C CA . PHE B 1 98 ? 9.891 -5.625 -8.727 1 88.56 98 PHE B CA 1
ATOM 2768 C C . PHE B 1 98 ? 11.289 -5.172 -9.109 1 88.56 98 PHE B C 1
ATOM 2770 O O . PHE B 1 98 ? 12.148 -4.996 -8.242 1 88.56 98 PHE B O 1
ATOM 2777 N N . ARG B 1 99 ? 11.602 -4.973 -10.273 1 75.25 99 ARG B N 1
ATOM 2778 C CA . ARG B 1 99 ? 12.945 -4.547 -10.648 1 75.25 99 ARG B CA 1
ATOM 2779 C C . ARG B 1 99 ? 13.125 -3.047 -10.445 1 75.25 99 ARG B C 1
ATOM 2781 O O . ARG B 1 99 ? 14.219 -2.588 -10.117 1 75.25 99 ARG B O 1
ATOM 2788 N N . THR B 1 100 ? 12.094 -2.291 -10.609 1 67.88 100 THR B N 1
ATOM 2789 C CA . THR B 1 100 ? 12.172 -0.835 -10.562 1 67.88 100 THR B CA 1
ATOM 2790 C C . THR B 1 100 ? 12.227 -0.343 -9.117 1 67.88 100 THR B C 1
ATOM 2792 O O . THR B 1 100 ? 12.578 0.812 -8.867 1 67.88 100 THR B O 1
ATOM 2795 N N . ARG B 1 101 ? 11.977 -1.233 -8.141 1 76.06 101 ARG B N 1
ATOM 2796 C CA . ARG B 1 101 ? 11.891 -0.816 -6.746 1 76.06 101 ARG B CA 1
ATOM 2797 C C . ARG B 1 101 ? 11.117 0.49 -6.609 1 76.06 101 ARG B C 1
ATOM 2799 O O . ARG B 1 101 ? 11.57 1.419 -5.938 1 76.06 101 ARG B O 1
ATOM 2806 N N . SER B 1 102 ? 9.992 0.516 -7.348 1 87.62 102 SER B N 1
ATOM 2807 C CA . SER B 1 102 ? 9.18 1.719 -7.465 1 87.62 102 SER B CA 1
ATOM 2808 C C . SER B 1 102 ? 8.297 1.91 -6.238 1 87.62 102 SER B C 1
ATOM 2810 O O . SER B 1 102 ? 7.285 2.617 -6.297 1 87.62 102 SER B O 1
ATOM 2812 N N . TYR B 1 103 ? 8.523 1.218 -5.227 1 95.94 103 TYR B N 1
ATOM 2813 C CA . TYR B 1 103 ? 7.789 1.304 -3.967 1 95.94 103 TYR B CA 1
ATOM 2814 C C . TYR B 1 103 ? 8.742 1.405 -2.785 1 95.94 103 TYR B C 1
ATOM 2816 O O . TYR B 1 103 ? 9.891 0.944 -2.861 1 95.94 103 TYR B O 1
ATOM 2824 N N . PRO B 1 104 ? 8.312 2.051 -1.758 1 96.06 104 PRO B N 1
ATOM 2825 C CA . PRO B 1 104 ? 9.188 2.162 -0.587 1 96.06 104 PRO B CA 1
ATOM 2826 C C . PRO B 1 104 ? 9.32 0.849 0.18 1 96.06 104 PRO B C 1
ATOM 2828 O O . PRO B 1 104 ? 8.422 0 0.113 1 96.06 104 PRO B O 1
ATOM 2831 N N . SER B 1 105 ? 10.398 0.737 0.75 1 93.75 105 SER B N 1
ATOM 2832 C CA . SER B 1 105 ? 10.688 -0.344 1.686 1 93.75 105 SER B CA 1
ATOM 2833 C C . SER B 1 105 ? 11.484 0.159 2.883 1 93.75 105 SER B C 1
ATOM 2835 O O . SER B 1 105 ? 12.523 0.808 2.717 1 93.75 105 SER B O 1
ATOM 2837 N N . ALA B 1 106 ? 10.891 -0.073 4.051 1 89.5 106 ALA B N 1
ATOM 2838 C CA . ALA B 1 106 ? 11.578 0.387 5.254 1 89.5 106 ALA B CA 1
ATOM 2839 C C . ALA B 1 106 ? 13.031 -0.072 5.266 1 89.5 106 ALA B C 1
ATOM 2841 O O . ALA B 1 106 ? 13.32 -1.262 5.109 1 89.5 106 ALA B O 1
ATOM 2842 N N . GLY B 1 107 ? 13.906 0.959 5.352 1 86.81 107 GLY B N 1
ATOM 2843 C CA . GLY B 1 107 ? 15.328 0.66 5.402 1 86.81 107 GLY B CA 1
ATOM 2844 C C . GLY B 1 107 ? 15.883 0.172 4.078 1 86.81 107 GLY B C 1
ATOM 2845 O O . GLY B 1 107 ? 17.062 -0.177 3.984 1 86.81 107 GLY B O 1
ATOM 2846 N N . GLY B 1 108 ? 15.086 0.156 3.074 1 89.69 108 GLY B N 1
ATOM 2847 C CA . GLY B 1 108 ? 15.523 -0.366 1.789 1 89.69 108 GLY B CA 1
ATOM 2848 C C . GLY B 1 108 ? 15.773 -1.862 1.808 1 89.69 108 GLY B C 1
ATOM 2849 O O . GLY B 1 108 ? 16.672 -2.354 1.119 1 89.69 108 GLY B O 1
ATOM 2850 N N . LEU B 1 109 ? 14.984 -2.602 2.57 1 85.62 109 LEU B N 1
ATOM 2851 C CA . LEU B 1 109 ? 15.273 -4.016 2.787 1 85.62 109 LEU B CA 1
ATOM 2852 C C . LEU B 1 109 ? 14.656 -4.871 1.689 1 85.62 109 LEU B C 1
ATOM 2854 O O . LEU B 1 109 ? 15.195 -5.926 1.338 1 85.62 109 LEU B O 1
ATOM 2858 N N . TYR B 1 110 ? 13.555 -4.488 1.134 1 89.75 110 TYR B N 1
ATOM 2859 C CA . TYR B 1 110 ? 12.867 -5.195 0.061 1 89.75 110 TYR B CA 1
ATOM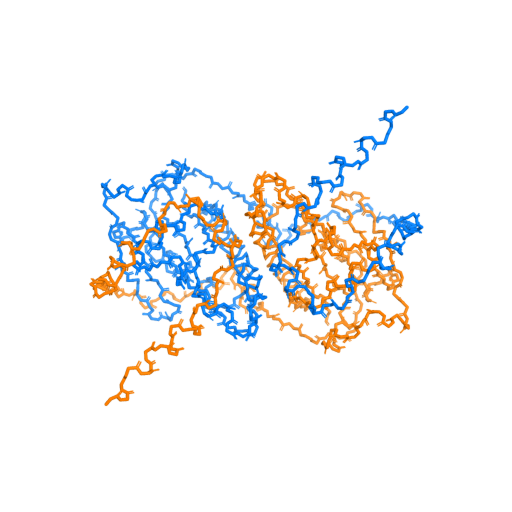 2860 C C . TYR B 1 110 ? 12.828 -6.695 0.335 1 89.75 110 TYR B C 1
ATOM 2862 O O . TYR B 1 110 ? 13.234 -7.496 -0.508 1 89.75 110 TYR B O 1
ATOM 2870 N N . LYS B 1 111 ? 12.148 -7.039 1.465 1 85.12 111 LYS B N 1
ATOM 2871 C CA . LYS B 1 111 ? 12.227 -8.414 1.944 1 85.12 111 LYS B CA 1
ATOM 2872 C C . LYS B 1 111 ? 11.031 -9.234 1.459 1 85.12 111 LYS B C 1
ATOM 2874 O O . LYS B 1 111 ? 10.945 -10.438 1.723 1 85.12 111 LYS B O 1
ATOM 2879 N N . LEU B 1 112 ? 10.141 -8.625 0.768 1 92 112 LEU B N 1
ATOM 2880 C CA . LEU B 1 112 ? 8.992 -9.383 0.285 1 92 112 LEU B CA 1
ATOM 2881 C C . LEU B 1 112 ? 9.359 -10.195 -0.952 1 92 112 LEU B C 1
ATOM 2883 O O . LEU B 1 112 ? 10.039 -9.695 -1.849 1 92 112 LEU B O 1
ATOM 2887 N N . THR B 1 113 ? 8.938 -11.422 -0.955 1 89.62 113 THR B N 1
ATOM 2888 C CA . THR B 1 113 ? 9.18 -12.328 -2.066 1 89.62 113 THR B CA 1
ATOM 2889 C C . THR B 1 113 ? 7.887 -12.617 -2.824 1 89.62 113 THR B C 1
ATOM 2891 O O . THR B 1 113 ? 6.898 -13.055 -2.23 1 89.62 113 THR B O 1
ATOM 2894 N N . PRO B 1 114 ? 7.941 -12.391 -4.098 1 92.31 114 PRO B N 1
ATOM 2895 C CA . PRO B 1 114 ? 6.766 -12.711 -4.91 1 92.31 114 PRO B CA 1
ATOM 2896 C C . PRO B 1 114 ? 6.75 -14.172 -5.371 1 92.31 114 PRO B C 1
ATOM 2898 O O . PRO B 1 114 ? 7.793 -14.711 -5.742 1 92.31 114 PRO B O 1
ATOM 2901 N N . TYR B 1 115 ? 5.602 -14.789 -5.285 1 90.31 115 TYR B N 1
ATOM 2902 C CA . TYR B 1 115 ? 5.27 -16.062 -5.906 1 90.31 115 TYR B CA 1
ATOM 2903 C C . TYR B 1 115 ? 4.02 -15.945 -6.766 1 90.31 115 TYR B C 1
ATOM 2905 O O . TYR B 1 115 ? 3.258 -14.984 -6.633 1 90.31 115 TYR B O 1
ATOM 2913 N N . TYR B 1 116 ? 3.91 -16.938 -7.641 1 92.12 116 TYR B N 1
ATOM 2914 C CA . TYR B 1 116 ? 2.764 -16.875 -8.547 1 92.12 116 TYR B CA 1
ATOM 2915 C C . TYR B 1 116 ? 2.025 -18.219 -8.57 1 92.12 116 TYR B C 1
ATOM 2917 O O . TYR B 1 116 ? 2.645 -19.266 -8.68 1 92.12 116 TYR B O 1
ATOM 2925 N N . ILE B 1 117 ? 0.778 -18.125 -8.344 1 89.94 117 ILE B N 1
ATOM 2926 C CA . ILE B 1 117 ? -0.084 -19.203 -8.82 1 89.94 117 ILE B CA 1
ATOM 2927 C C . ILE B 1 117 ? -0.463 -18.953 -10.281 1 89.94 117 ILE B C 1
ATOM 2929 O O . ILE B 1 117 ? -1.171 -17.984 -10.586 1 89.94 117 ILE B O 1
ATOM 2933 N N . VAL B 1 118 ? -0.02 -19.781 -11.125 1 91.81 118 VAL B N 1
ATOM 2934 C CA . VAL B 1 118 ? -0.292 -19.656 -12.555 1 91.81 118 VAL B CA 1
ATOM 2935 C C . VAL B 1 118 ? -1.444 -20.562 -12.953 1 91.81 118 VAL B C 1
ATOM 2937 O O . VAL B 1 118 ? -1.396 -21.781 -12.703 1 91.81 118 VAL B O 1
ATOM 2940 N N . ASN B 1 119 ? -2.422 -19.922 -13.555 1 91.19 119 ASN B N 1
ATOM 2941 C CA . ASN B 1 119 ? -3.576 -20.688 -14.016 1 91.19 119 ASN B CA 1
ATOM 2942 C C . ASN B 1 119 ? -3.637 -20.75 -15.547 1 91.19 119 ASN B C 1
ATOM 2944 O O . ASN B 1 119 ? -3.844 -21.812 -16.125 1 91.19 119 ASN B O 1
ATOM 2948 N N . ARG B 1 120 ? -3.498 -19.594 -16.172 1 93.19 120 ARG B N 1
ATOM 2949 C CA . ARG B 1 120 ? -3.75 -19.453 -17.609 1 93.19 120 ARG B CA 1
ATOM 2950 C C . ARG B 1 120 ? -2.703 -18.547 -18.266 1 93.19 120 ARG B C 1
ATOM 2952 O O . ARG B 1 120 ? -3.035 -17.5 -18.812 1 93.19 120 ARG B O 1
ATOM 2959 N N . VAL B 1 121 ? -1.473 -19 -18.25 1 94.12 121 VAL B N 1
ATOM 2960 C CA . VAL B 1 121 ? -0.376 -18.312 -18.938 1 94.12 121 VAL B CA 1
ATOM 2961 C C . VAL B 1 121 ? 0.233 -19.234 -19.984 1 94.12 121 VAL B C 1
ATOM 2963 O O . VAL B 1 121 ? 0.762 -20.297 -19.656 1 94.12 121 VAL B O 1
ATOM 2966 N N . GLU B 1 122 ? 0.038 -18.797 -21.188 1 94 122 GLU B N 1
ATOM 2967 C CA . GLU B 1 122 ? 0.612 -19.594 -22.266 1 94 122 GLU B CA 1
ATOM 2968 C C . GLU B 1 122 ? 2.123 -19.734 -22.109 1 94 122 GLU B C 1
ATOM 2970 O O . GLU B 1 122 ? 2.824 -18.75 -21.891 1 94 122 GLU B O 1
ATOM 2975 N N . GLY B 1 123 ? 2.613 -20.938 -22.141 1 88.38 123 GLY B N 1
ATOM 2976 C CA . GLY B 1 123 ? 4.035 -21.188 -21.984 1 88.38 123 GLY B CA 1
ATOM 2977 C C . GLY B 1 123 ? 4.391 -21.766 -20.625 1 88.38 123 GLY B C 1
ATOM 2978 O O . GLY B 1 123 ? 5.516 -22.219 -20.406 1 88.38 123 GLY B O 1
ATOM 2979 N N . LEU B 1 124 ? 3.461 -21.719 -19.703 1 89.25 124 LEU B N 1
ATOM 2980 C CA . LEU B 1 124 ? 3.652 -22.312 -18.391 1 89.25 124 LEU B CA 1
ATOM 2981 C C . LEU B 1 124 ? 2.502 -23.25 -18.047 1 89.25 124 LEU B C 1
ATOM 2983 O O . LEU B 1 124 ? 1.338 -22.938 -18.297 1 89.25 124 LEU B O 1
ATOM 2987 N N . GLU B 1 125 ? 2.805 -24.406 -17.484 1 89.31 125 GLU B N 1
ATOM 2988 C CA . GLU B 1 125 ? 1.765 -25.266 -16.938 1 89.31 125 GLU B CA 1
ATOM 2989 C C . GLU B 1 125 ? 1.185 -24.688 -15.648 1 89.31 125 GLU B C 1
ATOM 2991 O O . GLU B 1 125 ? 1.887 -24.016 -14.891 1 89.31 125 GLU B O 1
ATOM 2996 N N . PRO B 1 126 ? -0.07 -24.922 -15.406 1 89.44 126 PRO B N 1
ATOM 2997 C CA . PRO B 1 126 ? -0.644 -24.453 -14.148 1 89.44 126 PRO B CA 1
ATOM 2998 C C . PRO B 1 126 ? 0.14 -24.922 -12.922 1 89.44 126 PRO B C 1
ATOM 3000 O O . PRO B 1 126 ? 0.549 -26.094 -12.867 1 89.44 126 PRO B O 1
ATOM 3003 N N . GLY B 1 127 ? 0.415 -24.078 -12 1 88.5 127 GLY B N 1
ATOM 3004 C CA . GLY B 1 127 ? 1.23 -24.406 -10.844 1 88.5 127 GLY B CA 1
ATOM 3005 C C . GLY B 1 127 ? 1.677 -23.188 -10.062 1 88.5 127 GLY B C 1
ATOM 3006 O O . GLY B 1 127 ? 1.254 -22.062 -10.359 1 88.5 127 GLY B O 1
ATOM 3007 N N . VAL B 1 128 ? 2.408 -23.438 -9 1 87.94 128 VAL B N 1
ATOM 3008 C CA . VAL B 1 128 ? 2.988 -22.375 -8.172 1 87.94 128 VAL B CA 1
ATOM 3009 C C . VAL B 1 128 ? 4.438 -22.141 -8.594 1 87.94 128 VAL B C 1
ATOM 3011 O O . VAL B 1 128 ? 5.227 -23.078 -8.695 1 87.94 128 VAL B O 1
ATOM 3014 N N . TYR B 1 129 ? 4.727 -20.859 -8.883 1 88.62 129 TYR B N 1
ATOM 3015 C CA . TYR B 1 129 ? 6.027 -20.531 -9.453 1 88.62 129 TYR B CA 1
ATOM 3016 C C . TYR B 1 129 ? 6.742 -19.484 -8.602 1 88.62 129 TYR B C 1
ATOM 3018 O O . TYR B 1 129 ? 6.105 -18.594 -8.031 1 88.62 129 TYR B O 1
ATOM 3026 N N . HIS B 1 130 ? 8.023 -19.609 -8.508 1 84.81 130 HIS B N 1
ATOM 3027 C CA . HIS B 1 130 ? 8.906 -18.547 -8.078 1 84.81 130 HIS B CA 1
ATOM 3028 C C . HIS B 1 130 ? 9.523 -17.828 -9.273 1 84.81 130 HIS B C 1
ATOM 3030 O O . HIS B 1 130 ? 9.93 -18.469 -10.25 1 84.81 130 HIS B O 1
ATOM 3036 N N . LEU B 1 131 ? 9.453 -16.5 -9.242 1 81.31 131 LEU B N 1
ATOM 3037 C CA . LEU B 1 131 ? 10.102 -15.664 -10.242 1 81.31 131 LEU B CA 1
ATOM 3038 C C . LEU B 1 131 ? 11.109 -14.719 -9.594 1 81.31 131 LEU B C 1
ATOM 3040 O O . LEU B 1 131 ? 10.719 -13.742 -8.953 1 81.31 131 LEU B O 1
ATOM 3044 N N . PRO B 1 132 ? 12.406 -15.023 -9.688 1 71.12 132 PRO B N 1
ATOM 3045 C CA . PRO B 1 132 ? 13.391 -14.109 -9.102 1 71.12 132 PRO B CA 1
ATOM 3046 C C . PRO B 1 132 ? 13.43 -12.75 -9.797 1 71.12 132 PRO B C 1
ATOM 3048 O O . PRO B 1 132 ? 13.062 -12.648 -10.969 1 71.12 132 PRO B O 1
ATOM 3051 N N . ASN B 1 133 ? 13.711 -11.68 -9.039 1 64.94 133 ASN B N 1
ATOM 3052 C CA . ASN B 1 133 ? 13.758 -10.32 -9.562 1 64.94 133 ASN B CA 1
ATOM 3053 C C . ASN B 1 133 ? 14.992 -10.086 -10.422 1 64.94 133 ASN B C 1
ATOM 3055 O O . ASN B 1 133 ? 15.141 -9.023 -11.031 1 64.94 133 ASN B O 1
ATOM 3059 N N . HIS B 1 134 ? 15.805 -11.016 -10.586 1 55.34 134 HIS B N 1
ATOM 3060 C CA . HIS B 1 134 ? 17 -10.75 -11.375 1 55.34 134 HIS B CA 1
ATOM 3061 C C . HIS B 1 134 ? 16.734 -10.938 -12.867 1 55.34 134 HIS B C 1
ATOM 3063 O O . HIS B 1 134 ? 15.781 -11.633 -13.242 1 55.34 134 HIS B O 1
ATOM 3069 N N . HIS B 1 135 ? 17.312 -9.953 -13.672 1 50.75 135 HIS B N 1
ATOM 3070 C CA . HIS B 1 135 ? 17.141 -9.82 -15.117 1 50.75 135 HIS B CA 1
ATOM 3071 C C . HIS B 1 135 ? 17.047 -11.18 -15.789 1 50.75 135 HIS B C 1
ATOM 3073 O O . HIS B 1 135 ? 16.312 -11.352 -16.766 1 50.75 135 HIS B O 1
ATOM 3079 N N . GLU B 1 136 ? 17.812 -12 -15.25 1 52.41 136 GLU B N 1
ATOM 3080 C CA . GLU B 1 136 ? 17.938 -13.258 -15.992 1 52.41 136 GLU B CA 1
ATOM 3081 C C . GLU B 1 136 ? 17.094 -14.359 -15.367 1 52.41 136 GLU B C 1
ATOM 3083 O O . GLU B 1 136 ? 17.266 -15.539 -15.695 1 52.41 136 GLU B O 1
ATOM 3088 N N . SER B 1 137 ? 16.062 -13.883 -14.719 1 58.41 137 SER B N 1
ATOM 3089 C CA . SER B 1 137 ? 15.5 -14.961 -13.906 1 58.41 137 SER B CA 1
ATOM 3090 C C . SER B 1 137 ? 14.359 -15.664 -14.633 1 58.41 137 SER B C 1
ATOM 3092 O O . SER B 1 137 ? 13.539 -15.016 -15.281 1 58.41 137 SER B O 1
ATOM 3094 N N . THR B 1 138 ? 14.453 -16.953 -14.828 1 67 138 THR B N 1
ATOM 3095 C CA . THR B 1 138 ? 13.445 -17.875 -15.328 1 67 138 THR B CA 1
ATOM 3096 C C . THR B 1 138 ? 12.531 -18.328 -14.195 1 67 138 THR B C 1
ATOM 3098 O O . THR B 1 138 ? 12.977 -18.531 -13.062 1 67 138 THR B O 1
ATOM 3101 N N . PRO B 1 139 ? 11.18 -18.406 -14.641 1 79.56 139 PRO B N 1
ATOM 3102 C CA . PRO B 1 139 ? 10.266 -18.938 -13.617 1 79.56 139 PRO B CA 1
ATOM 3103 C C . PRO B 1 139 ? 10.609 -20.359 -13.203 1 79.56 139 PRO B C 1
ATOM 3105 O O . PRO B 1 139 ? 11 -21.172 -14.047 1 79.56 139 PRO B O 1
ATOM 3108 N N . SER B 1 140 ? 10.547 -20.625 -11.961 1 79.12 140 SER B N 1
ATOM 3109 C CA . SER B 1 140 ? 10.711 -21.969 -11.422 1 79.12 140 SER B CA 1
ATOM 3110 C C . SER B 1 140 ? 9.406 -22.469 -10.797 1 79.12 140 SER B C 1
ATOM 3112 O O . SER B 1 140 ? 8.844 -21.828 -9.914 1 79.12 140 SER B O 1
ATOM 3114 N N . ARG B 1 141 ? 8.984 -23.656 -11.344 1 81.12 141 ARG B N 1
ATOM 3115 C CA . ARG B 1 141 ? 7.758 -24.234 -10.789 1 81.12 141 ARG B CA 1
ATOM 3116 C C . ARG B 1 141 ? 8.039 -24.953 -9.469 1 81.12 141 ARG B C 1
ATOM 3118 O O . ARG B 1 141 ? 8.891 -25.844 -9.406 1 81.12 141 ARG B O 1
ATOM 3125 N N . LEU B 1 142 ? 7.344 -24.562 -8.5 1 77.44 142 LEU B N 1
ATOM 3126 C CA . LEU B 1 142 ? 7.531 -25.125 -7.168 1 77.44 142 LEU B CA 1
ATOM 3127 C C . LEU B 1 142 ? 6.504 -26.219 -6.887 1 77.44 142 LEU B C 1
ATOM 3129 O O . LEU B 1 142 ? 6.766 -27.141 -6.113 1 77.44 142 LEU B O 1
ATOM 3133 N N . TYR B 1 143 ? 5.375 -26.078 -7.465 1 77.44 143 TYR B N 1
ATOM 3134 C CA . TYR B 1 143 ? 4.262 -26.984 -7.25 1 77.44 143 TYR B CA 1
ATOM 3135 C C . TYR B 1 143 ? 3.363 -27.062 -8.484 1 77.44 143 TYR B C 1
ATOM 3137 O O . TYR B 1 143 ? 3.057 -26.031 -9.086 1 77.44 143 TYR B O 1
ATOM 3145 N N . ALA B 1 144 ? 3.055 -28.281 -8.836 1 78.06 144 ALA B N 1
ATOM 3146 C CA . ALA B 1 144 ? 2.133 -28.484 -9.953 1 78.06 144 ALA B CA 1
ATOM 3147 C C . ALA B 1 144 ? 0.685 -28.484 -9.469 1 78.06 144 ALA B C 1
ATOM 3149 O O . ALA B 1 144 ? 0.344 -29.203 -8.523 1 78.06 144 ALA B O 1
ATOM 3150 N N . LEU B 1 145 ? 0.013 -27.5 -10.047 1 73.44 145 LEU B N 1
ATOM 3151 C CA . LEU B 1 145 ? -1.412 -27.516 -9.734 1 73.44 145 LEU B CA 1
ATOM 3152 C C . LEU B 1 145 ? -2.162 -28.453 -10.68 1 73.44 145 LEU B C 1
ATOM 3154 O O . LEU B 1 145 ? -1.978 -28.406 -11.891 1 73.44 145 LEU B O 1
ATOM 3158 N N . THR B 1 146 ? -2.658 -29.594 -10.055 1 65.56 146 THR B N 1
ATOM 3159 C CA . THR B 1 146 ? -3.416 -30.562 -10.844 1 65.56 146 THR B CA 1
ATOM 3160 C C . THR B 1 146 ? -4.914 -30.391 -10.609 1 65.56 146 THR B C 1
ATOM 3162 O O . THR B 1 146 ? -5.328 -29.703 -9.672 1 65.56 146 THR B O 1
ATOM 3165 N N . GLU B 1 147 ? -5.73 -30.797 -11.633 1 57.97 147 GLU B N 1
ATOM 3166 C CA . GLU B 1 147 ? -7.188 -30.719 -11.57 1 57.97 147 GLU B CA 1
ATOM 3167 C C . GLU B 1 147 ? -7.707 -31.172 -10.211 1 57.97 147 GLU B C 1
ATOM 3169 O O . GLU B 1 147 ? -8.75 -30.719 -9.75 1 57.97 147 GLU B O 1
ATOM 3174 N N . HIS B 1 148 ? -7.027 -32.031 -9.5 1 51.16 148 HIS B N 1
ATOM 3175 C CA . HIS B 1 148 ? -7.516 -32.625 -8.273 1 51.16 148 HIS B CA 1
ATOM 3176 C C . HIS B 1 148 ? -6.84 -32.031 -7.047 1 51.16 148 HIS B C 1
ATOM 3178 O O . HIS B 1 148 ? -6.973 -32.531 -5.938 1 51.16 148 HIS B O 1
ATOM 3184 N N . ASP B 1 149 ? -6.168 -31.031 -7.305 1 56.41 149 ASP B N 1
ATOM 3185 C CA . ASP B 1 149 ? -5.496 -30.484 -6.129 1 56.41 149 ASP B CA 1
ATOM 3186 C C . ASP B 1 149 ? -6.5 -29.828 -5.176 1 56.41 149 ASP B C 1
ATOM 3188 O O . ASP B 1 149 ? -7.02 -28.75 -5.461 1 56.41 149 ASP B O 1
ATOM 3192 N N . GLU B 1 150 ? -7.051 -30.672 -4.25 1 53 150 GLU B N 1
ATOM 3193 C CA . GLU B 1 150 ? -8.047 -30.312 -3.25 1 53 150 GLU B CA 1
ATOM 3194 C C . GLU B 1 150 ? -7.5 -29.281 -2.271 1 53 150 GLU B C 1
ATOM 3196 O O . GLU B 1 150 ? -8.258 -28.672 -1.508 1 53 150 GLU B O 1
ATOM 3201 N N . SER B 1 151 ? -6.242 -29.359 -2.217 1 52.19 151 SER B N 1
ATOM 3202 C CA . SER B 1 151 ? -5.652 -28.469 -1.222 1 52.19 151 SER B CA 1
ATOM 3203 C C . SER B 1 151 ? -5.859 -27 -1.593 1 52.19 151 SER B C 1
ATOM 3205 O O . SER B 1 151 ? -5.734 -26.125 -0.744 1 52.19 151 SER B O 1
ATOM 3207 N N . VAL B 1 152 ? -5.809 -26.922 -2.861 1 49.25 152 VAL B N 1
ATOM 3208 C CA . VAL B 1 152 ? -6.238 -25.578 -3.189 1 49.25 152 VAL B CA 1
ATOM 3209 C C . VAL B 1 152 ? -7.688 -25.375 -2.75 1 49.25 152 VAL B C 1
ATOM 3211 O O . VAL B 1 152 ? -8.602 -25.969 -3.312 1 49.25 152 VAL B O 1
ATOM 3214 N N . ASP B 1 153 ? -7.828 -25.672 -1.453 1 45.31 153 ASP B N 1
ATOM 3215 C CA . ASP B 1 153 ? -9.188 -25.328 -1.034 1 45.31 153 ASP B CA 1
ATOM 3216 C C . ASP B 1 153 ? -9.766 -24.203 -1.902 1 45.31 153 ASP B C 1
ATOM 3218 O O . ASP B 1 153 ? -9.18 -23.125 -2.004 1 45.31 153 ASP B O 1
ATOM 3222 N N . LYS B 1 154 ? -10.555 -24.656 -2.812 1 45.78 154 LYS B N 1
ATOM 3223 C CA . LYS B 1 154 ? -11.555 -23.75 -3.365 1 45.78 154 LYS B CA 1
ATOM 3224 C C . LYS B 1 154 ? -12.023 -22.734 -2.316 1 45.78 154 LYS B C 1
ATOM 3226 O O . LYS B 1 154 ? -13.039 -22.062 -2.504 1 45.78 154 LYS B O 1
ATOM 3231 N N . THR B 1 155 ? -11.664 -23.016 -1.245 1 41.28 155 THR B N 1
ATOM 3232 C CA . THR B 1 155 ? -12.094 -22.109 -0.187 1 41.28 155 THR B CA 1
ATOM 3233 C C . THR B 1 155 ? -12.023 -20.656 -0.655 1 41.28 155 THR B C 1
ATOM 3235 O O . THR B 1 155 ? -12.398 -19.75 0.083 1 41.28 155 THR B O 1
ATOM 3238 N N . TYR B 1 156 ? -10.969 -20.438 -1.441 1 43.53 156 TYR B N 1
ATOM 3239 C CA . TYR B 1 156 ? -11.234 -19.109 -1.985 1 43.53 156 TYR B CA 1
ATOM 3240 C C . TYR B 1 156 ? -12.641 -19.031 -2.576 1 43.53 156 TYR B C 1
ATOM 3242 O O . TYR B 1 156 ? -12.945 -19.719 -3.553 1 43.53 156 TYR B O 1
ATOM 3250 N N . SER B 1 157 ? -13.391 -19.172 -1.693 1 42.19 157 SER B N 1
ATOM 3251 C CA . SER B 1 157 ? -14.789 -19.047 -2.088 1 42.19 157 SER B CA 1
ATOM 3252 C C . SER B 1 157 ? -14.922 -18.266 -3.393 1 42.19 157 SER B C 1
ATOM 3254 O O . SER B 1 157 ? -16.031 -18.078 -3.896 1 42.19 157 SER B O 1
ATOM 3256 N N . PHE B 1 158 ? -13.891 -17.391 -3.643 1 46.28 158 PHE B N 1
ATOM 3257 C CA . PHE B 1 158 ? -14.359 -16.703 -4.844 1 46.28 158 PHE B CA 1
ATOM 3258 C C . PHE B 1 158 ? -14.141 -17.578 -6.078 1 46.28 158 PHE B C 1
ATOM 3260 O O . PHE B 1 158 ? -13.008 -17.781 -6.508 1 46.28 158 PHE B O 1
ATOM 3267 N N . ASP B 1 159 ? -14.93 -18.609 -6.23 1 50.59 159 ASP B N 1
ATOM 3268 C CA . ASP B 1 159 ? -15.148 -19.5 -7.363 1 50.59 159 ASP B CA 1
ATOM 3269 C C . ASP B 1 159 ? -14.484 -18.953 -8.625 1 50.59 159 ASP B C 1
ATOM 3271 O O . ASP B 1 159 ? -14.062 -19.719 -9.492 1 50.59 159 ASP B O 1
ATOM 3275 N N . ASN B 1 160 ? -14.086 -17.625 -8.625 1 63.78 160 ASN B N 1
ATOM 3276 C CA . ASN B 1 160 ? -13.727 -17.078 -9.938 1 63.78 160 ASN B CA 1
ATOM 3277 C C . ASN B 1 160 ? -12.242 -16.734 -10.016 1 63.78 160 ASN B C 1
ATOM 3279 O O . ASN B 1 160 ? -11.781 -16.188 -11.016 1 63.78 160 ASN B O 1
ATOM 3283 N N . LEU B 1 161 ? -11.398 -17.281 -9.031 1 74.81 161 LEU B N 1
ATOM 3284 C CA . LEU B 1 161 ? -9.984 -16.938 -9.078 1 74.81 161 LEU B CA 1
ATOM 3285 C C . LEU B 1 161 ? -9.227 -17.875 -10.008 1 74.81 161 LEU B C 1
ATOM 3287 O O . LEU B 1 161 ? -8.18 -17.516 -10.547 1 74.81 161 LEU B O 1
ATOM 3291 N N . SER B 1 162 ? -9.82 -19.062 -10.242 1 81.06 162 SER B N 1
ATOM 3292 C CA . SER B 1 162 ? -9.195 -20.016 -11.148 1 81.06 162 SER B CA 1
ATOM 3293 C C . SER B 1 162 ? -9.219 -19.516 -12.586 1 81.06 162 SER B C 1
ATOM 3295 O O . SER B 1 162 ? -8.461 -20 -13.43 1 81.06 162 SER B O 1
ATOM 3297 N N . ASP B 1 163 ? -10.102 -18.562 -12.828 1 88.69 163 ASP B N 1
ATOM 3298 C CA . ASP B 1 163 ? -10.203 -18.031 -14.18 1 88.69 163 ASP B CA 1
ATOM 3299 C C . ASP B 1 163 ? -9.219 -16.875 -14.383 1 88.69 163 ASP B C 1
ATOM 3301 O O . ASP B 1 163 ? -9 -16.422 -15.516 1 88.69 163 ASP B O 1
ATOM 3305 N N . ALA B 1 164 ? -8.602 -16.438 -13.297 1 93.19 164 ALA B N 1
ATOM 3306 C CA . ALA B 1 164 ? -7.535 -15.445 -13.453 1 93.19 164 ALA B CA 1
ATOM 3307 C C . ALA B 1 164 ? -6.309 -16.062 -14.125 1 93.19 164 ALA B C 1
ATOM 3309 O O . ALA B 1 164 ? -6.066 -17.266 -14.008 1 93.19 164 ALA B O 1
ATOM 3310 N N . ALA B 1 165 ? -5.633 -15.297 -14.875 1 95.94 165 ALA B N 1
ATOM 3311 C CA . ALA B 1 165 ? -4.414 -15.805 -15.508 1 95.94 165 ALA B CA 1
ATOM 3312 C C . ALA B 1 165 ? -3.398 -16.25 -14.461 1 95.94 165 ALA B C 1
ATOM 3314 O O . ALA B 1 165 ? -2.828 -17.344 -14.555 1 95.94 165 ALA B O 1
ATOM 3315 N N . PHE B 1 166 ? -3.195 -15.422 -13.469 1 94.12 166 PHE B N 1
ATOM 3316 C CA . PHE B 1 166 ? -2.307 -15.766 -12.359 1 94.12 166 PHE B CA 1
ATOM 3317 C C . PHE B 1 166 ? -2.689 -15 -11.102 1 94.12 166 PHE B C 1
ATOM 3319 O O . PHE B 1 166 ? -3.475 -14.055 -11.156 1 94.12 166 PHE B O 1
ATOM 3326 N N . ILE B 1 167 ? -2.189 -15.453 -9.984 1 93 167 ILE B N 1
ATOM 3327 C CA . ILE B 1 167 ? -2.295 -14.789 -8.688 1 93 167 ILE B CA 1
ATOM 3328 C C . ILE B 1 167 ? -0.899 -14.539 -8.125 1 93 167 ILE B C 1
ATOM 3330 O O . ILE B 1 167 ? -0.12 -15.477 -7.938 1 93 167 ILE B O 1
ATOM 3334 N N . LEU B 1 168 ? -0.617 -13.266 -7.941 1 95.19 168 LEU B N 1
ATOM 3335 C CA . LEU B 1 168 ? 0.6 -12.883 -7.234 1 95.19 168 LEU B CA 1
ATOM 3336 C C . LEU B 1 168 ? 0.423 -13.031 -5.727 1 95.19 168 LEU B C 1
ATOM 3338 O O . LEU B 1 168 ? -0.588 -12.602 -5.168 1 95.19 168 LEU B O 1
ATOM 3342 N N . PHE B 1 169 ? 1.402 -13.648 -5.109 1 91.94 169 PHE B N 1
ATOM 3343 C CA . PHE B 1 169 ? 1.451 -13.727 -3.656 1 91.94 169 PHE B CA 1
ATOM 3344 C C . PHE B 1 169 ? 2.736 -13.109 -3.123 1 91.94 169 PHE B C 1
ATOM 3346 O O . PHE B 1 169 ? 3.832 -13.461 -3.564 1 91.94 169 PHE B O 1
ATOM 3353 N N . LEU B 1 170 ? 2.512 -12.234 -2.197 1 94.38 170 LEU B N 1
ATOM 3354 C CA . LEU B 1 170 ? 3.648 -11.625 -1.516 1 94.38 170 LEU B CA 1
ATOM 3355 C C . LEU B 1 170 ? 3.873 -12.273 -0.153 1 94.38 170 LEU B C 1
ATOM 3357 O O . LEU B 1 170 ? 2.945 -12.375 0.652 1 94.38 170 LEU B O 1
ATOM 3361 N N . THR B 1 171 ? 5.078 -12.727 0.073 1 90.12 171 THR B N 1
ATOM 3362 C CA . THR B 1 171 ? 5.43 -13.375 1.328 1 90.12 171 THR B CA 1
ATOM 3363 C C . THR B 1 171 ? 6.73 -12.812 1.889 1 90.12 171 THR B C 1
ATOM 3365 O O . THR B 1 171 ? 7.457 -12.102 1.189 1 90.12 171 THR B O 1
ATOM 3368 N N . ALA B 1 172 ? 6.914 -13.047 3.129 1 88.38 172 ALA B N 1
ATOM 3369 C CA . ALA B 1 172 ? 8.188 -12.734 3.768 1 88.38 172 ALA B CA 1
ATOM 3370 C C . ALA B 1 172 ? 8.477 -13.688 4.918 1 88.38 172 ALA B C 1
ATOM 3372 O O . ALA B 1 172 ? 7.555 -14.156 5.59 1 88.38 172 ALA B O 1
ATOM 3373 N N . GLU B 1 173 ? 9.766 -13.992 5.098 1 83.75 173 GLU B N 1
ATOM 3374 C CA . GLU B 1 173 ? 10.141 -14.734 6.297 1 83.75 173 GLU B CA 1
ATOM 3375 C C . GLU B 1 173 ? 9.891 -13.914 7.559 1 83.75 173 GLU B C 1
ATOM 3377 O O . GLU B 1 173 ? 10.219 -12.727 7.602 1 83.75 173 GLU B O 1
ATOM 3382 N N . HIS B 1 174 ? 9.406 -14.609 8.547 1 80.19 174 HIS B N 1
ATOM 3383 C CA . HIS B 1 174 ? 9.148 -13.922 9.805 1 80.19 174 HIS B CA 1
ATOM 3384 C C . HIS B 1 174 ? 10.414 -13.273 10.359 1 80.19 174 HIS B C 1
ATOM 3386 O O . HIS B 1 174 ? 10.375 -12.133 10.828 1 80.19 174 HIS B O 1
ATOM 3392 N N . SER B 1 175 ? 11.445 -14.031 10.297 1 80.62 175 SER B N 1
ATOM 3393 C CA . SER B 1 175 ? 12.711 -13.531 10.82 1 80.62 175 SER B CA 1
ATOM 3394 C C . SER B 1 175 ? 13.18 -12.305 10.047 1 80.62 175 SER B C 1
ATOM 3396 O O . SER B 1 175 ? 13.742 -11.375 10.633 1 80.62 175 SER B O 1
ATOM 3398 N N . ALA B 1 176 ? 12.953 -12.281 8.789 1 83.5 176 ALA B N 1
ATOM 3399 C CA . ALA B 1 176 ? 13.344 -11.141 7.965 1 83.5 176 ALA B CA 1
ATOM 3400 C C . ALA B 1 176 ? 12.516 -9.906 8.305 1 83.5 176 ALA B C 1
ATOM 3402 O O . ALA B 1 176 ? 13.023 -8.781 8.297 1 83.5 176 ALA B O 1
ATOM 3403 N N . ILE B 1 177 ? 11.305 -10.102 8.602 1 82.94 177 ILE B N 1
ATOM 3404 C CA . ILE B 1 177 ? 10.391 -9.016 8.922 1 82.94 177 ILE B CA 1
ATOM 3405 C C . ILE B 1 177 ? 10.812 -8.352 10.227 1 82.94 177 ILE B C 1
ATOM 3407 O O . ILE B 1 177 ? 10.812 -7.121 10.336 1 82.94 177 ILE B O 1
ATOM 3411 N N . THR B 1 178 ? 11.281 -9.109 11.188 1 81.25 178 THR B N 1
ATOM 3412 C CA . THR B 1 178 ? 11.422 -8.57 12.531 1 81.25 178 THR B CA 1
ATOM 3413 C C . THR B 1 178 ? 12.891 -8.289 12.852 1 81.25 178 THR B C 1
ATOM 3415 O O . THR B 1 178 ? 13.203 -7.668 13.867 1 81.25 178 THR B O 1
ATOM 3418 N N . GLU B 1 179 ? 13.711 -8.789 12.023 1 81.69 179 GLU B N 1
ATOM 3419 C CA . GLU B 1 179 ? 15.141 -8.734 12.312 1 81.69 179 GLU B CA 1
ATOM 3420 C C . GLU B 1 179 ? 15.578 -7.316 12.672 1 81.69 179 GLU B C 1
ATOM 3422 O O . GLU B 1 179 ? 16.234 -7.105 13.695 1 81.69 179 GLU B O 1
ATOM 3427 N N . LYS B 1 180 ? 15.211 -6.336 11.961 1 83.88 180 LYS B N 1
ATOM 3428 C CA . LYS B 1 180 ? 15.703 -4.973 12.148 1 83.88 180 LYS B CA 1
ATOM 3429 C C . LYS B 1 180 ? 14.742 -4.16 13.016 1 83.88 180 LYS B C 1
ATOM 3431 O O . LYS B 1 180 ? 15.172 -3.35 13.836 1 83.88 180 LYS B O 1
ATOM 3436 N N . TYR B 1 181 ? 13.43 -4.449 12.906 1 81.62 181 TYR B N 1
ATOM 3437 C CA . TYR B 1 181 ? 12.469 -3.506 13.469 1 81.62 181 TYR B CA 1
ATOM 3438 C C . TYR B 1 181 ? 11.602 -4.176 14.523 1 81.62 181 TYR B C 1
ATOM 3440 O O . TYR B 1 181 ? 10.688 -3.555 15.07 1 81.62 181 TYR B O 1
ATOM 3448 N N . GLY B 1 182 ? 11.953 -5.398 14.828 1 78.19 182 GLY B N 1
ATOM 3449 C CA . GLY B 1 182 ? 11.07 -6.113 15.734 1 78.19 182 GLY B CA 1
ATOM 3450 C C . GLY B 1 182 ? 9.633 -6.176 15.25 1 78.19 182 GLY B C 1
ATOM 3451 O O . GLY B 1 182 ? 9.383 -6.391 14.062 1 78.19 182 GLY B O 1
ATOM 3452 N N . ASP B 1 183 ? 8.719 -5.949 16.141 1 73.75 183 ASP B N 1
ATOM 3453 C CA . ASP B 1 183 ? 7.301 -6.102 15.812 1 73.75 183 ASP B CA 1
ATOM 3454 C C . ASP B 1 183 ? 6.84 -5.016 14.844 1 73.75 183 ASP B C 1
ATOM 3456 O O . ASP B 1 183 ? 5.898 -5.227 14.07 1 73.75 183 ASP B O 1
ATOM 3460 N N . ARG B 1 184 ? 7.527 -3.889 14.773 1 80.69 184 ARG B N 1
ATOM 3461 C CA . ARG B 1 184 ? 7.188 -2.84 13.82 1 80.69 184 ARG B CA 1
ATOM 3462 C C . ARG B 1 184 ? 7.398 -3.312 12.383 1 80.69 184 ARG B C 1
ATOM 3464 O O . ARG B 1 184 ? 6.84 -2.74 11.445 1 80.69 184 ARG B O 1
ATOM 3471 N N . GLY B 1 185 ? 8.227 -4.309 12.344 1 85.5 185 GLY B N 1
ATOM 3472 C CA . GLY B 1 185 ? 8.508 -4.859 11.023 1 85.5 185 GLY B CA 1
ATOM 3473 C C . GLY B 1 185 ? 7.266 -5.367 10.312 1 85.5 185 GLY B C 1
ATOM 3474 O O . GLY B 1 185 ? 7.188 -5.328 9.086 1 85.5 185 GLY B O 1
ATOM 3475 N N . TRP B 1 186 ? 6.262 -5.789 11.086 1 84.88 186 TRP B N 1
ATOM 3476 C CA . TRP B 1 186 ? 5.016 -6.266 10.5 1 84.88 186 TRP B CA 1
ATOM 3477 C C . TRP B 1 186 ? 4.234 -5.121 9.867 1 84.88 186 TRP B C 1
ATOM 3479 O O . TRP B 1 186 ? 3.684 -5.266 8.773 1 84.88 186 TRP B O 1
ATOM 3489 N N . ARG B 1 187 ? 4.234 -4.055 10.547 1 86.62 187 ARG B N 1
ATOM 3490 C CA . ARG B 1 187 ? 3.629 -2.854 9.977 1 86.62 187 ARG B CA 1
ATOM 3491 C C . ARG B 1 187 ? 4.262 -2.504 8.633 1 86.62 187 ARG B C 1
ATOM 3493 O O . ARG B 1 187 ? 3.555 -2.277 7.652 1 86.62 187 ARG B O 1
ATOM 3500 N N . TYR B 1 188 ? 5.527 -2.557 8.625 1 91.38 188 TYR B N 1
ATOM 3501 C CA . TYR B 1 188 ? 6.258 -2.168 7.422 1 91.38 188 TYR B CA 1
ATOM 3502 C C . TYR B 1 188 ? 6.031 -3.172 6.297 1 91.38 188 TYR B C 1
ATOM 3504 O O . TYR B 1 188 ? 5.938 -2.793 5.129 1 91.38 188 TYR B O 1
ATOM 3512 N N . ALA B 1 189 ? 5.953 -4.395 6.664 1 91.69 189 ALA B N 1
ATOM 3513 C CA . ALA B 1 189 ? 5.738 -5.43 5.656 1 91.69 189 ALA B CA 1
ATOM 3514 C C . ALA B 1 189 ? 4.371 -5.273 4.992 1 91.69 189 ALA B C 1
ATOM 3516 O O . ALA B 1 189 ? 4.258 -5.359 3.768 1 91.69 189 ALA B O 1
ATOM 3517 N N . PHE B 1 190 ? 3.367 -5.008 5.781 1 93.12 190 PHE B N 1
ATOM 3518 C CA . PHE B 1 190 ? 2.031 -4.848 5.219 1 93.12 190 PHE B CA 1
ATOM 3519 C C . PHE B 1 190 ? 1.938 -3.568 4.398 1 93.12 190 PHE B C 1
ATOM 3521 O O . PHE B 1 190 ? 1.328 -3.557 3.326 1 93.12 190 PHE B O 1
ATOM 3528 N N . LEU B 1 191 ? 2.516 -2.535 4.891 1 96 191 LEU B N 1
ATOM 3529 C CA . LEU B 1 191 ? 2.539 -1.298 4.117 1 96 191 LEU B CA 1
ATOM 3530 C C . LEU B 1 191 ? 3.225 -1.51 2.771 1 96 191 LEU B C 1
ATOM 3532 O O . LEU B 1 191 ? 2.697 -1.108 1.731 1 96 191 LEU B O 1
ATOM 3536 N N . GLU B 1 192 ? 4.359 -2.137 2.82 1 96.69 192 GLU B N 1
ATOM 3537 C CA . GLU B 1 192 ? 5.098 -2.426 1.594 1 96.69 192 GLU B CA 1
ATOM 3538 C C . GLU B 1 192 ? 4.262 -3.27 0.635 1 96.69 192 GLU B C 1
ATOM 3540 O O . GLU B 1 192 ? 4.207 -2.986 -0.564 1 96.69 192 GLU B O 1
ATOM 3545 N N . ALA B 1 193 ? 3.623 -4.246 1.178 1 96.94 193 ALA B N 1
ATOM 3546 C CA . ALA B 1 193 ? 2.754 -5.094 0.361 1 96.94 193 ALA B CA 1
ATOM 3547 C C . ALA B 1 193 ? 1.634 -4.273 -0.274 1 96.94 193 ALA B C 1
ATOM 3549 O O . ALA B 1 193 ? 1.255 -4.512 -1.423 1 96.94 193 ALA B O 1
ATOM 3550 N N . GLY B 1 194 ? 1.084 -3.348 0.467 1 98.12 194 GLY B N 1
ATOM 3551 C CA . GLY B 1 194 ? 0.073 -2.461 -0.086 1 98.12 194 GLY B CA 1
ATOM 3552 C C . GLY B 1 194 ? 0.586 -1.608 -1.231 1 98.12 194 GLY B C 1
ATOM 3553 O O . GLY B 1 194 ? -0.094 -1.448 -2.246 1 98.12 194 GLY B O 1
ATOM 3554 N N . HIS B 1 195 ? 1.771 -1.059 -1.054 1 98.38 195 HIS B N 1
ATOM 3555 C CA . HIS B 1 195 ? 2.391 -0.301 -2.137 1 98.38 195 HIS B CA 1
ATOM 3556 C C . HIS B 1 195 ? 2.531 -1.152 -3.393 1 98.38 195 HIS B C 1
ATOM 3558 O O . HIS B 1 195 ? 2.188 -0.707 -4.492 1 98.38 195 HIS B O 1
ATOM 3564 N N . ILE B 1 196 ? 3.004 -2.346 -3.229 1 97.56 196 ILE B N 1
ATOM 3565 C CA . ILE B 1 196 ? 3.178 -3.256 -4.355 1 97.56 196 ILE B CA 1
ATOM 3566 C C . ILE B 1 196 ? 1.819 -3.566 -4.98 1 97.56 196 ILE B C 1
ATOM 3568 O O . ILE B 1 196 ? 1.674 -3.551 -6.207 1 97.56 196 ILE B O 1
ATOM 3572 N N . GLY B 1 197 ? 0.848 -3.811 -4.137 1 98.19 197 GLY B N 1
ATOM 3573 C CA . GLY B 1 197 ? -0.497 -4.074 -4.625 1 98.19 197 GLY B CA 1
ATOM 3574 C C . GLY B 1 197 ? -1.047 -2.955 -5.488 1 98.19 197 GLY B C 1
ATOM 3575 O O . GLY B 1 197 ? -1.721 -3.213 -6.488 1 98.19 197 GLY B O 1
ATOM 3576 N N . GLN B 1 198 ? -0.766 -1.766 -5.062 1 98.31 198 GLN B N 1
ATOM 3577 C CA . GLN B 1 198 ? -1.272 -0.648 -5.852 1 98.31 198 GLN B CA 1
ATOM 3578 C C . GLN B 1 198 ? -0.557 -0.555 -7.199 1 98.31 198 GLN B C 1
ATOM 3580 O O . GLN B 1 198 ? -1.178 -0.244 -8.219 1 98.31 198 GLN B O 1
ATOM 3585 N N . ASN B 1 199 ? 0.767 -0.774 -7.238 1 97.31 199 ASN B N 1
ATOM 3586 C CA . ASN B 1 199 ? 1.483 -0.847 -8.508 1 97.31 199 ASN B CA 1
ATOM 3587 C C . ASN B 1 199 ? 0.877 -1.896 -9.43 1 97.31 199 ASN B C 1
ATOM 3589 O O . ASN B 1 199 ? 0.676 -1.64 -10.617 1 97.31 199 ASN B O 1
ATOM 3593 N N . VAL B 1 200 ? 0.575 -3.033 -8.852 1 97.69 200 VAL B N 1
ATOM 3594 C CA . VAL B 1 200 ? -0.015 -4.125 -9.617 1 97.69 200 VAL B CA 1
ATOM 3595 C C . VAL B 1 200 ? -1.375 -3.697 -10.164 1 97.69 200 VAL B C 1
ATOM 3597 O O . VAL B 1 200 ? -1.665 -3.895 -11.352 1 97.69 200 VAL B O 1
ATOM 3600 N N . SER B 1 201 ? -2.162 -3.115 -9.328 1 97.88 201 SER B N 1
ATOM 3601 C CA . SER B 1 201 ? -3.502 -2.682 -9.711 1 97.88 201 SER B CA 1
ATOM 3602 C C . SER B 1 201 ? -3.451 -1.666 -10.844 1 97.88 201 SER B C 1
ATOM 3604 O O . SER B 1 201 ? -4.195 -1.781 -11.82 1 97.88 201 SER B O 1
ATOM 3606 N N . LEU B 1 202 ? -2.568 -0.742 -10.711 1 96.94 202 LEU B N 1
ATOM 3607 C CA . LEU B 1 202 ? -2.477 0.318 -11.711 1 96.94 202 LEU B CA 1
ATOM 3608 C C . LEU B 1 202 ? -1.888 -0.213 -13.016 1 96.94 202 LEU B C 1
ATOM 3610 O O . LEU B 1 202 ? -2.34 0.155 -14.102 1 96.94 202 LEU B O 1
ATOM 3614 N N . LEU B 1 203 ? -0.885 -1.056 -12.953 1 96.06 203 LEU B N 1
ATOM 3615 C CA . LEU B 1 203 ? -0.294 -1.626 -14.156 1 96.06 203 LEU B CA 1
ATOM 3616 C C . LEU B 1 203 ? -1.301 -2.504 -14.891 1 96.06 203 LEU B C 1
ATOM 3618 O O . LEU B 1 203 ? -1.412 -2.436 -16.125 1 96.06 203 LEU B O 1
ATOM 3622 N N . ALA B 1 204 ? -2.002 -3.35 -14.117 1 96.88 204 ALA B N 1
ATOM 3623 C CA . ALA B 1 204 ? -3.051 -4.156 -14.734 1 96.88 204 ALA B CA 1
ATOM 3624 C C . ALA B 1 204 ? -4.082 -3.275 -15.43 1 96.88 204 ALA B C 1
ATOM 3626 O O . ALA B 1 204 ? -4.477 -3.555 -16.562 1 96.88 204 ALA B O 1
ATOM 3627 N N . THR B 1 205 ? -4.504 -2.215 -14.766 1 96.56 205 THR B N 1
ATOM 3628 C CA . THR B 1 205 ? -5.48 -1.287 -15.328 1 96.56 205 THR B CA 1
ATOM 3629 C C . THR B 1 205 ? -4.949 -0.646 -16.609 1 96.56 205 THR B C 1
ATOM 3631 O O . THR B 1 205 ? -5.664 -0.558 -17.609 1 96.56 205 THR B O 1
ATOM 3634 N N . GLU B 1 206 ? -3.705 -0.228 -16.578 1 95.5 206 GLU B N 1
ATOM 3635 C CA . GLU B 1 206 ? -3.105 0.397 -17.75 1 95.5 206 GLU B CA 1
ATOM 3636 C C . GLU B 1 206 ? -3.07 -0.567 -18.938 1 95.5 206 GLU B C 1
ATOM 3638 O O . GLU B 1 206 ? -3.225 -0.153 -20.094 1 95.5 206 GLU B O 1
ATOM 3643 N N . ARG B 1 207 ? -2.934 -1.837 -18.672 1 94.75 207 ARG B N 1
ATOM 3644 C CA . ARG B 1 207 ? -2.807 -2.85 -19.719 1 94.75 207 ARG B CA 1
ATOM 3645 C C . ARG B 1 207 ? -4.176 -3.373 -20.141 1 94.75 207 ARG B C 1
ATOM 3647 O O . ARG B 1 207 ? -4.273 -4.238 -21.016 1 94.75 207 ARG B O 1
ATOM 3654 N N . GLY B 1 208 ? -5.18 -2.906 -19.484 1 96.12 208 GLY B N 1
ATOM 3655 C CA . GLY B 1 208 ? -6.523 -3.383 -19.766 1 96.12 208 GLY B CA 1
ATOM 3656 C C . GLY B 1 208 ? -6.816 -4.742 -19.156 1 96.12 208 GLY B C 1
ATOM 3657 O O . GLY B 1 208 ? -7.688 -5.469 -19.641 1 96.12 208 GLY B O 1
ATOM 3658 N N . TRP B 1 209 ? -6.023 -5.188 -18.203 1 97.44 209 TRP B N 1
ATOM 3659 C CA . TRP B 1 209 ? -6.254 -6.434 -17.484 1 97.44 209 TRP B CA 1
ATOM 3660 C C . TRP B 1 209 ? -7.152 -6.203 -16.266 1 97.44 209 TRP B C 1
ATOM 3662 O O . TRP B 1 209 ? -7.277 -5.074 -15.789 1 97.44 209 TRP B O 1
ATOM 3672 N N . LYS B 1 210 ? -7.77 -7.238 -15.883 1 96.5 210 LYS B N 1
ATOM 3673 C CA . LYS B 1 210 ? -8.555 -7.234 -14.648 1 96.5 210 LYS B CA 1
ATOM 3674 C C . LYS B 1 210 ? -7.699 -7.656 -13.453 1 96.5 210 LYS B C 1
ATOM 3676 O O . LYS B 1 210 ? -6.754 -8.43 -13.602 1 96.5 210 LYS B O 1
ATOM 3681 N N . HIS B 1 211 ? -8.07 -7.121 -12.281 1 96.38 211 HIS B N 1
ATOM 3682 C CA . HIS B 1 211 ? -7.34 -7.477 -11.062 1 96.38 211 HIS B CA 1
ATOM 3683 C C . HIS B 1 211 ? -8.25 -7.414 -9.844 1 96.38 211 HIS B C 1
ATOM 3685 O O . HIS B 1 211 ? -9.289 -6.758 -9.867 1 96.38 211 HIS B O 1
ATOM 3691 N N . CYS B 1 212 ? -7.828 -8.102 -8.836 1 94.88 212 CYS B N 1
ATOM 3692 C CA . CYS B 1 212 ? -8.5 -8.062 -7.539 1 94.88 212 CYS B CA 1
ATOM 3693 C C . CYS B 1 212 ? -7.527 -8.375 -6.41 1 94.88 212 CYS B C 1
ATOM 3695 O O . CYS B 1 212 ? -6.898 -9.438 -6.402 1 94.88 212 CYS B O 1
ATOM 3697 N N . CYS B 1 213 ? -7.449 -7.473 -5.488 1 95.19 213 CYS B N 1
ATOM 3698 C CA . CYS B 1 213 ? -6.633 -7.68 -4.297 1 95.19 213 CYS B CA 1
ATOM 3699 C C . CYS B 1 213 ? -7.344 -8.594 -3.303 1 95.19 213 CYS B C 1
ATOM 3701 O O . CYS B 1 213 ? -8.547 -8.469 -3.092 1 95.19 213 CYS B O 1
ATOM 3703 N N . ILE B 1 214 ? -6.566 -9.484 -2.775 1 90.44 214 ILE B N 1
ATOM 3704 C CA . ILE B 1 214 ? -7.07 -10.484 -1.836 1 90.44 214 ILE B CA 1
ATOM 3705 C C . ILE B 1 214 ? -6.25 -10.438 -0.547 1 90.44 214 ILE B C 1
ATOM 3707 O O . ILE B 1 214 ? -5.062 -10.758 -0.546 1 90.44 214 ILE B O 1
ATOM 3711 N N . GLY B 1 215 ? -6.871 -10.094 0.557 1 85.19 215 GLY B N 1
ATOM 3712 C CA . GLY B 1 215 ? -6.168 -9.805 1.797 1 85.19 215 GLY B CA 1
ATOM 3713 C C . GLY B 1 215 ? -5.961 -11.039 2.658 1 85.19 215 GLY B C 1
ATOM 3714 O O . GLY B 1 215 ? -5.281 -10.977 3.686 1 85.19 215 GLY B O 1
ATOM 3715 N N . GLY B 1 216 ? -6.512 -12.164 2.246 1 76.12 216 GLY B N 1
ATOM 3716 C CA . GLY B 1 216 ? -6.332 -13.328 3.102 1 76.12 216 GLY B CA 1
ATOM 3717 C C . GLY B 1 216 ? -7.129 -14.531 2.645 1 76.12 216 GLY B C 1
ATOM 3718 O O . GLY B 1 216 ? -7.773 -14.492 1.596 1 76.12 216 GLY B O 1
ATOM 3719 N N . GLY B 1 217 ? -6.812 -15.602 3.395 1 71.5 217 GLY B N 1
ATOM 3720 C CA . GLY B 1 217 ? -7.598 -16.812 3.178 1 71.5 217 GLY B CA 1
ATOM 3721 C C . GLY B 1 217 ? -6.836 -17.891 2.439 1 71.5 217 GLY B C 1
ATOM 3722 O O . GLY B 1 217 ? -7.324 -19.016 2.291 1 71.5 217 GLY B O 1
ATOM 3723 N N . MET B 1 218 ? -5.656 -17.531 2.045 1 71.88 218 MET B N 1
ATOM 3724 C CA . MET B 1 218 ? -4.91 -18.5 1.247 1 71.88 218 MET B CA 1
ATOM 3725 C C . MET B 1 218 ? -3.611 -18.891 1.941 1 71.88 218 MET B C 1
ATOM 3727 O O . MET B 1 218 ? -2.789 -19.609 1.369 1 71.88 218 MET B O 1
ATOM 3731 N N . GLU B 1 219 ? -3.439 -18.453 3.133 1 75.81 219 GLU B N 1
ATOM 3732 C CA . GLU B 1 219 ? -2.127 -18.547 3.766 1 75.81 219 GLU B CA 1
ATOM 3733 C C . GLU B 1 219 ? -1.705 -20 3.941 1 75.81 219 GLU B C 1
ATOM 3735 O O . GLU B 1 219 ? -0.573 -20.375 3.619 1 75.81 219 GLU B O 1
ATOM 3740 N N . ASP B 1 220 ? -2.629 -20.797 4.332 1 70.56 220 ASP B N 1
ATOM 3741 C CA . ASP B 1 220 ? -2.291 -22.203 4.578 1 70.56 220 ASP B CA 1
ATOM 3742 C C . ASP B 1 220 ? -1.96 -22.922 3.275 1 70.56 220 ASP B C 1
ATOM 3744 O O . ASP B 1 220 ? -0.969 -23.656 3.199 1 70.56 220 ASP B O 1
ATOM 3748 N N . ALA B 1 221 ? -2.779 -22.781 2.314 1 73.62 221 ALA B N 1
ATOM 3749 C CA . ALA B 1 221 ? -2.555 -23.422 1.021 1 73.62 221 ALA B CA 1
ATOM 3750 C C . ALA B 1 221 ? -1.233 -22.953 0.407 1 73.62 221 ALA B C 1
ATOM 3752 O O . ALA B 1 221 ? -0.46 -23.781 -0.094 1 73.62 221 ALA B O 1
ATOM 3753 N N . LEU B 1 222 ? -0.986 -21.703 0.527 1 77.44 222 LEU B N 1
ATOM 3754 C CA . LEU B 1 222 ? 0.238 -21.156 -0.046 1 77.44 222 LEU B CA 1
ATOM 3755 C C . LEU B 1 222 ? 1.469 -21.734 0.641 1 77.44 222 LEU B C 1
ATOM 3757 O O . LEU B 1 222 ? 2.432 -22.125 -0.026 1 77.44 222 LEU B O 1
ATOM 3761 N N . CYS B 1 223 ? 1.382 -21.766 1.883 1 76.5 223 CYS B N 1
ATOM 3762 C CA . CYS B 1 223 ? 2.52 -22.312 2.613 1 76.5 223 CYS B CA 1
ATOM 3763 C C . CYS B 1 223 ? 2.738 -23.781 2.264 1 76.5 223 CYS B C 1
ATOM 3765 O O . CYS B 1 223 ? 3.877 -24.219 2.121 1 76.5 223 CYS B O 1
ATOM 3767 N N . GLN B 1 224 ? 1.658 -24.453 2.07 1 73.88 224 GLN B N 1
ATOM 3768 C CA . GLN B 1 224 ? 1.76 -25.859 1.665 1 73.88 224 GLN B CA 1
ATOM 3769 C C . GLN B 1 224 ? 2.422 -25.984 0.296 1 73.88 224 GLN B C 1
ATOM 3771 O O . GLN B 1 224 ? 3.33 -26.797 0.114 1 73.88 224 GLN B O 1
ATOM 3776 N N . TRP B 1 225 ? 1.997 -25.172 -0.607 1 77.38 225 TRP B N 1
ATOM 3777 C CA . TRP B 1 225 ? 2.516 -25.234 -1.97 1 77.38 225 TRP B CA 1
ATOM 3778 C C . TRP B 1 225 ? 3.984 -24.812 -2.01 1 77.38 225 TRP B C 1
ATOM 3780 O O . TRP B 1 225 ? 4.75 -25.297 -2.848 1 77.38 225 TRP B O 1
ATOM 3790 N N . LEU B 1 226 ? 4.336 -23.984 -1.032 1 78.88 226 LEU B N 1
ATOM 3791 C CA . LEU B 1 226 ? 5.711 -23.484 -0.978 1 78.88 226 LEU B CA 1
ATOM 3792 C C . LEU B 1 226 ? 6.586 -24.422 -0.152 1 78.88 226 LEU B C 1
ATOM 3794 O O . LEU B 1 226 ? 7.805 -24.25 -0.079 1 78.88 226 LEU B O 1
ATOM 3798 N N . GLY B 1 227 ? 5.977 -25.422 0.427 1 75.25 227 GLY B N 1
ATOM 3799 C CA . GLY B 1 227 ? 6.73 -26.328 1.276 1 75.25 227 GLY B CA 1
ATOM 3800 C C . GLY B 1 227 ? 7.234 -25.672 2.549 1 75.25 227 GLY B C 1
ATOM 3801 O O . GLY B 1 227 ? 8.352 -25.953 2.994 1 75.25 227 GLY B O 1
ATOM 3802 N N . THR B 1 228 ? 6.562 -24.703 2.982 1 76.94 228 THR B N 1
ATOM 3803 C CA . THR B 1 228 ? 6.902 -23.984 4.203 1 76.94 228 THR B CA 1
ATOM 3804 C C . THR B 1 228 ? 5.707 -23.938 5.152 1 76.94 228 THR B C 1
ATOM 3806 O O . THR B 1 228 ? 4.738 -24.672 4.98 1 76.94 228 THR B O 1
ATOM 3809 N N . THR B 1 229 ? 5.918 -23.344 6.285 1 69.75 229 THR B N 1
ATOM 3810 C CA . THR B 1 229 ? 4.836 -23.188 7.254 1 69.75 229 THR B CA 1
ATOM 3811 C C . THR B 1 229 ? 4.598 -21.719 7.574 1 69.75 229 THR B C 1
ATOM 3813 O O . THR B 1 229 ? 5.449 -20.875 7.305 1 69.75 229 THR B O 1
ATOM 3816 N N . ILE B 1 230 ? 3.457 -21.5 8.094 1 71.75 230 ILE B N 1
ATOM 3817 C CA . ILE B 1 230 ? 3.078 -20.141 8.5 1 71.75 230 ILE B CA 1
ATOM 3818 C C . ILE B 1 230 ? 3.99 -19.672 9.625 1 71.75 230 ILE B C 1
ATOM 3820 O O . ILE B 1 230 ? 4.086 -18.469 9.898 1 71.75 230 ILE B O 1
ATOM 3824 N N . GLN B 1 231 ? 4.707 -20.609 10.25 1 68.5 231 GLN B N 1
ATOM 3825 C CA . GLN B 1 231 ? 5.637 -20.266 11.32 1 68.5 231 GLN B CA 1
ATOM 3826 C C . GLN B 1 231 ? 6.938 -19.688 10.758 1 68.5 231 GLN B C 1
ATOM 3828 O O . GLN B 1 231 ? 7.672 -19 11.461 1 68.5 231 GLN B O 1
ATOM 3833 N N . HIS B 1 232 ? 7.125 -20.031 9.57 1 74.88 232 HIS B N 1
ATOM 3834 C CA . HIS B 1 232 ? 8.383 -19.594 8.977 1 74.88 232 HIS B CA 1
ATOM 3835 C C . HIS B 1 232 ? 8.156 -18.469 7.98 1 74.88 232 HIS B C 1
ATOM 3837 O O . HIS B 1 232 ? 8.93 -17.5 7.941 1 74.88 232 HIS B O 1
ATOM 3843 N N . GLN B 1 233 ? 7.141 -18.75 7.207 1 79.81 233 GLN B N 1
ATOM 3844 C CA . GLN B 1 233 ? 6.832 -17.812 6.137 1 79.81 233 GLN B CA 1
ATOM 3845 C C . GLN B 1 233 ? 5.469 -17.156 6.355 1 79.81 233 GLN B C 1
ATOM 3847 O O . GLN B 1 233 ? 4.5 -17.828 6.703 1 79.81 233 GLN B O 1
ATOM 3852 N N . ALA B 1 234 ? 5.461 -15.891 6.105 1 82.81 234 ALA B N 1
ATOM 3853 C CA . ALA B 1 234 ? 4.223 -15.125 6.262 1 82.81 234 ALA B CA 1
ATOM 3854 C C . ALA B 1 234 ? 3.666 -14.703 4.906 1 82.81 234 ALA B C 1
ATOM 3856 O O . ALA B 1 234 ? 4.164 -13.758 4.293 1 82.81 234 ALA B O 1
ATOM 3857 N N . PRO B 1 235 ? 2.668 -15.453 4.391 1 87.62 235 PRO B N 1
ATOM 3858 C CA . PRO B 1 235 ? 1.912 -14.828 3.299 1 87.62 235 PRO B CA 1
ATOM 3859 C C . PRO B 1 235 ? 1.258 -13.516 3.713 1 87.62 235 PRO B C 1
ATOM 3861 O O . PRO B 1 235 ? 0.603 -13.445 4.758 1 87.62 235 PRO B O 1
ATOM 3864 N N . LEU B 1 236 ? 1.398 -12.484 2.98 1 91.44 236 LEU B N 1
ATOM 3865 C CA . LEU B 1 236 ? 0.997 -11.148 3.414 1 91.44 236 LEU B CA 1
ATOM 3866 C C . LEU B 1 236 ? -0.158 -10.625 2.566 1 91.44 236 LEU B C 1
ATOM 3868 O O . LEU B 1 236 ? -1.062 -9.961 3.082 1 91.44 236 LEU B O 1
ATOM 3872 N N . TYR B 1 237 ? -0.087 -10.891 1.326 1 93.5 237 TYR B N 1
ATOM 3873 C CA . TYR B 1 237 ? -1.013 -10.234 0.41 1 93.5 237 TYR B CA 1
ATOM 3874 C C . TYR B 1 237 ? -1.058 -10.953 -0.931 1 93.5 237 TYR B C 1
ATOM 3876 O O . TYR B 1 237 ? -0.069 -11.562 -1.352 1 93.5 237 TYR B O 1
ATOM 3884 N N . SER B 1 238 ? -2.186 -10.914 -1.586 1 93.19 238 SER B N 1
ATOM 3885 C CA . SER B 1 238 ? -2.32 -11.523 -2.906 1 93.19 238 SER B CA 1
ATOM 3886 C C . SER B 1 238 ? -3.102 -10.617 -3.854 1 93.19 238 SER B C 1
ATOM 3888 O O . SER B 1 238 ? -3.941 -9.828 -3.416 1 93.19 238 SER B O 1
ATOM 3890 N N . VAL B 1 239 ? -2.785 -10.727 -5.121 1 95.62 239 VAL B N 1
ATOM 3891 C CA . VAL B 1 239 ? -3.529 -10.023 -6.164 1 95.62 239 VAL B CA 1
ATOM 3892 C C . VAL B 1 239 ? -3.781 -10.969 -7.34 1 95.62 239 VAL B C 1
ATOM 3894 O O . VAL B 1 239 ? -2.838 -11.5 -7.93 1 95.62 239 VAL B O 1
ATOM 3897 N N . ALA B 1 240 ? -5.051 -11.18 -7.637 1 94.88 240 ALA B N 1
ATOM 3898 C CA . ALA B 1 240 ? -5.41 -11.938 -8.836 1 94.88 240 ALA B CA 1
ATOM 3899 C C . ALA B 1 240 ? -5.395 -11.047 -10.07 1 94.88 240 ALA B C 1
ATOM 3901 O O . ALA B 1 240 ? -5.844 -9.898 -10.023 1 94.88 240 ALA B O 1
ATOM 3902 N N . VAL B 1 241 ? -4.832 -11.531 -11.172 1 96.88 241 VAL B N 1
ATOM 3903 C CA . VAL B 1 241 ? -4.75 -10.781 -12.422 1 96.88 241 VAL B CA 1
ATOM 3904 C C . VAL B 1 241 ? -5.164 -11.672 -13.586 1 96.88 241 VAL B C 1
ATOM 3906 O O . VAL B 1 241 ? -4.781 -12.844 -13.648 1 96.88 241 VAL B O 1
ATOM 3909 N N . GLY B 1 242 ? -5.879 -11.117 -14.43 1 96.88 242 GLY B N 1
ATOM 3910 C CA . GLY B 1 242 ? -6.316 -11.82 -15.617 1 96.88 242 GLY B CA 1
ATOM 3911 C C . GLY B 1 242 ? -7.023 -10.922 -16.625 1 96.88 242 GLY B C 1
ATOM 3912 O O . GLY B 1 242 ? -6.816 -9.711 -16.625 1 96.88 242 GLY B O 1
ATOM 3913 N N . LEU B 1 243 ? -7.695 -11.594 -17.547 1 96.38 243 LEU B N 1
ATOM 3914 C CA . LEU B 1 243 ? -8.391 -10.859 -18.594 1 96.38 243 LEU B CA 1
ATOM 3915 C C . LEU B 1 243 ? -9.898 -10.867 -18.359 1 96.38 243 LEU B C 1
ATOM 3917 O O . LEU B 1 243 ? -10.438 -11.82 -17.781 1 96.38 243 LEU B O 1
#

Organism: NCBI:txid190893